Protein AF-A0A957XEQ0-F1 (afdb_monomer)

Sequence (410 aa):
MEVSANTFQHFWEDGIVESGDLATEKSIRRRKILIATSDTLVSNPPATGKKIAESSLIRDVTAPESDLREFASRKVLTYKSQNDSYNFKVRLFHSWLKDRGIHELIATFSDLNTALRTRQQEEAQRVQATEVVDLVERFGTYKGQSITEDKVRAWLHQFGTPKNQRVMFKILQNLRFYSNGVIREKMKEVDNIVRRGMTRHLERGKLKRSDIAVSYLDKPGKSGAHFARLYADEASIYVNNVIEQAKLSEFLTQNPDIQALVFVDDFVGTGNSAVEYLQVIDQEFGSVIKERKTKVVFVAVVSYMNGWKYIQETVKKLGIPVIIHTCEMLDDTYKCFGESSIVFGDPDERDFAREIARTQGKSLEKKWPLGYGDLELAIVFEHGCPNNSLPILWAESTGQKRWRPLFKRL

Radius of gyration: 30.39 Å; Cα contacts (8 Å, |Δi|>4): 607; chains: 1; bounding box: 76×40×88 Å

Solvent-accessible surface area (backbone atoms only — not comparable to full-atom values): 22439 Å² total; per-residue (Å²): 132,90,82,52,70,78,80,53,40,64,75,49,54,60,90,62,84,57,65,70,68,61,30,51,52,50,35,53,53,43,49,36,51,53,50,33,43,52,52,25,49,75,76,51,66,74,24,22,60,69,64,33,58,69,30,75,71,41,66,88,50,80,68,61,63,58,58,54,50,48,34,32,76,71,55,51,26,41,73,41,82,94,69,51,24,52,45,64,56,48,60,68,57,50,52,43,38,75,76,50,38,53,54,62,56,52,73,70,55,90,81,65,53,72,54,50,48,52,48,48,53,40,50,74,31,43,78,51,72,66,60,43,50,63,50,37,73,75,50,61,50,48,74,87,36,75,65,45,57,67,53,53,50,58,40,39,57,73,56,64,51,41,60,50,26,33,51,56,46,43,48,60,74,62,40,47,75,44,38,67,70,59,52,53,54,49,36,52,58,48,43,58,62,68,50,62,92,61,85,84,85,86,56,93,88,61,88,52,41,79,42,47,38,29,27,29,88,52,60,88,87,42,67,19,49,51,52,29,46,52,36,29,59,73,62,37,31,43,72,88,33,57,39,54,66,92,50,41,66,61,49,48,69,78,41,76,72,42,49,31,42,37,34,29,40,64,67,37,56,73,24,59,71,59,45,56,47,54,51,49,44,35,71,77,41,27,66,62,34,59,75,68,61,35,42,34,34,41,37,27,48,31,24,27,51,70,9,48,51,52,36,56,62,49,48,74,70,46,89,42,78,65,48,75,49,63,74,39,78,42,57,64,42,55,13,48,66,33,94,62,7,76,62,29,81,50,66,68,62,22,54,54,42,43,52,55,48,35,59,58,4,41,77,55,32,72,90,34,22,41,6,46,86,77,44,29,23,50,50,33,40,27,86,45,42,56,64,37,15,34,30,69,43,22,41,67,40,89,55,98,75,60,46,66,32,80,44,64,51,132

Foldseek 3Di:
DDDDPVNVLCLQQPPQPDDDPSSVVSSLLLLLLLLLCLVCCVPPPQRAPVSSCVDPSCVVPDPSVVSQVVSCVVQQWPADPVRNGIDGNDVVVSVCCVQPVLLNSLVPDPDDDPSSVVVNVQSVLADHLVNLVVLQVPADAFQNHGQDSVLLVVLLVLLPGSNLSSLVVLLSVLFAEAELVNLLVLLLVVLVVQCVPDDDDDDPPDPADPQEAEEELDDPPDPQLVSSVSSRVSRRHDPVSYDYPVCVLVVCVVCLSRQEYEYEEAEQEQQVSVLVSVQCCLVPCVVVCVVSVRAAEYEYQEYEPNNVVVVVVSCVVGSDRYHYYYNYYDYQCQQQLGCNDPSDVDNVSSVVNCVSQQVVLCQFPVVCSQFPPSSNHNYAYSHADHSNYHSSQAGFDPDPPTRDHSNHGD

pLDDT: mean 90.47, std 8.08, range [42.88, 98.56]

Secondary structure (DSSP, 8-state):
----HHHHTHHHHTT----THHHHHHHHHHHHHHHHHHHHHHHSSSEEHHHHHT-GGGTT-S-HHHHHHHHHHTTSEEEEGGGTEEEES-HHHHHHIIIIIHHHHHTT-SS--HHHHHHHHHHHHSPPHHHHHHHHHT--EETTEE--HHHHHHHHHTT-SHHHHHHHHHHHHT-EEE-HHHHHHHHHHHHHHHHTT------TT--SB-SEEEEESSPTTSHHHHHHHHHHHHTTB-GGGB--GGGHHHHHHH-TT--EEEEEEEEESSSHHHHHHHHHHHHHHHHHHHHHTPEEEEEEEEEEHHHHHHHHHHHTTSSS-EEEEEEEEE-GGGSTTSTT-SS--SHHHHHHHHHHHHHHHHHH-SS-TT-GGG--B-EEETTB--TTB-HHHH----SSS----SS---

Mean predicted aligned error: 8.45 Å

Structure (mmCIF, N/CA/C/O backbone):
data_AF-A0A957XEQ0-F1
#
_entry.id   AF-A0A957XEQ0-F1
#
loop_
_atom_site.group_PDB
_atom_site.id
_atom_site.type_symbol
_atom_site.label_atom_id
_atom_site.label_alt_id
_atom_site.label_comp_id
_atom_site.label_asym_id
_atom_site.label_entity_id
_atom_site.label_seq_id
_atom_site.pdbx_PDB_ins_code
_atom_site.Cartn_x
_atom_site.Cartn_y
_atom_site.Cartn_z
_atom_site.occupancy
_atom_site.B_iso_or_equiv
_atom_site.auth_seq_id
_atom_site.auth_comp_id
_atom_site.auth_asym_id
_atom_site.auth_atom_id
_atom_site.pdbx_PDB_model_num
ATOM 1 N N . MET A 1 1 ? 4.561 -19.659 -27.417 1.00 42.88 1 MET A N 1
ATOM 2 C CA . MET A 1 1 ? 5.721 -20.250 -28.120 1.00 42.88 1 MET A CA 1
ATOM 3 C C . MET A 1 1 ? 6.892 -19.304 -27.911 1.00 42.88 1 MET A C 1
ATOM 5 O O . MET A 1 1 ? 6.856 -18.190 -28.425 1.00 42.88 1 MET A O 1
ATOM 9 N N . GLU A 1 2 ? 7.862 -19.664 -27.075 1.00 52.69 2 GLU A N 1
ATOM 10 C CA . GLU A 1 2 ? 9.014 -18.798 -26.810 1.00 52.69 2 GLU A CA 1
ATOM 11 C C . GLU A 1 2 ? 10.013 -18.862 -27.974 1.00 52.69 2 GLU A C 1
ATOM 13 O O . GLU A 1 2 ? 10.837 -19.757 -28.075 1.00 52.69 2 GLU A O 1
ATOM 18 N N . VAL A 1 3 ? 9.928 -17.888 -28.877 1.00 67.50 3 VAL A N 1
ATOM 19 C CA . VAL A 1 3 ? 10.905 -17.654 -29.955 1.00 67.50 3 VAL A CA 1
ATOM 20 C C . VAL A 1 3 ? 12.249 -17.096 -29.432 1.00 67.50 3 VAL A C 1
ATOM 22 O O . VAL A 1 3 ? 12.336 -15.905 -29.141 1.00 67.50 3 VAL A O 1
ATOM 25 N N . SER A 1 4 ? 13.293 -17.913 -29.305 1.00 72.75 4 SER A N 1
ATOM 26 C CA . SER A 1 4 ? 14.626 -17.468 -28.842 1.00 72.75 4 SER A CA 1
ATOM 27 C C . SER A 1 4 ? 15.436 -16.739 -29.925 1.00 72.75 4 SER A C 1
ATOM 29 O O . SER A 1 4 ? 15.139 -16.886 -31.117 1.00 72.75 4 SER A O 1
ATOM 31 N N . ALA A 1 5 ? 16.499 -16.019 -29.535 1.00 74.50 5 ALA A N 1
ATOM 32 C CA . ALA A 1 5 ? 17.458 -15.378 -30.446 1.00 74.50 5 ALA A CA 1
ATOM 33 C C . ALA A 1 5 ? 17.961 -16.301 -31.565 1.00 74.50 5 ALA A C 1
ATOM 35 O O . ALA A 1 5 ? 18.076 -15.859 -32.709 1.00 74.50 5 ALA A O 1
ATOM 36 N N . ASN A 1 6 ? 18.166 -17.590 -31.275 1.00 79.88 6 ASN A N 1
ATOM 37 C CA . ASN A 1 6 ? 18.600 -18.590 -32.258 1.00 79.88 6 ASN A CA 1
ATOM 38 C C . ASN A 1 6 ? 17.655 -18.672 -33.469 1.00 79.88 6 ASN A C 1
ATOM 40 O O . ASN A 1 6 ? 18.095 -18.924 -34.586 1.00 79.88 6 ASN A O 1
ATOM 44 N N . THR A 1 7 ? 16.361 -18.393 -33.277 1.00 85.38 7 THR A N 1
ATOM 45 C CA . THR A 1 7 ? 15.369 -18.397 -34.365 1.00 85.38 7 THR A CA 1
ATOM 46 C C . THR A 1 7 ? 15.655 -17.313 -35.406 1.00 85.38 7 THR A C 1
ATOM 48 O O . THR A 1 7 ? 15.379 -17.497 -36.589 1.00 85.38 7 THR A O 1
ATOM 51 N N . PHE A 1 8 ? 16.213 -16.180 -34.981 1.00 90.06 8 PHE A N 1
ATOM 52 C CA . PHE A 1 8 ? 16.451 -15.011 -35.829 1.00 90.06 8 PHE A CA 1
ATOM 53 C C . PHE A 1 8 ? 17.922 -14.799 -36.181 1.00 90.06 8 PHE A C 1
ATOM 55 O O . PHE A 1 8 ? 18.228 -13.879 -36.933 1.00 90.06 8 PHE A O 1
ATOM 62 N N . GLN A 1 9 ? 18.816 -15.658 -35.688 1.00 89.12 9 GLN A N 1
ATOM 63 C CA . GLN A 1 9 ? 20.265 -15.510 -35.815 1.00 89.12 9 GLN A CA 1
ATOM 64 C C . GLN A 1 9 ? 20.746 -15.307 -37.255 1.00 89.12 9 GLN A C 1
ATOM 66 O O . GLN A 1 9 ? 21.593 -14.454 -37.523 1.00 89.12 9 GLN A O 1
ATOM 71 N N . HIS A 1 10 ? 20.116 -16.005 -38.196 1.00 89.94 10 HIS A N 1
ATOM 72 C CA . HIS A 1 10 ? 20.364 -15.880 -39.630 1.00 89.94 10 HIS A CA 1
ATOM 73 C C . HIS A 1 10 ? 20.225 -14.436 -40.165 1.00 89.94 10 HIS A C 1
ATOM 75 O O . HIS A 1 10 ? 20.872 -14.064 -41.147 1.00 89.94 10 HIS A O 1
ATOM 81 N N . PHE A 1 11 ? 19.446 -13.562 -39.511 1.00 91.31 11 PHE A N 1
ATOM 82 C CA . PHE A 1 11 ? 19.312 -12.164 -39.931 1.00 91.31 11 PHE A CA 1
ATOM 83 C C . PHE A 1 11 ? 20.588 -11.346 -39.765 1.00 91.31 11 PHE A C 1
ATOM 85 O O . PHE A 1 11 ? 20.809 -10.447 -40.575 1.00 91.31 11 PHE A O 1
ATOM 92 N N . TRP A 1 12 ? 21.440 -11.637 -38.781 1.00 91.12 12 TRP A N 1
ATOM 93 C CA . TRP A 1 12 ? 22.702 -10.912 -38.592 1.00 91.12 12 TRP A CA 1
ATOM 94 C C . TRP A 1 12 ? 23.944 -11.749 -38.914 1.00 91.12 12 TRP A C 1
ATOM 96 O O . TRP A 1 12 ? 24.937 -11.157 -39.339 1.00 91.12 12 TRP A O 1
ATOM 106 N N . GLU A 1 13 ? 23.875 -13.080 -38.822 1.00 90.31 13 GLU A N 1
ATOM 107 C CA . GLU A 1 13 ? 25.016 -13.969 -39.103 1.00 90.31 13 GLU A CA 1
ATOM 108 C C . GLU A 1 13 ? 25.173 -14.345 -40.584 1.00 90.31 13 GLU A C 1
ATOM 110 O O . GLU A 1 13 ? 26.301 -14.421 -41.069 1.00 90.31 13 GLU A O 1
ATOM 115 N N . ASP A 1 14 ? 24.086 -14.536 -41.348 1.00 87.94 14 ASP A N 1
ATOM 116 C CA . ASP A 1 14 ? 24.246 -15.001 -42.735 1.00 87.94 14 ASP A CA 1
ATOM 117 C C . ASP A 1 14 ? 25.007 -13.970 -43.591 1.00 87.94 14 ASP A C 1
ATOM 119 O O . ASP A 1 14 ? 24.901 -12.751 -43.409 1.00 87.94 14 ASP A O 1
ATOM 123 N N . GLY A 1 15 ? 25.785 -14.452 -44.562 1.00 80.19 15 GLY A N 1
ATOM 124 C CA . GLY A 1 15 ? 26.534 -13.596 -45.488 1.00 80.19 15 GLY A CA 1
ATOM 125 C C . GLY A 1 15 ? 27.739 -12.873 -44.871 1.00 80.19 15 GLY A C 1
ATOM 126 O O . GLY A 1 15 ? 28.279 -11.961 -45.497 1.00 80.19 15 GLY A O 1
ATOM 127 N N . ILE A 1 16 ? 28.156 -13.237 -43.655 1.00 87.44 16 ILE A N 1
ATOM 128 C CA . ILE A 1 16 ? 29.496 -12.914 -43.149 1.00 87.44 16 ILE A CA 1
ATOM 129 C C . ILE A 1 16 ? 30.478 -13.865 -43.842 1.00 87.44 16 ILE A C 1
ATOM 131 O O . ILE A 1 16 ? 30.376 -15.079 -43.704 1.00 87.44 16 ILE A O 1
ATOM 135 N N . VAL A 1 17 ? 31.374 -13.303 -44.652 1.00 87.12 17 VAL A N 1
ATOM 136 C CA . VAL A 1 17 ? 32.399 -14.049 -45.411 1.00 87.12 17 VAL A CA 1
ATOM 137 C C . VAL A 1 17 ? 33.749 -14.033 -44.697 1.00 87.12 17 VAL A C 1
ATOM 139 O O . VAL A 1 17 ? 34.633 -14.830 -44.992 1.00 87.12 17 VAL A O 1
ATOM 142 N N . GLU A 1 18 ? 33.904 -13.100 -43.763 1.00 89.12 18 GLU A N 1
ATOM 143 C CA . GLU A 1 18 ? 35.044 -12.951 -42.880 1.00 89.12 18 GLU A CA 1
ATOM 144 C C . GLU A 1 18 ? 35.138 -14.138 -41.904 1.00 89.12 18 GLU A C 1
ATOM 146 O O . GLU A 1 18 ? 34.173 -14.865 -41.680 1.00 89.12 18 GLU A O 1
ATOM 151 N N . SER A 1 19 ? 36.310 -14.352 -41.309 1.00 85.81 19 SER A N 1
ATOM 152 C CA . SER A 1 19 ? 36.555 -15.432 -40.342 1.00 85.81 19 SER A CA 1
ATOM 153 C C . SER A 1 19 ? 37.231 -14.886 -39.083 1.00 85.81 19 SER A C 1
ATOM 155 O O . SER A 1 19 ? 37.872 -13.836 -39.133 1.00 85.81 19 SER A O 1
ATOM 157 N N . GLY A 1 20 ? 37.094 -15.592 -37.956 1.00 87.38 20 GLY A N 1
ATOM 158 C CA . GLY A 1 20 ? 37.707 -15.200 -36.681 1.00 87.38 20 GLY A CA 1
ATOM 159 C C . GLY A 1 20 ? 37.151 -13.885 -36.121 1.00 87.38 20 GLY A C 1
ATOM 160 O O . GLY A 1 20 ? 35.937 -13.666 -36.110 1.00 87.38 20 GLY A O 1
ATOM 161 N N . ASP A 1 21 ? 38.037 -13.000 -35.667 1.00 84.31 21 ASP A N 1
ATOM 162 C CA . ASP A 1 21 ? 37.663 -11.749 -34.991 1.00 84.31 21 ASP A CA 1
ATOM 163 C C . ASP A 1 21 ? 36.866 -10.800 -35.899 1.00 84.31 21 ASP A C 1
ATOM 165 O O . ASP A 1 21 ? 35.862 -10.232 -35.472 1.00 84.31 21 ASP A O 1
ATOM 169 N N . LEU A 1 22 ? 37.212 -10.725 -37.189 1.00 85.12 22 LEU A N 1
ATOM 170 C CA . LEU A 1 22 ? 36.509 -9.886 -38.169 1.00 85.12 22 LEU A CA 1
ATOM 171 C C . LEU A 1 22 ? 35.046 -10.314 -38.377 1.00 85.12 22 LEU A C 1
ATOM 173 O O . LEU A 1 22 ? 34.164 -9.472 -38.564 1.00 85.12 22 LEU A O 1
ATOM 177 N N . ALA A 1 23 ? 34.769 -11.622 -38.322 1.00 86.38 23 ALA A N 1
ATOM 178 C CA . ALA A 1 23 ? 33.402 -12.140 -38.377 1.00 86.38 23 ALA A CA 1
ATOM 179 C C . ALA A 1 23 ? 32.608 -11.723 -37.131 1.00 86.38 23 ALA A C 1
ATOM 181 O O . ALA A 1 23 ? 31.463 -11.270 -37.226 1.00 86.38 23 ALA A O 1
ATOM 182 N N . THR A 1 24 ? 33.252 -11.818 -35.965 1.00 84.56 24 THR A N 1
ATOM 183 C CA . THR A 1 24 ? 32.672 -11.441 -34.673 1.00 84.56 24 THR A CA 1
ATOM 184 C C . THR A 1 24 ? 32.342 -9.948 -34.632 1.00 84.56 24 THR A C 1
ATOM 186 O O . THR A 1 24 ? 31.209 -9.578 -34.316 1.00 84.56 24 THR A O 1
ATOM 189 N N . GLU A 1 25 ? 33.276 -9.084 -35.035 1.00 86.12 25 GLU A N 1
ATOM 190 C CA . GLU A 1 25 ? 33.076 -7.631 -35.114 1.00 86.12 25 GLU A CA 1
ATOM 191 C C . GLU A 1 25 ? 31.913 -7.260 -36.039 1.00 86.12 25 GLU A C 1
ATOM 193 O O . GLU A 1 25 ? 31.047 -6.454 -35.676 1.00 86.12 25 GLU A O 1
ATOM 198 N N . LYS A 1 26 ? 31.838 -7.887 -37.219 1.00 88.50 26 LYS A N 1
ATOM 199 C CA . LYS A 1 26 ? 30.756 -7.653 -38.181 1.00 88.50 26 LYS A CA 1
ATOM 200 C C . LYS A 1 26 ? 29.400 -8.108 -37.644 1.00 88.50 26 LYS A C 1
ATOM 202 O O . LYS A 1 26 ? 28.417 -7.378 -37.792 1.00 88.50 26 LYS A O 1
ATOM 207 N N . SER A 1 27 ? 29.337 -9.258 -36.972 1.00 89.50 27 SER A N 1
ATOM 208 C CA . SER A 1 27 ? 28.120 -9.728 -36.296 1.00 89.50 27 SER A CA 1
ATOM 209 C C . SER A 1 27 ? 27.665 -8.753 -35.200 1.00 89.50 27 SER A C 1
ATOM 211 O O . SER A 1 27 ? 26.478 -8.415 -35.117 1.00 89.50 27 SER A O 1
ATOM 213 N N . ILE A 1 28 ? 28.589 -8.246 -34.375 1.00 87.38 28 ILE A N 1
ATOM 214 C CA . ILE A 1 28 ? 28.287 -7.255 -33.327 1.00 87.38 28 ILE A CA 1
ATOM 215 C C . ILE A 1 28 ? 27.753 -5.963 -33.952 1.00 87.38 28 ILE A C 1
ATOM 217 O O . ILE A 1 28 ? 26.691 -5.475 -33.554 1.00 87.38 28 ILE A O 1
ATOM 221 N N . ARG A 1 29 ? 28.447 -5.433 -34.966 1.00 89.44 29 ARG A N 1
ATOM 222 C CA . ARG A 1 29 ? 28.044 -4.227 -35.704 1.00 89.44 29 ARG A CA 1
ATOM 223 C C . ARG A 1 29 ? 26.625 -4.352 -36.249 1.00 89.44 29 ARG A C 1
ATOM 225 O O . ARG A 1 29 ? 25.791 -3.477 -36.021 1.00 89.44 29 ARG A O 1
ATOM 232 N N . ARG A 1 30 ? 26.324 -5.467 -36.913 1.00 91.81 30 ARG A N 1
ATOM 233 C CA . ARG A 1 30 ? 25.000 -5.763 -37.474 1.00 91.81 30 ARG A CA 1
ATOM 234 C C . ARG A 1 30 ? 23.906 -5.788 -36.412 1.00 91.81 30 ARG A C 1
ATOM 236 O O . ARG A 1 30 ? 22.864 -5.161 -36.600 1.00 91.81 30 ARG A O 1
ATOM 243 N N . ARG A 1 31 ? 24.147 -6.442 -35.273 1.00 91.19 31 ARG A N 1
ATOM 244 C CA . ARG A 1 31 ? 23.205 -6.452 -34.141 1.00 91.19 31 ARG A CA 1
ATOM 245 C C . ARG A 1 31 ? 22.967 -5.045 -33.586 1.00 91.19 31 ARG A C 1
ATOM 247 O O . ARG A 1 31 ? 21.810 -4.671 -33.408 1.00 91.19 31 ARG A O 1
ATOM 254 N N . LYS A 1 32 ? 24.017 -4.234 -33.397 1.00 89.94 32 LYS A N 1
ATOM 255 C CA . LYS A 1 32 ? 23.879 -2.828 -32.966 1.00 89.94 32 LYS A CA 1
ATOM 256 C C . LYS A 1 32 ? 23.008 -2.013 -33.932 1.00 89.94 32 LYS A C 1
ATOM 258 O O . LYS A 1 32 ? 22.141 -1.267 -33.483 1.00 89.94 32 LYS A O 1
ATOM 263 N N . ILE A 1 33 ? 23.189 -2.186 -35.244 1.00 92.94 33 ILE A N 1
ATOM 264 C CA . ILE A 1 33 ? 22.399 -1.487 -36.274 1.00 92.94 33 ILE A CA 1
ATOM 265 C C . ILE A 1 33 ? 20.927 -1.909 -36.237 1.00 92.94 33 ILE A C 1
ATOM 267 O O . ILE A 1 33 ? 20.045 -1.053 -36.332 1.00 92.94 33 ILE A O 1
ATOM 271 N N . LEU A 1 34 ? 20.632 -3.200 -36.056 1.00 93.69 34 LEU A N 1
ATOM 272 C CA . LEU A 1 34 ? 19.253 -3.685 -35.921 1.00 93.69 34 LEU A CA 1
ATOM 273 C C . LEU A 1 34 ? 18.573 -3.097 -34.676 1.00 93.69 34 LEU A C 1
ATOM 275 O O . LEU A 1 34 ? 17.437 -2.628 -34.767 1.00 93.69 34 LEU A O 1
ATOM 279 N N . ILE A 1 35 ? 19.281 -3.040 -33.543 1.00 90.50 35 ILE A N 1
ATOM 280 C CA . ILE A 1 35 ? 18.786 -2.408 -32.309 1.00 90.50 35 ILE A CA 1
ATOM 281 C C . ILE A 1 35 ? 18.534 -0.910 -32.538 1.00 90.50 35 ILE A C 1
ATOM 283 O O . ILE A 1 35 ? 17.426 -0.438 -32.291 1.00 90.50 35 ILE A O 1
ATOM 287 N N . ALA A 1 36 ? 19.505 -0.178 -33.096 1.00 91.56 36 ALA A N 1
ATOM 288 C CA . ALA A 1 36 ? 19.366 1.250 -33.391 1.00 91.56 36 ALA A CA 1
ATOM 289 C C . ALA A 1 36 ? 18.199 1.543 -34.354 1.00 91.56 36 ALA A C 1
ATOM 291 O O . ALA A 1 36 ? 17.463 2.518 -34.180 1.00 91.56 36 ALA A O 1
ATOM 292 N N . THR A 1 37 ? 17.985 0.672 -35.343 1.00 93.38 37 THR A N 1
ATOM 293 C CA . THR A 1 37 ? 16.853 0.766 -36.278 1.00 93.38 37 THR A CA 1
ATOM 294 C C . THR A 1 37 ? 15.520 0.592 -35.550 1.00 93.38 37 THR A C 1
ATOM 296 O O . THR A 1 37 ? 14.599 1.384 -35.755 1.00 93.38 37 THR A O 1
ATOM 299 N N . SER A 1 38 ? 15.420 -0.406 -34.666 1.00 91.75 38 SER A N 1
ATOM 300 C CA . SER A 1 38 ? 14.239 -0.643 -33.826 1.00 91.75 38 SER A CA 1
ATOM 301 C C . SER A 1 38 ? 13.942 0.542 -32.908 1.00 91.75 38 SER A C 1
ATOM 303 O O . SER A 1 38 ? 12.816 1.040 -32.894 1.00 91.75 38 SER A O 1
ATOM 305 N N . ASP A 1 39 ? 14.950 1.058 -32.204 1.00 88.62 39 ASP A N 1
ATOM 306 C CA . ASP A 1 39 ? 14.795 2.217 -31.320 1.00 88.62 39 ASP A CA 1
ATOM 307 C C . ASP A 1 39 ? 14.318 3.457 -32.090 1.00 88.62 39 ASP A C 1
ATOM 309 O O . ASP A 1 39 ? 13.419 4.171 -31.635 1.00 88.62 39 ASP A O 1
ATOM 313 N N . THR A 1 40 ? 14.857 3.690 -33.291 1.00 91.25 40 THR A N 1
ATOM 314 C CA . THR A 1 40 ? 14.451 4.817 -34.146 1.00 91.25 40 THR A CA 1
ATOM 315 C C . THR A 1 40 ? 13.001 4.672 -34.614 1.00 91.25 40 THR A C 1
ATOM 317 O O . THR A 1 40 ? 12.259 5.653 -34.629 1.00 91.25 40 THR A O 1
ATOM 320 N N . LEU A 1 41 ? 12.557 3.458 -34.958 1.00 90.81 41 LEU A N 1
ATOM 321 C CA . LEU A 1 41 ? 11.163 3.200 -35.337 1.00 90.81 41 LEU A CA 1
ATOM 322 C C . LEU A 1 41 ? 10.185 3.428 -34.180 1.00 90.81 41 LEU A C 1
ATOM 324 O O . LEU A 1 41 ? 9.061 3.866 -34.422 1.00 90.81 41 LEU A O 1
ATOM 328 N N . VAL A 1 42 ? 10.597 3.128 -32.946 1.00 84.81 42 VAL A N 1
ATOM 329 C CA . VAL A 1 42 ? 9.764 3.302 -31.747 1.00 84.81 42 VAL A CA 1
ATOM 330 C C . VAL A 1 42 ? 9.701 4.765 -31.311 1.00 84.81 42 VAL A C 1
ATOM 332 O O . VAL A 1 42 ? 8.628 5.252 -30.967 1.00 84.81 42 VAL A O 1
ATOM 335 N N . SER A 1 43 ? 10.837 5.463 -31.315 1.00 84.19 43 SER A N 1
ATOM 336 C CA . SER A 1 43 ? 10.963 6.802 -30.724 1.00 84.19 43 SER A CA 1
ATOM 337 C C . SER A 1 43 ? 10.799 7.953 -31.720 1.00 84.19 43 SER A C 1
ATOM 339 O O . SER A 1 43 ? 10.306 9.012 -31.340 1.00 84.19 43 SER A O 1
ATOM 341 N N . ASN A 1 44 ? 11.203 7.776 -32.984 1.00 85.94 44 ASN A N 1
ATOM 342 C CA . ASN A 1 44 ? 11.243 8.849 -33.982 1.00 85.94 44 ASN A CA 1
ATOM 343 C C . ASN A 1 44 ? 10.982 8.346 -35.423 1.00 85.94 44 ASN A C 1
ATOM 345 O O . ASN A 1 44 ? 11.834 8.511 -36.310 1.00 85.94 44 ASN A O 1
ATOM 349 N N . PRO A 1 45 ? 9.811 7.741 -35.702 1.00 86.38 45 PRO A N 1
ATOM 350 C CA . PRO A 1 45 ? 9.473 7.296 -37.049 1.00 86.38 45 PRO A CA 1
ATOM 351 C C . PRO A 1 45 ? 9.354 8.487 -38.027 1.00 86.38 45 PRO A C 1
ATOM 353 O O . PRO A 1 45 ? 8.929 9.574 -37.635 1.00 86.38 45 PRO A O 1
ATOM 356 N N . PRO A 1 46 ? 9.696 8.320 -39.319 1.00 90.06 46 PRO A N 1
ATOM 357 C CA . PRO A 1 46 ? 10.276 7.124 -39.933 1.00 90.06 46 PRO A CA 1
ATOM 358 C C . PRO A 1 46 ? 11.767 6.958 -39.588 1.00 90.06 46 PRO A C 1
ATOM 360 O O . PRO A 1 46 ? 12.468 7.952 -39.385 1.00 90.06 46 PRO A O 1
ATOM 363 N N . ALA A 1 47 ? 12.255 5.711 -39.570 1.00 93.06 47 ALA A N 1
ATOM 364 C CA . ALA A 1 47 ? 13.659 5.395 -39.306 1.00 93.06 47 ALA A CA 1
ATOM 365 C C . ALA A 1 47 ? 14.524 5.598 -40.555 1.00 93.06 47 ALA A C 1
ATOM 367 O O . ALA A 1 47 ? 14.725 4.688 -41.356 1.00 93.06 47 ALA A O 1
ATOM 368 N N . THR A 1 48 ? 14.982 6.833 -40.742 1.00 93.62 48 THR A N 1
ATOM 369 C CA . THR A 1 48 ? 15.872 7.212 -41.847 1.00 93.62 48 THR A CA 1
ATOM 370 C C . THR A 1 48 ? 17.321 6.834 -41.562 1.00 93.62 48 THR A C 1
ATOM 372 O O . THR A 1 48 ? 17.697 6.855 -40.389 1.00 93.62 48 THR A O 1
ATOM 375 N N . GLY A 1 49 ? 18.153 6.619 -42.588 1.00 90.12 49 GLY A N 1
ATOM 376 C CA . GLY A 1 49 ? 19.580 6.302 -42.404 1.00 90.12 49 GLY A CA 1
ATOM 377 C C . GLY A 1 49 ? 20.295 7.289 -41.471 1.00 90.12 49 GLY A C 1
ATOM 378 O O . GLY A 1 49 ? 20.922 6.877 -40.498 1.00 90.12 49 GLY A O 1
ATOM 379 N N . LYS A 1 50 ? 20.062 8.593 -41.675 1.00 89.81 50 LYS A N 1
ATOM 380 C CA . LYS A 1 50 ? 20.601 9.667 -40.822 1.00 89.81 50 LYS A CA 1
ATOM 381 C C . LYS A 1 50 ? 20.208 9.522 -39.343 1.00 89.81 50 LYS A C 1
ATOM 383 O O . LYS A 1 50 ? 21.074 9.504 -38.480 1.00 89.81 50 LYS A O 1
ATOM 388 N N . LYS A 1 51 ? 18.909 9.387 -39.050 1.00 90.81 51 LYS A N 1
ATOM 389 C CA . LYS A 1 51 ? 18.405 9.212 -37.672 1.00 90.81 51 LYS A CA 1
ATOM 390 C C . LYS A 1 51 ? 18.953 7.950 -36.998 1.00 90.81 51 LYS A C 1
ATOM 392 O O . LYS A 1 51 ? 19.222 7.972 -35.804 1.00 90.81 51 LYS A O 1
ATOM 397 N N . ILE A 1 52 ? 19.115 6.860 -37.751 1.00 92.12 52 ILE A N 1
ATOM 398 C CA . ILE A 1 52 ? 19.683 5.614 -37.221 1.00 92.12 52 ILE A CA 1
ATOM 399 C C . ILE A 1 52 ? 21.153 5.842 -36.836 1.00 92.12 52 ILE A C 1
ATOM 401 O O . ILE A 1 52 ? 21.548 5.475 -35.731 1.00 92.12 52 ILE A O 1
ATOM 405 N N . ALA A 1 53 ? 21.932 6.505 -37.701 1.00 89.94 53 ALA A N 1
ATOM 406 C CA . ALA A 1 53 ? 23.345 6.830 -37.474 1.00 89.94 53 ALA A CA 1
ATOM 407 C C . ALA A 1 53 ? 23.591 7.753 -36.261 1.00 89.94 53 ALA A C 1
ATOM 409 O O . ALA A 1 53 ? 24.673 7.734 -35.680 1.00 89.94 53 ALA A O 1
ATOM 410 N N . GLU A 1 54 ? 22.592 8.530 -35.832 1.00 88.81 54 GLU A N 1
ATOM 411 C CA . GLU A 1 54 ? 22.674 9.387 -34.638 1.00 88.81 54 GLU A CA 1
ATOM 412 C C . GLU A 1 54 ? 22.623 8.593 -33.311 1.00 88.81 54 GLU A C 1
ATOM 414 O O . GLU A 1 54 ? 22.969 9.134 -32.250 1.00 88.81 54 GLU A O 1
ATOM 419 N N . SER A 1 55 ? 22.231 7.311 -33.350 1.00 87.31 55 SER A N 1
ATOM 420 C CA . SER A 1 55 ? 22.145 6.443 -32.171 1.00 87.31 55 SER A CA 1
ATOM 421 C C . SER A 1 55 ? 23.498 6.279 -31.476 1.00 87.31 55 SER A C 1
ATOM 423 O O . SER A 1 55 ? 24.510 5.947 -32.094 1.00 87.31 55 SER A O 1
ATOM 425 N N . SER A 1 56 ? 23.507 6.439 -30.150 1.00 86.06 56 SER A N 1
ATOM 426 C CA . SER A 1 56 ? 24.704 6.256 -29.318 1.00 86.06 56 SER A CA 1
ATOM 427 C C . SER A 1 56 ? 25.307 4.851 -29.421 1.00 86.06 56 SER A C 1
ATOM 429 O O . SER A 1 56 ? 26.506 4.702 -29.199 1.00 86.06 56 SER A O 1
ATOM 431 N N . LEU A 1 57 ? 24.506 3.843 -29.787 1.00 83.12 57 LEU A N 1
ATOM 432 C CA . LEU A 1 57 ? 24.928 2.444 -29.902 1.00 83.12 57 LEU A CA 1
ATOM 433 C C . LEU A 1 57 ? 25.823 2.161 -31.112 1.00 83.12 57 LEU A C 1
ATOM 435 O O . LEU A 1 57 ? 26.523 1.150 -31.101 1.00 83.12 57 LEU A O 1
ATOM 439 N N . ILE A 1 58 ? 25.777 3.013 -32.143 1.00 87.12 58 ILE A N 1
ATOM 440 C CA . ILE A 1 58 ? 26.523 2.821 -33.395 1.00 87.12 58 ILE A CA 1
ATOM 441 C C . ILE A 1 58 ? 27.407 4.015 -33.768 1.00 87.12 58 ILE A C 1
ATOM 443 O O . ILE A 1 58 ? 27.868 4.097 -34.900 1.00 87.12 58 ILE A O 1
ATOM 447 N N . ARG A 1 59 ? 27.696 4.932 -32.837 1.00 82.12 59 ARG A N 1
ATOM 448 C CA . ARG A 1 59 ? 28.628 6.051 -33.097 1.00 82.12 59 ARG A CA 1
ATOM 449 C C . ARG A 1 59 ? 30.045 5.591 -33.436 1.00 82.12 59 ARG A C 1
ATOM 451 O O . ARG A 1 59 ? 30.773 6.308 -34.108 1.00 82.12 59 ARG A O 1
ATOM 458 N N . ASP A 1 60 ? 30.428 4.420 -32.941 1.00 80.94 60 ASP A N 1
ATOM 459 C CA . ASP A 1 60 ? 31.699 3.754 -33.224 1.00 80.94 60 ASP A CA 1
ATOM 460 C C . ASP A 1 60 ? 31.677 2.954 -34.537 1.00 80.94 60 ASP A C 1
ATOM 462 O O . ASP A 1 60 ? 32.708 2.452 -34.980 1.00 80.94 60 ASP A O 1
ATOM 466 N N . VAL A 1 61 ? 30.517 2.840 -35.187 1.00 84.75 61 VAL A N 1
ATOM 467 C CA . VAL A 1 61 ? 30.369 2.123 -36.450 1.00 84.75 61 VAL A CA 1
ATOM 468 C C . VAL A 1 61 ? 30.676 3.053 -37.617 1.00 84.75 61 VAL A C 1
ATOM 470 O O . VAL A 1 61 ? 29.991 4.045 -37.847 1.00 84.75 61 VAL A O 1
ATOM 473 N N . THR A 1 62 ? 31.688 2.696 -38.406 1.00 82.06 62 THR A N 1
ATOM 474 C CA . THR A 1 62 ? 32.020 3.423 -39.638 1.00 82.06 62 THR A CA 1
ATOM 475 C C . THR A 1 62 ? 31.065 3.024 -40.766 1.00 82.06 62 THR A C 1
ATOM 477 O O . THR A 1 62 ? 30.896 1.836 -41.031 1.00 82.06 62 THR A O 1
ATOM 480 N N . ALA A 1 63 ? 30.478 4.013 -41.450 1.00 84.12 63 ALA A N 1
ATOM 481 C CA . ALA A 1 63 ? 29.593 3.839 -42.612 1.00 84.12 63 ALA A CA 1
ATOM 482 C C . ALA A 1 63 ? 28.415 2.850 -42.399 1.00 84.12 63 ALA A C 1
ATOM 484 O O . ALA A 1 63 ? 28.255 1.904 -43.185 1.00 84.12 63 ALA A O 1
ATOM 485 N N . PRO A 1 64 ? 27.563 3.054 -41.370 1.00 88.06 64 PRO A N 1
ATOM 486 C CA . PRO A 1 64 ? 26.430 2.169 -41.065 1.00 88.06 64 PRO A CA 1
ATOM 487 C C . PRO A 1 64 ? 25.419 2.033 -42.220 1.00 88.06 64 PRO A C 1
ATOM 489 O O . PRO A 1 64 ? 24.660 1.064 -42.279 1.00 88.06 64 PRO A O 1
ATOM 492 N N . GLU A 1 65 ? 25.415 2.966 -43.175 1.00 89.12 65 GLU A N 1
ATOM 493 C CA . GLU A 1 65 ? 24.583 2.930 -44.380 1.00 89.12 65 GLU A CA 1
ATOM 494 C C . GLU A 1 65 ? 24.880 1.715 -45.267 1.00 89.12 65 GLU A C 1
ATOM 496 O O . GLU A 1 65 ? 23.982 1.231 -45.960 1.00 89.12 65 GLU A O 1
ATOM 501 N N . SER A 1 66 ? 26.119 1.209 -45.251 1.00 90.38 66 SER A N 1
ATOM 502 C CA . SER A 1 66 ? 26.506 0.020 -46.016 1.00 90.38 66 SER A CA 1
ATOM 503 C C . SER A 1 66 ? 25.775 -1.223 -45.504 1.00 90.38 66 SER A C 1
ATOM 505 O O . SER A 1 66 ? 25.094 -1.904 -46.274 1.00 90.38 66 SER A O 1
ATOM 507 N N . ASP A 1 67 ? 25.816 -1.466 -44.190 1.00 92.31 67 ASP A N 1
ATOM 508 C CA . ASP A 1 67 ? 25.107 -2.586 -43.567 1.00 92.31 67 ASP A CA 1
ATOM 509 C C . ASP A 1 67 ? 23.581 -2.423 -43.674 1.00 92.31 67 ASP A C 1
ATOM 511 O O . ASP A 1 67 ? 22.875 -3.401 -43.907 1.00 92.31 67 ASP A O 1
ATOM 515 N N . LEU A 1 68 ? 23.046 -1.198 -43.568 1.00 93.75 68 LEU A N 1
ATOM 516 C CA . LEU A 1 68 ? 21.612 -0.935 -43.767 1.00 93.75 68 LEU A CA 1
ATOM 517 C C . LEU A 1 68 ? 21.141 -1.324 -45.179 1.00 93.75 68 LEU A C 1
ATOM 519 O O . LEU A 1 68 ? 20.096 -1.965 -45.335 1.00 93.75 68 LEU A O 1
ATOM 523 N N . ARG A 1 69 ? 21.921 -0.983 -46.212 1.00 92.62 69 ARG A N 1
ATOM 524 C CA . ARG A 1 69 ? 21.654 -1.409 -47.597 1.00 92.62 69 ARG A CA 1
ATOM 525 C C . ARG A 1 69 ? 21.794 -2.917 -47.761 1.00 92.62 69 ARG A C 1
ATOM 527 O O . ARG A 1 69 ? 21.002 -3.517 -48.486 1.00 92.62 69 ARG A O 1
ATOM 534 N N . GLU A 1 70 ? 22.750 -3.533 -47.075 1.00 92.56 70 GLU A N 1
ATOM 535 C CA . GLU A 1 70 ? 22.920 -4.986 -47.077 1.00 92.56 70 GLU A CA 1
ATOM 536 C C . GLU A 1 70 ? 21.722 -5.704 -46.435 1.00 92.56 70 GLU A C 1
ATOM 538 O O . GLU A 1 70 ? 21.180 -6.656 -46.995 1.00 92.56 70 GLU A O 1
ATOM 543 N N . PHE A 1 71 ? 21.217 -5.211 -45.303 1.00 95.25 71 PHE A N 1
ATOM 544 C CA . PHE A 1 71 ? 19.992 -5.735 -44.702 1.00 95.25 71 PHE A CA 1
ATOM 545 C C . PHE A 1 71 ? 18.780 -5.576 -45.623 1.00 95.25 71 PHE A C 1
ATOM 547 O O . PHE A 1 71 ? 17.904 -6.447 -45.642 1.00 95.25 71 PHE A O 1
ATOM 554 N N . ALA A 1 72 ? 18.716 -4.485 -46.391 1.00 93.62 72 ALA A N 1
ATOM 555 C CA . ALA A 1 72 ? 17.667 -4.281 -47.382 1.00 93.62 72 ALA A CA 1
ATOM 556 C C . ALA A 1 72 ? 17.782 -5.267 -48.559 1.00 93.62 72 ALA A C 1
ATOM 558 O O . ALA A 1 72 ? 16.779 -5.870 -48.951 1.00 93.62 72 ALA A O 1
ATOM 559 N N . SER A 1 73 ? 18.991 -5.493 -49.088 1.00 92.88 73 SER A N 1
ATOM 560 C CA . SER A 1 73 ? 19.224 -6.445 -50.187 1.00 92.88 73 SER A CA 1
ATOM 561 C C . SER A 1 73 ? 18.918 -7.885 -49.764 1.00 92.88 73 SER A C 1
ATOM 563 O O . SER A 1 73 ? 18.258 -8.626 -50.496 1.00 92.88 73 SER A O 1
ATOM 565 N N . ARG A 1 74 ? 19.277 -8.244 -48.526 1.00 92.44 74 ARG A N 1
ATOM 566 C CA . ARG A 1 74 ? 18.973 -9.534 -47.889 1.00 92.44 74 ARG A CA 1
ATOM 567 C C . ARG A 1 74 ? 17.534 -9.660 -47.400 1.00 92.44 74 ARG A C 1
ATOM 569 O O . ARG A 1 74 ? 17.167 -10.690 -46.841 1.00 92.44 74 ARG A O 1
ATOM 576 N N . LYS A 1 75 ? 16.691 -8.646 -47.630 1.00 92.81 75 LYS A N 1
ATOM 577 C CA . LYS A 1 75 ? 15.269 -8.641 -47.260 1.00 92.81 75 LYS A CA 1
ATOM 578 C C . LYS A 1 75 ? 15.029 -8.811 -45.748 1.00 92.81 75 LYS A C 1
ATOM 580 O O . LYS A 1 75 ? 13.943 -9.233 -45.359 1.00 92.81 75 LYS A O 1
ATOM 585 N N . VAL A 1 76 ? 15.993 -8.450 -44.902 1.00 93.94 76 VAL A N 1
ATOM 586 C CA . VAL A 1 76 ? 15.803 -8.322 -43.445 1.00 93.94 76 VAL A CA 1
ATOM 587 C C . VAL A 1 76 ? 15.048 -7.023 -43.151 1.00 93.94 76 VAL A C 1
ATOM 589 O O . VAL A 1 76 ? 14.051 -7.008 -42.421 1.00 93.94 76 VAL A O 1
ATOM 592 N N . LEU A 1 77 ? 15.469 -5.943 -43.814 1.00 96.06 77 LEU A N 1
ATOM 593 C CA . LEU A 1 77 ? 14.799 -4.647 -43.818 1.00 96.06 77 LEU A CA 1
ATOM 594 C C . LEU A 1 77 ? 14.134 -4.385 -45.181 1.00 96.06 77 LEU A C 1
ATOM 596 O O . LEU A 1 77 ? 14.513 -4.940 -46.209 1.00 96.06 77 LEU A O 1
ATOM 600 N N . THR A 1 78 ? 13.123 -3.526 -45.198 1.00 95.69 78 THR A N 1
ATOM 601 C CA . THR A 1 78 ? 12.566 -2.905 -46.402 1.00 95.69 78 THR A CA 1
ATOM 602 C C . THR A 1 78 ? 13.059 -1.470 -46.483 1.00 95.69 78 THR A C 1
ATOM 604 O O . THR A 1 78 ? 12.923 -0.743 -45.499 1.00 95.69 78 THR A O 1
ATOM 607 N N . TYR A 1 79 ? 13.561 -1.058 -47.645 1.00 95.94 79 TYR A N 1
ATOM 608 C CA . TYR A 1 79 ? 13.993 0.313 -47.909 1.00 95.94 79 TYR A CA 1
ATOM 609 C C . TYR A 1 79 ? 12.971 1.055 -48.776 1.00 95.94 79 TYR A C 1
ATOM 611 O O . TYR A 1 79 ? 12.495 0.514 -49.776 1.00 95.94 79 TYR A O 1
ATOM 619 N N . LYS A 1 80 ? 12.639 2.294 -48.403 1.00 93.50 80 LYS A N 1
ATOM 620 C CA . LYS A 1 80 ? 11.797 3.202 -49.192 1.00 93.50 80 LYS A CA 1
ATOM 621 C C . LYS A 1 80 ? 12.614 4.416 -49.621 1.00 93.50 80 LYS A C 1
ATOM 623 O O . LYS A 1 80 ? 12.961 5.257 -48.796 1.00 93.50 80 LYS A O 1
ATOM 628 N N . SER A 1 81 ? 12.861 4.530 -50.924 1.00 87.81 81 SER A N 1
ATOM 629 C CA . SER A 1 81 ? 13.673 5.608 -51.502 1.00 87.81 81 SER A CA 1
ATOM 630 C C . SER A 1 81 ? 13.044 6.995 -51.366 1.00 87.81 81 SER A C 1
ATOM 632 O O . SER A 1 81 ? 13.773 7.974 -51.265 1.00 87.81 81 SER A O 1
ATOM 634 N N . GLN A 1 82 ? 11.709 7.101 -51.318 1.00 87.88 82 GLN A N 1
ATOM 635 C CA . GLN A 1 82 ? 11.020 8.400 -51.264 1.00 87.88 82 GLN A CA 1
ATOM 636 C C . GLN A 1 82 ? 11.346 9.213 -50.004 1.00 87.88 82 GLN A C 1
ATOM 638 O O . GLN A 1 82 ? 11.237 10.434 -50.017 1.00 87.88 82 GLN A O 1
ATOM 643 N N . ASN A 1 83 ? 11.704 8.545 -48.909 1.00 88.12 83 ASN A N 1
ATOM 644 C CA . ASN A 1 83 ? 11.946 9.174 -47.613 1.00 88.12 83 ASN A CA 1
ATOM 645 C C . ASN A 1 83 ? 13.172 8.599 -46.887 1.00 88.12 83 ASN A C 1
ATOM 647 O O . ASN A 1 83 ? 13.268 8.743 -45.671 1.00 88.12 83 ASN A O 1
ATOM 651 N N . ASP A 1 84 ? 14.058 7.918 -47.620 1.00 91.00 84 ASP A N 1
ATOM 652 C CA . ASP A 1 84 ? 15.257 7.248 -47.101 1.00 91.00 84 ASP A CA 1
ATOM 653 C C . ASP A 1 84 ? 14.995 6.386 -45.852 1.00 91.00 84 ASP A C 1
ATOM 655 O O . ASP A 1 84 ? 15.785 6.376 -44.912 1.00 91.00 84 ASP A O 1
ATOM 659 N N . SER A 1 85 ? 13.852 5.691 -45.792 1.00 93.56 85 SER A N 1
ATOM 660 C CA . SER A 1 85 ? 13.436 4.991 -44.571 1.00 93.56 85 SER A CA 1
ATOM 661 C C . SER A 1 85 ? 13.599 3.481 -44.642 1.00 93.56 85 SER A C 1
ATOM 663 O O . SER A 1 85 ? 13.339 2.845 -45.667 1.00 93.56 85 SER A O 1
ATOM 665 N N . TYR A 1 86 ? 13.978 2.915 -43.500 1.00 95.88 86 TYR A N 1
ATOM 666 C CA . TYR A 1 86 ? 14.097 1.486 -43.267 1.00 95.88 86 TYR A CA 1
ATOM 667 C C . TYR A 1 86 ? 12.962 1.008 -42.358 1.00 95.88 86 TYR A C 1
ATOM 669 O O . TYR A 1 86 ? 12.515 1.715 -41.454 1.00 95.88 86 TYR A O 1
ATOM 677 N N . ASN A 1 87 ? 12.476 -0.206 -42.597 1.00 95.31 87 ASN A N 1
ATOM 678 C CA . ASN A 1 87 ? 11.527 -0.888 -41.717 1.00 95.31 87 ASN A CA 1
ATOM 679 C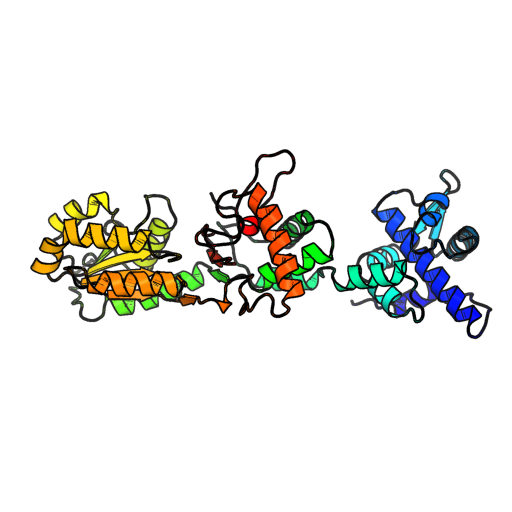 C . ASN A 1 87 ? 11.832 -2.386 -41.692 1.00 95.31 87 ASN A C 1
ATOM 681 O O . ASN A 1 87 ? 12.416 -2.907 -42.635 1.00 95.31 87 ASN A O 1
ATOM 685 N N . PHE A 1 88 ? 11.434 -3.096 -40.645 1.00 95.69 88 PHE A N 1
ATOM 686 C CA . PHE A 1 88 ? 11.605 -4.543 -40.583 1.00 95.69 88 PHE A CA 1
ATOM 687 C C . PHE A 1 88 ? 10.640 -5.240 -41.533 1.00 95.69 88 PHE A C 1
ATOM 689 O O . PHE A 1 88 ? 9.424 -5.040 -41.465 1.00 95.69 88 PHE A O 1
ATOM 696 N N . LYS A 1 89 ? 11.174 -6.108 -42.397 1.00 94.56 89 LYS A N 1
ATOM 697 C CA . LYS A 1 89 ? 10.337 -6.898 -43.303 1.00 94.56 89 LYS A CA 1
ATOM 698 C C . LYS A 1 89 ? 9.510 -7.927 -42.533 1.00 94.56 89 LYS A C 1
ATOM 700 O O . LYS A 1 89 ? 8.326 -8.111 -42.810 1.00 94.56 89 LYS A O 1
ATOM 705 N N . VAL A 1 90 ? 10.132 -8.592 -41.560 1.00 92.31 90 VAL A N 1
ATOM 706 C CA . VAL A 1 90 ? 9.489 -9.609 -40.724 1.00 92.31 90 VAL A CA 1
ATOM 707 C C . VAL A 1 90 ? 8.956 -8.947 -39.456 1.00 92.31 90 VAL A C 1
ATOM 709 O O . VAL A 1 90 ? 9.708 -8.626 -38.540 1.00 92.31 90 VAL A O 1
ATOM 712 N N . ARG A 1 91 ? 7.634 -8.748 -39.384 1.00 89.19 91 ARG A N 1
ATOM 713 C CA . ARG A 1 91 ? 6.989 -8.086 -38.232 1.00 89.19 91 ARG A CA 1
ATOM 714 C C . ARG A 1 91 ? 7.205 -8.830 -36.915 1.00 89.19 91 ARG A C 1
ATOM 716 O O . ARG A 1 91 ? 7.399 -8.185 -35.892 1.00 89.19 91 ARG A O 1
ATOM 723 N N . LEU A 1 92 ? 7.209 -10.165 -36.952 1.00 89.12 92 LEU A N 1
ATOM 724 C CA . LEU A 1 92 ? 7.460 -10.991 -35.769 1.00 89.12 92 LEU A CA 1
ATOM 725 C C . LEU A 1 92 ? 8.856 -10.734 -35.187 1.00 89.12 92 LEU A C 1
ATOM 727 O O . LEU A 1 92 ? 9.001 -10.639 -33.976 1.00 89.12 92 LEU A O 1
ATOM 731 N N . PHE A 1 93 ? 9.858 -10.556 -36.050 1.00 91.00 93 PHE A N 1
ATOM 732 C CA . PHE A 1 93 ? 11.218 -10.232 -35.632 1.00 91.00 93 PHE A CA 1
ATOM 733 C C . PHE A 1 93 ? 11.296 -8.854 -34.976 1.00 91.00 93 PHE A C 1
ATOM 735 O O . PHE A 1 93 ? 11.897 -8.717 -33.919 1.00 91.00 93 PHE A O 1
ATOM 742 N N . HIS A 1 94 ? 10.628 -7.849 -35.549 1.00 91.62 94 HIS A N 1
ATOM 743 C CA . HIS A 1 94 ? 10.560 -6.522 -34.936 1.00 91.62 94 HIS A CA 1
ATOM 744 C C . HIS A 1 94 ? 9.862 -6.547 -33.571 1.00 91.62 94 HIS A C 1
ATOM 746 O O . HIS A 1 94 ? 10.360 -5.937 -32.631 1.00 91.62 94 HIS A O 1
ATOM 752 N N . SER A 1 95 ? 8.741 -7.269 -33.442 1.00 85.19 95 SER A N 1
ATOM 753 C CA . SER A 1 95 ? 8.062 -7.430 -32.148 1.00 85.19 95 SER A CA 1
ATOM 754 C C . SER A 1 95 ? 8.979 -8.107 -31.136 1.00 85.19 95 SER A C 1
ATOM 756 O O . SER A 1 95 ? 9.208 -7.567 -30.063 1.00 85.19 95 SER A O 1
ATOM 758 N N . TRP A 1 96 ? 9.593 -9.231 -31.516 1.00 88.75 96 TRP A N 1
ATOM 759 C CA . TRP A 1 96 ? 10.546 -9.937 -30.665 1.00 88.75 96 TRP A CA 1
ATOM 760 C C . TRP A 1 96 ? 11.693 -9.031 -30.207 1.00 88.75 96 TRP A C 1
ATOM 762 O O . TRP A 1 96 ? 12.015 -9.015 -29.020 1.00 88.75 96 TRP A O 1
ATOM 772 N N . LEU A 1 97 ? 12.276 -8.253 -31.125 1.00 87.19 97 LEU A N 1
ATOM 773 C CA . LEU A 1 97 ? 13.386 -7.351 -30.835 1.00 87.19 97 LEU A CA 1
ATOM 774 C C . LEU A 1 97 ? 12.980 -6.284 -29.812 1.00 87.19 97 LEU A C 1
ATOM 776 O O . LEU A 1 97 ? 13.720 -6.054 -28.860 1.00 87.19 97 LEU A O 1
ATOM 780 N N . LYS A 1 98 ? 11.786 -5.699 -29.963 1.00 82.56 98 LYS A N 1
ATOM 781 C CA . LYS A 1 98 ? 11.232 -4.718 -29.020 1.00 82.56 98 LYS A CA 1
ATOM 782 C C . LYS A 1 98 ? 10.976 -5.290 -27.629 1.00 82.56 98 LYS A C 1
ATOM 784 O O . LYS A 1 98 ? 11.197 -4.586 -26.648 1.00 82.56 98 LYS A O 1
ATOM 789 N N . ASP A 1 99 ? 10.483 -6.522 -27.561 1.00 74.44 99 ASP A N 1
ATOM 790 C CA . ASP A 1 99 ? 9.966 -7.080 -26.313 1.00 74.44 99 ASP A CA 1
ATOM 791 C C . ASP A 1 99 ? 11.080 -7.705 -25.461 1.00 74.44 99 ASP A C 1
ATOM 793 O O . ASP A 1 99 ? 11.130 -7.483 -24.255 1.00 74.44 99 ASP A O 1
ATOM 797 N N . ARG A 1 100 ? 11.999 -8.458 -26.083 1.00 75.56 100 ARG A N 1
ATOM 798 C CA . ARG A 1 100 ? 13.082 -9.171 -25.370 1.00 75.56 100 ARG A CA 1
ATOM 799 C C . ARG A 1 100 ? 14.391 -9.319 -26.136 1.00 75.56 100 ARG A C 1
ATOM 801 O O . ARG A 1 100 ? 15.441 -9.515 -25.528 1.00 75.56 100 ARG A O 1
ATOM 808 N N . GLY A 1 101 ? 14.352 -9.219 -27.464 1.00 79.56 101 GLY A N 1
ATOM 809 C CA . GLY A 1 101 ? 15.508 -9.503 -28.304 1.00 79.56 101 GLY A CA 1
ATOM 810 C C . GLY A 1 101 ? 16.674 -8.558 -28.047 1.00 79.56 101 GLY A C 1
ATOM 811 O O . GLY A 1 101 ? 17.814 -8.989 -28.106 1.00 79.56 101 GLY A O 1
ATOM 812 N N . ILE A 1 102 ? 16.424 -7.298 -27.675 1.00 81.50 102 ILE A N 1
ATOM 813 C CA . ILE A 1 102 ? 17.499 -6.368 -27.293 1.00 81.50 102 ILE A CA 1
ATOM 814 C C . ILE A 1 102 ? 18.292 -6.898 -26.087 1.00 81.50 102 ILE A C 1
ATOM 816 O O . ILE A 1 102 ? 19.520 -6.886 -26.129 1.00 81.50 102 ILE A O 1
ATOM 820 N N . HIS A 1 103 ? 17.619 -7.401 -25.048 1.00 76.94 103 HIS A N 1
ATOM 821 C CA . HIS A 1 103 ? 18.285 -7.982 -23.880 1.00 76.94 103 HIS A CA 1
ATOM 822 C C . HIS A 1 103 ? 19.107 -9.222 -24.265 1.00 76.94 103 HIS A C 1
ATOM 824 O O . HIS A 1 103 ? 20.287 -9.307 -23.922 1.00 76.94 103 HIS A O 1
ATOM 830 N N . GLU A 1 104 ? 18.515 -10.145 -25.034 1.00 80.50 104 GLU A N 1
ATOM 831 C CA . GLU A 1 104 ? 19.202 -11.357 -25.510 1.00 80.50 104 GLU A CA 1
ATOM 832 C C . GLU A 1 104 ? 20.424 -11.024 -26.383 1.00 80.50 104 GLU A C 1
ATOM 834 O O . GLU A 1 104 ? 21.490 -11.609 -26.207 1.00 80.50 104 GLU A O 1
ATOM 839 N N . LEU A 1 105 ? 20.310 -10.050 -27.291 1.00 83.81 105 LEU A N 1
ATOM 840 C CA . LEU A 1 105 ? 21.409 -9.653 -28.172 1.00 83.81 105 LEU A CA 1
ATOM 841 C C . LEU A 1 105 ? 22.534 -8.953 -27.406 1.00 83.81 105 LEU A C 1
ATOM 843 O O . LEU A 1 105 ? 23.699 -9.271 -27.631 1.00 83.81 105 LEU A O 1
ATOM 847 N N . ILE A 1 106 ? 22.216 -8.033 -26.492 1.00 78.94 106 ILE A N 1
ATOM 848 C CA . ILE A 1 106 ? 23.242 -7.291 -25.745 1.00 78.94 106 ILE A CA 1
ATOM 849 C C . ILE A 1 106 ? 24.006 -8.203 -24.779 1.00 78.94 106 ILE A C 1
ATOM 851 O O . ILE A 1 106 ? 25.215 -8.041 -24.627 1.00 78.94 106 ILE A O 1
ATOM 855 N N . ALA A 1 107 ? 23.345 -9.202 -24.186 1.00 75.12 107 ALA A N 1
ATOM 856 C CA . ALA A 1 107 ? 23.984 -10.174 -23.296 1.00 75.12 107 ALA A CA 1
ATOM 857 C C . ALA A 1 107 ? 25.093 -11.009 -23.969 1.00 75.12 107 ALA A C 1
ATOM 859 O O . ALA A 1 107 ? 25.917 -11.597 -23.277 1.00 75.12 107 ALA A O 1
ATOM 860 N N . THR A 1 108 ? 25.134 -11.050 -25.304 1.00 75.62 108 THR A N 1
ATOM 861 C CA . THR A 1 108 ? 26.113 -11.835 -26.078 1.00 75.62 108 THR A CA 1
ATOM 862 C C . THR A 1 108 ? 27.329 -11.033 -26.556 1.00 75.62 108 THR A C 1
ATOM 864 O O . THR A 1 108 ? 28.165 -11.570 -27.282 1.00 75.62 108 THR A O 1
ATOM 867 N N . PHE A 1 109 ? 27.446 -9.751 -26.200 1.00 75.44 109 PHE A N 1
ATOM 868 C CA . PHE A 1 109 ? 28.603 -8.931 -26.566 1.00 75.44 109 PHE A CA 1
ATOM 869 C C . PHE A 1 109 ? 29.737 -9.086 -25.541 1.00 75.44 109 PHE A C 1
ATOM 871 O O . PHE A 1 109 ? 29.535 -8.853 -24.352 1.00 75.44 109 PHE A O 1
ATOM 878 N N . SER A 1 110 ? 30.932 -9.460 -26.009 1.00 66.88 110 SER A N 1
ATOM 879 C CA . SER A 1 110 ? 32.134 -9.639 -25.179 1.00 66.88 110 SER A CA 1
ATOM 880 C C . SER A 1 110 ? 32.843 -8.321 -24.847 1.00 66.88 110 SER A C 1
ATOM 882 O O . SER A 1 110 ? 33.338 -8.166 -23.733 1.00 66.88 110 SER A O 1
ATOM 884 N N . ASP A 1 111 ? 32.852 -7.360 -25.777 1.00 66.38 111 ASP A N 1
ATOM 885 C CA . ASP A 1 111 ? 33.424 -6.024 -25.581 1.00 66.38 111 ASP A CA 1
ATOM 886 C C . ASP A 1 111 ? 32.331 -4.947 -25.645 1.00 66.38 111 ASP A C 1
ATOM 888 O O . ASP A 1 111 ? 31.851 -4.534 -26.707 1.00 66.38 111 ASP A O 1
ATOM 892 N N . LEU A 1 112 ? 31.867 -4.537 -24.465 1.00 64.62 112 LEU A N 1
ATOM 893 C CA . LEU A 1 112 ? 30.823 -3.532 -24.319 1.00 64.62 112 LEU A CA 1
ATOM 894 C C . LEU A 1 112 ? 31.466 -2.149 -24.183 1.00 64.62 112 LEU A C 1
ATOM 896 O O . LEU A 1 112 ? 32.022 -1.818 -23.129 1.00 64.62 112 LEU A O 1
ATOM 900 N N . ASN A 1 113 ? 31.296 -1.308 -25.204 1.00 74.62 113 ASN A N 1
ATOM 901 C CA . ASN A 1 113 ? 31.511 0.133 -25.074 1.00 74.62 113 ASN A CA 1
ATOM 902 C C . ASN A 1 113 ? 30.532 0.738 -24.038 1.00 74.62 113 ASN A C 1
ATOM 904 O O . ASN A 1 113 ? 29.535 0.115 -23.659 1.00 74.62 113 ASN A O 1
ATOM 908 N N . THR A 1 114 ? 30.792 1.963 -23.566 1.00 73.00 114 THR A N 1
ATOM 909 C CA . THR A 1 114 ? 29.980 2.603 -22.510 1.00 73.00 114 THR A CA 1
ATOM 910 C C . THR A 1 114 ? 28.484 2.623 -22.840 1.00 73.00 114 THR A C 1
ATOM 912 O O . THR A 1 114 ? 27.669 2.318 -21.974 1.00 73.00 114 THR A O 1
ATOM 915 N N . ALA A 1 115 ? 28.115 2.911 -24.093 1.00 73.56 115 ALA A N 1
ATOM 916 C CA . ALA A 1 115 ? 26.716 2.970 -24.520 1.00 73.56 115 ALA A CA 1
ATOM 917 C C . ALA A 1 115 ? 26.010 1.607 -24.411 1.00 73.56 115 ALA A C 1
ATOM 919 O O . ALA A 1 115 ? 24.879 1.531 -23.930 1.00 73.56 115 ALA A O 1
ATOM 920 N N . LEU A 1 116 ? 26.688 0.525 -24.802 1.00 75.25 116 LEU A N 1
ATOM 921 C CA . LEU A 1 116 ? 26.165 -0.831 -24.671 1.00 75.25 116 LEU A CA 1
ATOM 922 C C . LEU A 1 116 ? 26.072 -1.285 -23.213 1.00 75.25 116 LEU A C 1
ATOM 924 O O . LEU A 1 116 ? 25.072 -1.902 -22.854 1.00 75.25 116 LEU A O 1
ATOM 928 N N . ARG A 1 117 ? 27.051 -0.941 -22.360 1.00 75.06 117 ARG A N 1
ATOM 929 C CA . ARG A 1 117 ? 26.976 -1.230 -20.912 1.00 75.06 117 ARG A CA 1
ATOM 930 C C . ARG A 1 117 ? 25.773 -0.544 -20.275 1.00 75.06 117 ARG A C 1
ATOM 932 O O . ARG A 1 117 ? 25.012 -1.191 -19.561 1.00 75.06 117 ARG A O 1
ATOM 939 N N . THR A 1 118 ? 25.567 0.741 -20.566 1.00 75.88 118 THR A N 1
ATOM 940 C CA . THR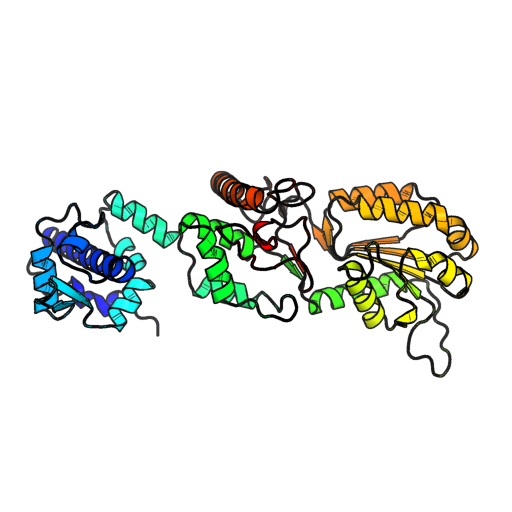 A 1 118 ? 24.401 1.488 -20.074 1.00 75.88 118 THR A CA 1
ATOM 941 C C . THR A 1 118 ? 23.101 0.839 -20.539 1.00 75.88 118 THR A C 1
ATOM 943 O O . THR A 1 118 ? 22.213 0.605 -19.724 1.00 75.88 118 THR A O 1
ATOM 946 N N . ARG A 1 119 ? 22.999 0.469 -21.821 1.00 78.56 119 ARG A N 1
ATOM 947 C CA . ARG A 1 119 ? 21.790 -0.175 -22.345 1.00 78.56 119 ARG A CA 1
ATOM 948 C C . ARG A 1 119 ? 21.543 -1.554 -21.732 1.00 78.56 119 ARG A C 1
ATOM 950 O O . ARG A 1 119 ? 20.403 -1.870 -21.409 1.00 78.56 119 ARG A O 1
ATOM 957 N N . GLN A 1 120 ? 22.588 -2.357 -21.534 1.00 79.06 120 GLN A N 1
ATOM 958 C CA . GLN A 1 120 ? 22.477 -3.652 -20.859 1.00 79.06 120 GLN A CA 1
ATOM 959 C C . GLN A 1 120 ? 21.905 -3.491 -19.448 1.00 79.06 120 GLN A C 1
ATOM 961 O O . GLN A 1 120 ? 20.993 -4.218 -19.063 1.00 79.06 120 GLN A O 1
ATOM 966 N N . GLN A 1 121 ? 22.410 -2.507 -18.698 1.00 79.00 121 GLN A N 1
ATOM 967 C CA . GLN A 1 121 ? 21.919 -2.198 -17.358 1.00 79.00 121 GLN A CA 1
ATOM 968 C C . GLN A 1 121 ? 20.456 -1.735 -17.383 1.00 79.00 121 GLN A C 1
ATOM 970 O O . GLN A 1 121 ? 19.673 -2.174 -16.548 1.00 79.00 121 GLN A O 1
ATOM 975 N N . GLU A 1 122 ? 20.054 -0.892 -18.337 1.00 82.31 122 GLU A N 1
ATOM 976 C CA . GLU A 1 122 ? 18.655 -0.461 -18.475 1.00 82.31 122 GLU A CA 1
ATOM 977 C C . GLU A 1 122 ? 17.699 -1.626 -18.756 1.00 82.31 122 GLU A C 1
ATOM 979 O O . GLU A 1 122 ? 16.634 -1.706 -18.143 1.00 82.31 122 GLU A O 1
ATOM 984 N N . GLU A 1 123 ? 18.074 -2.527 -19.665 1.00 81.94 123 GLU A N 1
ATOM 985 C CA . GLU A 1 123 ? 17.262 -3.695 -20.022 1.00 81.94 123 GLU A CA 1
ATOM 986 C C . GLU A 1 123 ? 17.176 -4.700 -18.871 1.00 81.94 123 GLU A C 1
ATOM 988 O O . GLU A 1 123 ? 16.087 -5.188 -18.578 1.00 81.94 123 GLU A O 1
ATOM 993 N N . ALA A 1 124 ? 18.278 -4.937 -18.150 1.00 81.62 124 ALA A N 1
ATOM 994 C CA . ALA A 1 124 ? 18.280 -5.777 -16.950 1.00 81.62 124 ALA A CA 1
ATOM 995 C C . ALA A 1 124 ? 17.354 -5.227 -15.848 1.00 81.62 124 ALA A C 1
ATOM 997 O O . ALA A 1 124 ? 16.799 -5.981 -15.052 1.00 81.62 124 ALA A O 1
ATOM 998 N N . GLN A 1 125 ? 17.163 -3.906 -15.804 1.00 87.94 125 GLN A N 1
ATOM 999 C CA . GLN A 1 125 ? 16.265 -3.252 -14.854 1.00 87.94 125 GLN A CA 1
ATOM 1000 C C . GLN A 1 125 ? 14.816 -3.189 -15.359 1.00 87.94 125 GLN A C 1
ATOM 1002 O O . GLN A 1 125 ? 13.911 -2.974 -14.556 1.00 87.94 125 GLN A O 1
ATOM 1007 N N . ARG A 1 126 ? 14.536 -3.391 -16.652 1.00 90.25 126 ARG A N 1
ATOM 1008 C CA . ARG A 1 126 ? 13.174 -3.264 -17.195 1.00 90.25 126 ARG A CA 1
ATOM 1009 C C . ARG A 1 126 ? 12.228 -4.269 -16.536 1.00 90.25 126 ARG A C 1
ATOM 1011 O O . ARG A 1 126 ? 12.530 -5.457 -16.479 1.00 90.25 126 ARG A O 1
ATOM 1018 N N . VAL A 1 127 ? 11.083 -3.777 -16.057 1.00 92.12 127 VAL A N 1
ATOM 1019 C CA . VAL A 1 127 ? 9.991 -4.601 -15.512 1.00 92.12 127 VAL A CA 1
ATOM 1020 C C . VAL A 1 127 ? 9.376 -5.424 -16.639 1.00 92.12 127 VAL A C 1
ATOM 1022 O O . VAL A 1 127 ? 8.863 -4.863 -17.611 1.00 92.12 127 VAL A O 1
ATOM 1025 N N . GLN A 1 128 ? 9.450 -6.747 -16.520 1.00 89.62 128 GLN A N 1
ATOM 1026 C CA . GLN A 1 128 ? 8.994 -7.674 -17.549 1.00 89.62 128 GLN A CA 1
ATOM 1027 C C . GLN A 1 128 ? 7.474 -7.810 -17.537 1.00 89.62 128 GLN A C 1
ATOM 1029 O O . GLN A 1 128 ? 6.803 -7.548 -16.538 1.00 89.62 128 GLN A O 1
ATOM 1034 N N . ALA A 1 129 ? 6.904 -8.222 -18.670 1.00 88.69 129 ALA A N 1
ATOM 1035 C CA . ALA A 1 129 ? 5.460 -8.363 -18.772 1.00 88.69 129 ALA A CA 1
ATOM 1036 C C . ALA A 1 129 ? 4.904 -9.445 -17.839 1.00 88.69 129 ALA A C 1
ATOM 1038 O O . ALA A 1 129 ? 3.902 -9.192 -17.177 1.00 88.69 129 ALA A O 1
ATOM 1039 N N . THR A 1 130 ? 5.597 -10.580 -17.745 1.00 90.25 130 THR A N 1
ATOM 1040 C CA . THR A 1 130 ? 5.260 -11.705 -16.864 1.00 90.25 130 THR A CA 1
ATOM 1041 C C . THR A 1 130 ? 5.248 -11.300 -15.395 1.00 90.25 130 THR A C 1
ATOM 1043 O O . THR A 1 130 ? 4.292 -11.596 -14.696 1.00 90.25 130 THR A O 1
ATOM 1046 N N . GLU A 1 131 ? 6.226 -10.508 -14.949 1.00 94.94 131 GLU A N 1
ATOM 1047 C CA . GLU A 1 131 ? 6.263 -10.022 -13.566 1.00 94.94 131 GLU A CA 1
ATOM 1048 C C . GLU A 1 131 ? 5.023 -9.187 -13.211 1.00 94.94 131 GLU A C 1
ATOM 1050 O O . GLU A 1 131 ? 4.523 -9.251 -12.088 1.00 94.94 131 GLU A O 1
ATOM 1055 N N . VAL A 1 132 ? 4.516 -8.390 -14.160 1.00 96.12 132 VAL A N 1
ATOM 1056 C CA . VAL A 1 132 ? 3.297 -7.593 -13.954 1.00 96.12 132 VAL A CA 1
ATOM 1057 C C . VAL A 1 132 ? 2.059 -8.488 -13.883 1.00 96.12 132 VAL A C 1
ATOM 1059 O O . VAL A 1 132 ? 1.182 -8.205 -13.069 1.00 96.12 132 VAL A O 1
ATOM 1062 N N . VAL A 1 133 ? 1.993 -9.554 -14.689 1.00 94.06 133 VAL A N 1
ATOM 1063 C CA . VAL A 1 133 ? 0.917 -10.560 -14.621 1.00 94.06 133 VAL A CA 1
ATOM 1064 C C . VAL A 1 133 ? 0.909 -11.214 -13.241 1.00 94.06 133 VAL A C 1
ATOM 1066 O O . VAL A 1 133 ? -0.088 -11.102 -12.529 1.00 94.06 133 VAL A O 1
ATOM 1069 N N . ASP A 1 134 ? 2.048 -11.768 -12.817 1.00 95.38 134 ASP A N 1
ATOM 1070 C CA . ASP A 1 134 ? 2.203 -12.443 -11.522 1.00 95.38 134 ASP A CA 1
ATOM 1071 C C . ASP A 1 134 ? 1.844 -11.512 -10.347 1.00 95.38 134 ASP A C 1
ATOM 1073 O O . ASP A 1 134 ? 1.244 -11.922 -9.350 1.00 95.38 134 ASP A O 1
ATOM 1077 N N . LEU A 1 135 ? 2.196 -10.224 -10.454 1.00 95.94 135 LEU A N 1
ATOM 1078 C CA . LEU A 1 135 ? 1.832 -9.220 -9.458 1.00 95.94 135 LEU A CA 1
ATOM 1079 C C . LEU A 1 135 ? 0.315 -9.003 -9.398 1.00 95.94 135 LEU A C 1
ATOM 1081 O O . LEU A 1 135 ? -0.251 -8.936 -8.306 1.00 95.94 135 LEU A O 1
ATOM 1085 N N . VAL A 1 136 ? -0.333 -8.831 -10.550 1.00 95.00 136 VAL A N 1
ATOM 1086 C CA . VAL A 1 136 ? -1.763 -8.514 -10.630 1.00 95.00 136 VAL A CA 1
ATOM 1087 C C . VAL A 1 136 ? -2.621 -9.681 -10.146 1.00 95.00 136 VAL A C 1
ATOM 1089 O O . VAL A 1 136 ? -3.624 -9.431 -9.485 1.00 95.00 136 VAL A O 1
ATOM 1092 N N . GLU A 1 137 ? -2.209 -10.929 -10.375 1.00 93.06 137 GLU A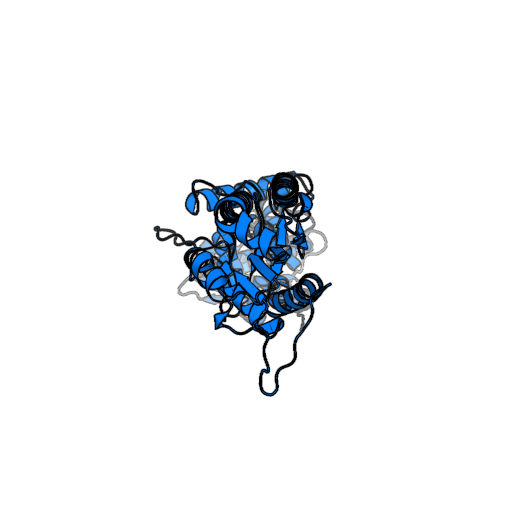 N 1
ATOM 1093 C CA . GLU A 1 137 ? -2.912 -12.123 -9.874 1.00 93.06 137 GLU A CA 1
ATOM 1094 C C . GLU A 1 137 ? -3.005 -12.176 -8.342 1.00 93.06 137 GLU A C 1
ATOM 1096 O O . GLU A 1 137 ? -3.951 -12.734 -7.785 1.00 93.06 137 GLU A O 1
ATOM 1101 N N . ARG A 1 138 ? -2.055 -11.550 -7.638 1.00 91.38 138 ARG A N 1
ATOM 1102 C CA . ARG A 1 138 ? -2.083 -11.426 -6.173 1.00 91.38 138 ARG A CA 1
ATOM 1103 C C . ARG A 1 138 ? -3.036 -10.340 -5.677 1.00 91.38 138 ARG A C 1
ATOM 1105 O O . ARG A 1 138 ? -3.334 -10.292 -4.482 1.00 91.38 138 ARG A O 1
ATOM 1112 N N . PHE A 1 139 ? -3.448 -9.421 -6.545 1.00 90.19 139 PHE A N 1
ATOM 1113 C CA . PHE A 1 139 ? -4.346 -8.333 -6.187 1.00 90.19 139 PHE A CA 1
ATOM 1114 C C . PHE A 1 139 ? -5.792 -8.707 -6.497 1.00 90.19 139 PHE A C 1
ATOM 1116 O O . PHE A 1 139 ? -6.119 -9.249 -7.547 1.00 90.19 139 PHE A O 1
ATOM 1123 N N . GLY A 1 140 ? -6.683 -8.387 -5.561 1.00 86.31 140 GLY A N 1
ATOM 1124 C CA . GLY A 1 140 ? -8.118 -8.514 -5.775 1.00 86.31 140 GLY A CA 1
ATOM 1125 C C . GLY A 1 140 ? -8.704 -7.295 -6.485 1.00 86.31 140 GLY A C 1
ATOM 1126 O O . GLY A 1 140 ? -8.033 -6.519 -7.172 1.00 86.31 140 GLY A O 1
ATOM 1127 N N . THR A 1 141 ? -9.991 -7.080 -6.257 1.00 92.94 141 THR A N 1
ATOM 1128 C CA . THR A 1 141 ? -10.653 -5.826 -6.601 1.00 92.94 141 THR A CA 1
ATOM 1129 C C . THR A 1 141 ? -10.260 -4.729 -5.621 1.00 92.94 141 THR A C 1
ATOM 1131 O O . THR A 1 141 ? -10.183 -4.956 -4.421 1.00 92.94 141 THR A O 1
ATOM 1134 N N . TYR A 1 142 ? -10.056 -3.512 -6.119 1.00 94.62 142 TYR A N 1
ATOM 1135 C CA . TYR A 1 142 ? -9.955 -2.302 -5.310 1.00 94.62 142 TYR A CA 1
ATOM 1136 C C . TYR A 1 142 ? -11.162 -1.418 -5.613 1.00 94.62 142 TYR A C 1
ATOM 1138 O O . TYR A 1 142 ? -11.365 -0.998 -6.755 1.00 94.62 142 TYR A O 1
ATOM 1146 N N . LYS A 1 143 ? -11.998 -1.163 -4.602 1.00 91.81 143 LYS A N 1
ATOM 1147 C CA . LYS A 1 143 ? -13.270 -0.429 -4.726 1.00 91.81 143 LYS A CA 1
ATOM 1148 C C . LYS A 1 143 ? -14.154 -0.962 -5.863 1.00 91.81 143 LYS A C 1
ATOM 1150 O O . LYS A 1 143 ? -14.710 -0.196 -6.647 1.00 91.81 143 LYS A O 1
ATOM 1155 N N . GLY A 1 144 ? -14.242 -2.289 -5.969 1.00 91.62 144 GLY A N 1
ATOM 1156 C CA . GLY A 1 144 ? -15.035 -2.980 -6.990 1.00 91.62 144 GLY A CA 1
ATOM 1157 C C . GLY A 1 144 ? -14.439 -2.963 -8.402 1.00 91.62 144 GLY A C 1
ATOM 1158 O O . GLY A 1 144 ? -15.080 -3.445 -9.329 1.00 91.62 144 GLY A O 1
ATOM 1159 N N . GLN A 1 145 ? -13.228 -2.430 -8.593 1.00 92.94 145 GLN A N 1
ATOM 1160 C CA . GLN A 1 145 ? -12.532 -2.455 -9.878 1.00 92.94 145 GLN A CA 1
ATOM 1161 C C . GLN A 1 145 ? -11.302 -3.350 -9.816 1.00 92.94 145 GLN A C 1
ATOM 1163 O O . GLN A 1 145 ? -10.501 -3.243 -8.888 1.00 92.94 145 GLN A O 1
ATOM 1168 N N . SER A 1 146 ? -11.089 -4.163 -10.847 1.00 93.38 146 SER A N 1
ATOM 1169 C CA . SER A 1 146 ? -9.847 -4.922 -10.973 1.00 93.38 146 SER A CA 1
ATOM 1170 C C . SER A 1 146 ? -8.650 -3.985 -11.150 1.00 93.38 146 SER A C 1
ATOM 1172 O O . SER A 1 146 ? -8.714 -2.965 -11.861 1.00 93.38 146 SER A O 1
ATOM 1174 N N . ILE A 1 147 ? -7.546 -4.340 -10.498 1.00 94.94 147 ILE A N 1
ATOM 1175 C CA . ILE A 1 147 ? -6.225 -3.824 -10.840 1.00 94.94 147 ILE A CA 1
ATOM 1176 C C . ILE A 1 147 ? -5.767 -4.600 -12.075 1.00 94.94 147 ILE A C 1
ATOM 1178 O O . ILE A 1 147 ? -5.806 -5.820 -12.070 1.00 94.94 147 ILE A O 1
ATOM 1182 N N . THR A 1 148 ? -5.423 -3.908 -13.158 1.00 95.62 148 THR A N 1
ATOM 1183 C CA . THR A 1 148 ? -5.031 -4.538 -14.428 1.00 95.62 148 THR A CA 1
ATOM 1184 C C . THR A 1 148 ? -3.563 -4.270 -14.719 1.00 95.62 148 THR A C 1
ATOM 1186 O O . THR A 1 148 ? -2.993 -3.304 -14.202 1.00 95.62 148 THR A O 1
ATOM 1189 N N . GLU A 1 149 ? -2.961 -5.073 -15.598 1.00 95.50 149 GLU A N 1
ATOM 1190 C CA . GLU A 1 149 ? -1.591 -4.841 -16.064 1.00 95.50 149 GLU A CA 1
ATOM 1191 C C . GLU A 1 149 ? -1.405 -3.420 -16.601 1.00 95.50 149 GLU A C 1
ATOM 1193 O O . GLU A 1 149 ? -0.447 -2.743 -16.238 1.00 95.50 149 GLU A O 1
ATOM 1198 N N . ASP A 1 150 ? -2.358 -2.930 -17.399 1.00 94.69 150 ASP A N 1
ATOM 1199 C CA . ASP A 1 150 ? -2.315 -1.578 -17.957 1.00 94.69 150 ASP A CA 1
ATOM 1200 C C . ASP A 1 150 ? -2.300 -0.501 -16.871 1.00 94.69 150 ASP A C 1
ATOM 1202 O O . ASP A 1 150 ? -1.575 0.486 -16.994 1.00 94.69 150 ASP A O 1
ATOM 1206 N N . LYS A 1 151 ? -3.058 -0.686 -15.780 1.00 95.94 151 LYS A N 1
ATOM 1207 C CA . LYS A 1 151 ? -3.035 0.243 -14.640 1.00 95.94 151 LYS A CA 1
ATOM 1208 C C . LYS A 1 151 ? -1.672 0.231 -13.949 1.00 95.94 151 LYS A C 1
ATOM 1210 O O . LYS A 1 151 ? -1.161 1.301 -13.621 1.00 95.94 151 LYS A O 1
ATOM 1215 N N . VAL A 1 152 ? -1.069 -0.945 -13.763 1.00 97.62 152 VAL A N 1
ATOM 1216 C CA . VAL A 1 152 ? 0.270 -1.077 -13.163 1.00 97.62 152 VAL A CA 1
ATOM 1217 C C . VAL A 1 152 ? 1.335 -0.456 -14.067 1.00 97.62 152 VAL A C 1
ATOM 1219 O O . VAL A 1 152 ? 2.120 0.367 -13.599 1.00 97.62 152 VAL A O 1
ATOM 1222 N N . ARG A 1 153 ? 1.338 -0.767 -15.369 1.00 96.25 153 ARG A N 1
ATOM 1223 C CA . ARG A 1 153 ? 2.274 -0.183 -16.344 1.00 96.25 153 ARG A CA 1
ATOM 1224 C C . ARG A 1 153 ? 2.120 1.330 -16.417 1.00 96.25 153 ARG A C 1
ATOM 1226 O O . ARG A 1 153 ? 3.114 2.044 -16.335 1.00 96.25 153 ARG A O 1
ATOM 1233 N N . ALA A 1 154 ? 0.888 1.832 -16.503 1.00 95.56 154 ALA A N 1
ATOM 1234 C CA . ALA A 1 154 ? 0.620 3.267 -16.496 1.00 95.56 154 ALA A CA 1
ATOM 1235 C C . ALA A 1 154 ? 1.127 3.933 -15.211 1.00 95.56 154 ALA A C 1
ATOM 1237 O O . ALA A 1 154 ? 1.687 5.024 -15.286 1.00 95.56 154 ALA A O 1
ATOM 1238 N N . TRP A 1 155 ? 0.977 3.279 -14.054 1.00 97.25 155 TRP A N 1
ATOM 1239 C CA . TRP A 1 155 ? 1.519 3.778 -12.794 1.00 97.25 155 TRP A CA 1
ATOM 1240 C C . TRP A 1 155 ? 3.052 3.837 -12.818 1.00 97.25 155 TRP A C 1
ATOM 1242 O O . TRP A 1 155 ? 3.615 4.892 -12.523 1.00 97.25 155 TRP A O 1
ATOM 1252 N N . LEU A 1 156 ? 3.714 2.758 -13.254 1.00 97.62 156 LEU A N 1
ATOM 1253 C CA . LEU A 1 156 ? 5.174 2.672 -13.374 1.00 97.62 156 LEU A CA 1
ATOM 1254 C C . LEU A 1 156 ? 5.737 3.722 -14.340 1.00 97.62 156 LEU A C 1
ATOM 1256 O O . LEU A 1 156 ? 6.697 4.415 -14.009 1.00 97.62 156 LEU A O 1
ATOM 1260 N N . HIS A 1 157 ? 5.116 3.914 -15.505 1.00 95.56 157 HIS A N 1
ATOM 1261 C CA . HIS A 1 157 ? 5.584 4.867 -16.517 1.00 95.56 157 HIS A CA 1
ATOM 1262 C C . HIS A 1 157 ? 5.722 6.306 -15.998 1.00 95.56 157 HIS A C 1
ATOM 1264 O O . HIS A 1 157 ? 6.540 7.065 -16.517 1.00 95.56 157 HIS A O 1
ATOM 1270 N N . GLN A 1 158 ? 4.989 6.680 -14.945 1.00 95.12 158 GLN A N 1
ATOM 1271 C CA . GLN A 1 158 ? 5.089 8.008 -14.334 1.00 95.12 158 GLN A CA 1
ATOM 1272 C C . GLN A 1 158 ? 6.442 8.267 -13.645 1.00 95.12 158 GLN A C 1
ATOM 1274 O O . GLN A 1 158 ? 6.786 9.426 -13.425 1.00 95.12 158 GLN A O 1
ATOM 1279 N N . PHE A 1 159 ? 7.228 7.227 -13.343 1.00 95.31 159 PHE A N 1
ATOM 1280 C CA . PHE A 1 159 ? 8.547 7.344 -12.703 1.00 95.31 159 PHE A CA 1
ATOM 1281 C C . PHE A 1 159 ? 9.717 7.506 -13.689 1.00 95.31 159 PHE A C 1
ATOM 1283 O O . PHE A 1 159 ? 10.861 7.701 -13.267 1.00 95.31 159 PHE A O 1
ATOM 1290 N N . GLY A 1 160 ? 9.457 7.463 -15.000 1.00 92.62 160 GLY A N 1
ATOM 1291 C CA . GLY A 1 160 ? 10.466 7.716 -16.026 1.00 92.62 160 GLY A CA 1
ATOM 1292 C C . GLY A 1 160 ? 11.339 6.499 -16.328 1.00 92.62 160 GLY A C 1
ATOM 1293 O O . GLY A 1 160 ? 10.892 5.586 -17.016 1.00 92.62 160 GLY A O 1
ATOM 1294 N N . THR A 1 161 ? 12.597 6.505 -15.889 1.00 90.88 161 THR A N 1
ATOM 1295 C CA . THR A 1 161 ? 13.618 5.533 -16.329 1.00 90.88 161 THR A CA 1
ATOM 1296 C C . THR A 1 161 ? 13.297 4.089 -15.904 1.00 90.88 161 THR A C 1
ATOM 1298 O O . THR A 1 161 ? 12.652 3.891 -14.871 1.00 90.88 161 THR A O 1
ATOM 1301 N N . PRO A 1 162 ? 13.784 3.057 -16.629 1.00 90.88 162 PRO A N 1
ATOM 1302 C CA . PRO A 1 162 ? 13.604 1.654 -16.235 1.00 90.88 162 PRO A CA 1
ATOM 1303 C C . PRO A 1 162 ? 14.090 1.355 -14.813 1.00 90.88 162 PRO A C 1
ATOM 1305 O O . PRO A 1 162 ? 13.410 0.659 -14.066 1.00 90.88 162 PRO A O 1
ATOM 1308 N N . LYS A 1 163 ? 15.216 1.956 -14.403 1.00 92.88 163 LYS A N 1
ATOM 1309 C CA . LYS A 1 163 ? 15.752 1.829 -13.041 1.00 92.88 163 LYS A CA 1
ATOM 1310 C C . LYS A 1 163 ? 14.775 2.359 -11.985 1.00 92.88 163 LYS A C 1
ATOM 1312 O O . LYS A 1 163 ? 14.533 1.683 -10.991 1.00 92.88 163 LYS A O 1
ATOM 1317 N N . ASN A 1 164 ? 14.174 3.532 -12.209 1.00 96.81 164 ASN A N 1
ATOM 1318 C CA . ASN A 1 164 ? 13.177 4.086 -11.288 1.00 96.81 164 ASN A CA 1
ATOM 1319 C C . ASN A 1 164 ? 11.927 3.200 -11.228 1.00 96.81 164 ASN A C 1
ATOM 1321 O O . ASN A 1 164 ? 11.405 2.927 -10.150 1.00 96.81 164 ASN A O 1
ATOM 1325 N N . GLN A 1 165 ? 11.458 2.728 -12.385 1.00 97.75 165 GLN A N 1
ATOM 1326 C CA . GLN A 1 165 ? 10.313 1.821 -12.466 1.00 97.75 165 GLN A CA 1
ATOM 1327 C C . GLN A 1 165 ? 10.569 0.525 -11.694 1.00 97.75 165 GLN A C 1
ATOM 1329 O O . GLN A 1 165 ? 9.698 0.092 -10.949 1.00 97.75 165 GLN A O 1
ATOM 1334 N N . ARG A 1 166 ? 11.766 -0.062 -11.813 1.00 97.25 166 ARG A N 1
ATOM 1335 C CA . ARG A 1 166 ? 12.148 -1.302 -11.127 1.00 97.25 166 ARG A CA 1
ATOM 1336 C C . ARG A 1 166 ? 12.039 -1.194 -9.614 1.00 97.25 166 ARG A C 1
ATOM 1338 O O . ARG A 1 166 ? 11.382 -2.026 -8.991 1.00 97.25 166 ARG A O 1
ATOM 1345 N N . VAL A 1 167 ? 12.629 -0.155 -9.025 1.00 98.00 167 VAL A N 1
ATOM 1346 C CA . VAL A 1 167 ? 12.581 0.025 -7.567 1.00 98.00 167 VAL A CA 1
ATOM 1347 C C . VAL A 1 167 ? 11.162 0.324 -7.080 1.00 98.00 167 VAL A C 1
ATOM 1349 O O . VAL A 1 167 ? 10.748 -0.181 -6.042 1.00 98.00 167 VAL A O 1
ATOM 1352 N N . MET A 1 168 ? 10.359 1.062 -7.852 1.00 98.50 168 MET A N 1
ATOM 1353 C CA . MET A 1 168 ? 8.952 1.310 -7.506 1.00 98.50 168 MET A CA 1
ATOM 1354 C C . MET A 1 168 ? 8.079 0.061 -7.678 1.00 98.50 168 MET A C 1
ATOM 1356 O O . MET A 1 168 ? 7.145 -0.158 -6.908 1.00 98.50 168 MET A O 1
ATOM 1360 N N . PHE A 1 169 ? 8.399 -0.799 -8.642 1.00 98.44 169 PHE A N 1
ATOM 1361 C CA . PHE A 1 169 ? 7.754 -2.095 -8.812 1.00 98.44 169 PHE A CA 1
ATOM 1362 C C . PHE A 1 169 ? 8.044 -3.033 -7.634 1.00 98.44 169 PHE A C 1
ATOM 1364 O O . PHE A 1 169 ? 7.132 -3.714 -7.171 1.00 98.44 169 PHE A O 1
ATOM 1371 N N . LYS A 1 170 ? 9.257 -2.995 -7.069 1.00 98.19 170 LYS A N 1
ATOM 1372 C CA . LYS A 1 170 ? 9.623 -3.763 -5.865 1.00 98.19 170 LYS A CA 1
ATOM 1373 C C . LYS A 1 170 ? 8.744 -3.428 -4.654 1.00 98.19 170 LYS A C 1
ATOM 1375 O O . LYS A 1 170 ? 8.392 -4.320 -3.881 1.00 98.19 170 LYS A O 1
ATOM 1380 N N . ILE A 1 171 ? 8.323 -2.165 -4.525 1.00 98.44 171 ILE A N 1
ATOM 1381 C CA . ILE A 1 171 ? 7.335 -1.740 -3.518 1.00 98.44 171 ILE A CA 1
ATOM 1382 C C . ILE A 1 171 ? 5.998 -2.444 -3.762 1.00 98.44 171 ILE A C 1
ATOM 1384 O O . ILE A 1 171 ? 5.424 -2.984 -2.822 1.00 98.44 171 ILE A O 1
ATOM 1388 N N . LEU A 1 172 ? 5.512 -2.496 -5.009 1.00 98.06 172 LEU A N 1
ATOM 1389 C CA . LEU A 1 172 ? 4.276 -3.220 -5.336 1.00 98.06 172 LEU A CA 1
ATOM 1390 C C . LEU A 1 172 ? 4.405 -4.727 -5.076 1.00 98.06 172 LEU A C 1
ATOM 1392 O O . LEU A 1 172 ? 3.484 -5.330 -4.532 1.00 98.06 172 LEU A O 1
ATOM 1396 N N . GLN A 1 173 ? 5.553 -5.331 -5.393 1.00 97.50 173 GLN A N 1
ATOM 1397 C CA . GLN A 1 173 ? 5.820 -6.747 -5.112 1.00 97.50 173 GLN A CA 1
ATOM 1398 C C . GLN A 1 173 ? 5.774 -7.074 -3.614 1.00 97.50 173 GLN A C 1
ATOM 1400 O O . GLN A 1 173 ? 5.426 -8.199 -3.256 1.00 97.50 173 GLN A O 1
ATOM 1405 N N . ASN A 1 174 ? 6.051 -6.107 -2.740 1.00 97.25 174 ASN A N 1
ATOM 1406 C CA . ASN A 1 174 ? 5.991 -6.267 -1.284 1.00 97.25 174 ASN A CA 1
ATOM 1407 C C . ASN A 1 174 ? 4.765 -5.594 -0.643 1.00 97.25 174 ASN A C 1
ATOM 1409 O O . ASN A 1 174 ? 4.637 -5.566 0.580 1.00 97.25 174 ASN A O 1
ATOM 1413 N N . LEU A 1 175 ? 3.843 -5.074 -1.457 1.00 97.50 175 LEU A N 1
ATOM 1414 C CA . LEU A 1 175 ? 2.629 -4.423 -0.985 1.00 97.50 175 LEU A CA 1
ATOM 1415 C C . LEU A 1 175 ? 1.692 -5.443 -0.331 1.00 97.50 175 LEU A C 1
ATOM 1417 O O . LEU A 1 175 ? 1.378 -6.488 -0.909 1.00 97.50 175 LEU A O 1
ATOM 1421 N N . ARG A 1 176 ? 1.199 -5.107 0.864 1.00 96.19 176 ARG A N 1
ATOM 1422 C CA . ARG A 1 176 ? 0.196 -5.893 1.590 1.00 96.19 176 ARG A CA 1
ATOM 1423 C C . ARG A 1 176 ? -1.198 -5.443 1.182 1.00 96.19 176 ARG A C 1
ATOM 1425 O O . ARG A 1 176 ? -1.634 -4.345 1.531 1.00 96.19 176 ARG A O 1
ATOM 1432 N N . PHE A 1 177 ? -1.876 -6.300 0.426 1.00 95.94 177 PHE A N 1
ATOM 1433 C CA . PHE A 1 177 ? -3.236 -6.068 -0.038 1.00 95.94 177 PHE A CA 1
ATOM 1434 C C . PHE A 1 177 ? -4.234 -6.873 0.801 1.00 95.94 177 PHE A C 1
ATOM 1436 O O . PHE A 1 177 ? -4.217 -8.102 0.785 1.00 95.94 177 PHE A O 1
ATOM 1443 N N . TYR A 1 178 ? -5.120 -6.182 1.512 1.00 95.19 178 TYR A N 1
ATOM 1444 C CA . TYR A 1 178 ? -6.152 -6.779 2.354 1.00 95.19 178 TYR A CA 1
ATOM 1445 C C . TYR A 1 178 ? -7.491 -6.778 1.614 1.00 95.19 178 TYR A C 1
ATOM 1447 O O . TYR A 1 178 ? -8.174 -5.751 1.535 1.00 95.19 178 TYR A O 1
ATOM 1455 N N . SER A 1 179 ? -7.854 -7.934 1.058 1.00 93.31 179 SER A N 1
ATOM 1456 C CA . SER A 1 179 ? -9.150 -8.141 0.409 1.00 93.31 179 SER A CA 1
ATOM 1457 C C . SER A 1 179 ? -10.268 -8.338 1.430 1.00 93.31 179 SER A C 1
ATOM 1459 O O . SER A 1 179 ? -10.034 -8.721 2.578 1.00 93.31 179 SER A O 1
ATOM 1461 N N . ASN A 1 180 ? -11.511 -8.165 0.993 1.00 91.50 180 ASN A N 1
ATOM 1462 C CA . ASN A 1 180 ? -12.685 -8.436 1.816 1.00 91.50 180 ASN A CA 1
ATOM 1463 C C . ASN A 1 180 ? -12.748 -9.855 2.367 1.00 91.50 180 ASN A C 1
ATOM 1465 O O . ASN A 1 180 ? -13.224 -10.044 3.484 1.00 91.50 180 ASN A O 1
ATOM 1469 N N . GLY A 1 181 ? -12.274 -10.843 1.605 1.00 92.62 181 GLY A N 1
ATOM 1470 C CA . GLY A 1 181 ? -12.201 -12.226 2.075 1.00 92.62 181 GLY A CA 1
ATOM 1471 C C . GLY A 1 181 ? -11.330 -12.336 3.326 1.00 92.62 181 GLY A C 1
ATOM 1472 O O . GLY A 1 181 ? -11.799 -12.810 4.358 1.00 92.62 181 GLY A O 1
ATOM 1473 N N . VAL A 1 182 ? -10.116 -11.780 3.262 1.00 93.25 182 VAL A N 1
ATOM 1474 C CA . VAL A 1 182 ? -9.173 -11.752 4.392 1.00 93.25 182 VAL A CA 1
ATOM 1475 C C . VAL A 1 182 ? -9.766 -10.994 5.580 1.00 93.25 182 VAL A C 1
ATOM 1477 O O . VAL A 1 182 ? -9.715 -11.473 6.711 1.00 93.25 182 VAL A O 1
ATOM 1480 N N . ILE A 1 183 ? -10.386 -9.832 5.343 1.00 94.00 183 ILE A N 1
ATOM 1481 C CA . ILE A 1 183 ? -11.012 -9.049 6.418 1.00 94.00 183 ILE A CA 1
ATOM 1482 C C . ILE A 1 183 ? -12.137 -9.830 7.103 1.00 94.00 183 ILE A C 1
ATOM 1484 O O . ILE A 1 183 ? -12.201 -9.841 8.331 1.00 94.00 183 ILE A O 1
ATOM 1488 N N . ARG A 1 184 ? -13.003 -10.520 6.351 1.00 94.69 184 ARG A N 1
ATOM 1489 C CA . ARG A 1 184 ? -14.089 -11.336 6.924 1.00 94.69 184 ARG A CA 1
ATOM 1490 C C . ARG A 1 184 ? -13.556 -12.479 7.786 1.00 94.69 184 ARG A C 1
ATOM 1492 O O . ARG A 1 184 ? -14.114 -12.743 8.847 1.00 94.69 184 ARG A O 1
ATOM 1499 N N . GLU A 1 185 ? -12.460 -13.119 7.385 1.00 94.94 185 GLU A N 1
ATOM 1500 C CA . GLU A 1 185 ? -11.790 -14.130 8.215 1.00 94.94 185 GLU A CA 1
ATOM 1501 C C . GLU A 1 185 ? -11.290 -13.540 9.538 1.00 94.94 185 GLU A C 1
ATOM 1503 O O . GLU A 1 185 ? -11.541 -14.117 10.599 1.00 94.94 185 GLU A O 1
ATOM 1508 N N . LYS A 1 186 ? -10.682 -12.346 9.505 1.00 95.06 186 LYS A N 1
ATOM 1509 C CA . LYS A 1 186 ? -10.288 -11.628 10.726 1.00 95.06 186 LYS A CA 1
ATOM 1510 C C . LYS A 1 186 ? -11.492 -11.254 11.597 1.00 95.06 186 LYS A C 1
ATOM 1512 O O . LYS A 1 186 ? -11.429 -11.396 12.812 1.00 95.06 186 LYS A O 1
ATOM 1517 N N . MET A 1 187 ? -12.628 -10.864 11.015 1.00 95.31 187 MET A N 1
ATOM 1518 C CA . MET A 1 187 ? -13.839 -10.565 11.799 1.00 95.31 187 MET A CA 1
ATOM 1519 C C . MET A 1 187 ? -14.397 -11.790 12.536 1.00 95.31 187 MET A C 1
ATOM 1521 O O . MET A 1 187 ? -14.895 -11.651 13.653 1.00 95.31 187 MET A O 1
ATOM 1525 N N . LYS A 1 188 ? -14.264 -12.996 11.971 1.00 94.38 188 LYS A N 1
ATOM 1526 C CA . LYS A 1 188 ? -14.623 -14.247 12.667 1.00 94.38 188 LYS A CA 1
ATOM 1527 C C . LYS A 1 188 ? -13.702 -14.526 13.856 1.00 94.38 188 LYS A C 1
ATOM 1529 O O . LYS A 1 188 ? -14.168 -14.950 14.912 1.00 94.38 188 LYS A O 1
ATOM 1534 N N . GLU A 1 189 ? -12.402 -14.272 13.705 1.00 93.75 189 GLU A N 1
ATOM 1535 C CA . GLU A 1 189 ? -11.430 -14.353 14.805 1.00 93.75 189 GLU A CA 1
ATOM 1536 C C . GLU A 1 189 ? -11.818 -13.406 15.953 1.00 93.75 189 GLU A C 1
ATOM 1538 O O . GLU A 1 189 ? -11.861 -13.810 17.117 1.00 93.75 189 GLU A O 1
ATOM 1543 N N . VAL A 1 190 ? -12.183 -12.171 15.610 1.00 94.25 190 VAL A N 1
ATOM 1544 C CA . VAL A 1 190 ? -12.617 -11.138 16.557 1.00 94.25 190 VAL A CA 1
ATOM 1545 C C . VAL A 1 190 ? -13.892 -11.542 17.295 1.00 94.25 190 VAL A C 1
ATOM 1547 O O . VAL A 1 190 ? -13.956 -11.431 18.522 1.00 94.25 190 VAL A O 1
ATOM 1550 N N . ASP A 1 191 ? -14.894 -12.056 16.581 1.00 95.06 191 ASP A N 1
ATOM 1551 C CA . ASP A 1 191 ? -16.169 -12.483 17.169 1.00 95.06 191 ASP A CA 1
ATOM 1552 C C . ASP A 1 191 ? -15.962 -13.570 18.241 1.00 95.06 191 ASP A C 1
ATOM 1554 O O . ASP A 1 191 ? -16.580 -13.524 19.310 1.00 95.06 191 ASP A O 1
ATOM 1558 N N . ASN A 1 192 ? -15.004 -14.485 18.039 1.00 92.88 192 ASN A N 1
ATOM 1559 C CA . ASN A 1 192 ? -14.637 -15.477 19.053 1.00 92.88 192 ASN A CA 1
ATOM 1560 C C . ASN A 1 192 ? -14.124 -14.831 20.349 1.00 92.88 192 ASN A C 1
ATOM 1562 O O . ASN A 1 192 ? -14.423 -15.320 21.438 1.00 92.88 192 ASN A O 1
ATOM 1566 N N . ILE A 1 193 ? -13.361 -13.739 20.268 1.00 92.88 193 ILE A N 1
ATOM 1567 C CA . ILE A 1 193 ? -12.843 -13.014 21.441 1.00 92.88 193 ILE A CA 1
ATOM 1568 C C . ILE A 1 193 ? -13.974 -12.264 22.146 1.00 92.88 193 ILE A C 1
ATOM 1570 O O . ILE A 1 193 ? -14.089 -12.311 23.379 1.00 92.88 193 ILE A O 1
ATOM 1574 N N . VAL A 1 194 ? -14.839 -11.607 21.372 1.00 94.69 194 VAL A N 1
ATOM 1575 C CA . VAL A 1 194 ? -15.982 -10.852 21.894 1.00 94.69 194 VAL A CA 1
ATOM 1576 C C . VAL A 1 194 ? -16.942 -11.782 22.634 1.00 94.69 194 VAL A C 1
ATOM 1578 O O . VAL A 1 194 ? -17.320 -11.475 23.763 1.00 94.69 194 VAL A O 1
ATOM 1581 N N . ARG A 1 195 ? -17.243 -12.966 22.093 1.00 92.75 195 ARG A N 1
ATOM 1582 C CA . ARG A 1 195 ? -18.209 -13.905 22.693 1.00 92.75 195 ARG A CA 1
ATOM 1583 C C . ARG A 1 195 ? -17.735 -14.628 23.943 1.00 92.75 195 ARG A C 1
ATOM 1585 O O . ARG A 1 195 ? -18.575 -15.124 24.692 1.00 92.75 195 ARG A O 1
ATOM 1592 N N . ARG A 1 196 ? -16.427 -14.710 24.197 1.00 91.81 196 ARG A N 1
ATOM 1593 C CA . ARG A 1 196 ? -15.904 -15.378 25.403 1.00 91.81 196 ARG A CA 1
ATOM 1594 C C . ARG A 1 196 ? -16.516 -14.765 26.663 1.00 91.81 196 ARG A C 1
ATOM 1596 O O . ARG A 1 196 ? -16.349 -13.569 26.906 1.00 91.81 196 ARG A O 1
ATOM 1603 N N . GLY A 1 197 ? -17.191 -15.600 27.451 1.00 85.88 197 GLY A N 1
ATOM 1604 C CA . GLY A 1 197 ? -17.832 -15.208 28.708 1.00 85.88 197 GLY A CA 1
ATOM 1605 C C . 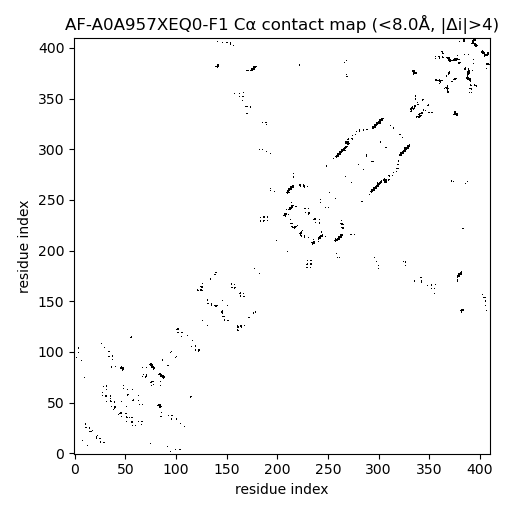GLY A 1 197 ? -19.179 -14.490 28.566 1.00 85.88 197 GLY A C 1
ATOM 1606 O O . GLY A 1 197 ? -19.710 -14.044 29.576 1.00 85.88 197 GLY A O 1
ATOM 1607 N N . MET A 1 198 ? -19.739 -14.370 27.356 1.00 90.19 198 MET A N 1
ATOM 1608 C CA . MET A 1 198 ? -21.084 -13.816 27.149 1.00 90.19 198 MET A CA 1
ATOM 1609 C C . MET A 1 198 ? -22.163 -14.897 27.245 1.00 90.19 198 MET A C 1
ATOM 1611 O O . MET A 1 198 ? -21.953 -16.032 26.811 1.00 90.19 198 MET A O 1
ATOM 1615 N N . THR A 1 199 ? -23.355 -14.520 27.710 1.00 85.19 199 THR A N 1
ATOM 1616 C CA . THR A 1 199 ? -24.527 -15.409 27.735 1.00 85.19 199 THR A CA 1
ATOM 1617 C C . THR A 1 199 ? -25.473 -15.036 26.604 1.00 85.19 199 THR A C 1
ATOM 1619 O O . THR A 1 199 ? -25.921 -13.898 26.512 1.00 85.19 199 THR A O 1
ATOM 1622 N N . ARG A 1 200 ? -25.801 -15.983 25.719 1.00 83.19 200 ARG A N 1
ATOM 1623 C CA . ARG A 1 200 ? -26.763 -15.728 24.638 1.00 83.19 200 ARG A CA 1
ATOM 1624 C C . ARG A 1 200 ? -28.158 -16.176 25.062 1.00 83.19 200 ARG A C 1
ATOM 1626 O O . ARG A 1 200 ? -28.414 -17.373 25.156 1.00 83.19 200 ARG A O 1
ATOM 1633 N N . HIS A 1 201 ? -29.070 -15.223 25.227 1.00 77.75 201 HIS A N 1
ATOM 1634 C CA . HIS A 1 201 ? -30.494 -15.518 25.354 1.00 77.75 201 HIS A CA 1
ATOM 1635 C C . HIS A 1 201 ? -31.095 -15.741 23.961 1.00 77.75 201 HIS A C 1
ATOM 1637 O O . HIS A 1 201 ? -31.009 -14.880 23.085 1.00 77.75 201 HIS A O 1
ATOM 1643 N N . LEU A 1 202 ? -31.644 -16.935 23.728 1.00 76.75 202 LEU A N 1
ATOM 1644 C CA . LEU A 1 202 ? -32.288 -17.299 22.467 1.00 76.75 202 LEU A CA 1
ATOM 1645 C C . LEU A 1 202 ? -33.793 -17.065 22.588 1.00 76.75 202 LEU A C 1
ATOM 1647 O O . LEU A 1 202 ? -34.499 -17.844 23.222 1.00 76.75 202 LEU A O 1
ATOM 1651 N N . GLU A 1 203 ? -34.285 -16.001 21.962 1.00 76.56 203 GLU A N 1
ATOM 1652 C CA . GLU A 1 203 ? -35.721 -15.762 21.827 1.00 76.56 203 GLU A CA 1
ATOM 1653 C C . GLU A 1 203 ? -36.250 -16.327 20.507 1.00 76.56 203 GLU A C 1
ATOM 1655 O O . GLU A 1 203 ? -35.616 -16.221 19.451 1.00 76.56 203 GLU A O 1
ATOM 1660 N N . ARG A 1 204 ? -37.453 -16.906 20.553 1.00 77.81 204 ARG A N 1
ATOM 1661 C CA . ARG A 1 204 ? -38.115 -17.480 19.379 1.00 77.81 204 ARG A CA 1
ATOM 1662 C C . ARG A 1 204 ? -38.341 -16.392 18.320 1.00 77.81 204 ARG A C 1
ATOM 1664 O O . ARG A 1 204 ? -39.054 -15.428 18.564 1.00 77.81 204 ARG A O 1
ATOM 1671 N N . GLY A 1 205 ? -37.745 -16.568 17.139 1.00 76.81 205 GLY A N 1
ATOM 1672 C CA . GLY A 1 205 ? -37.863 -15.640 16.005 1.00 76.81 205 GLY A CA 1
ATOM 1673 C C . GLY A 1 205 ? -36.724 -14.618 15.870 1.00 76.81 205 GLY A C 1
ATOM 1674 O O . GLY A 1 205 ? -36.586 -14.024 14.801 1.00 76.81 205 GLY A O 1
ATOM 1675 N N . LYS A 1 206 ? -35.854 -14.450 16.879 1.00 79.12 206 LYS A N 1
ATOM 1676 C CA . LYS A 1 206 ? -34.647 -13.615 16.753 1.00 79.12 206 LYS A CA 1
ATOM 1677 C C . LYS A 1 206 ? -33.514 -14.409 16.098 1.00 79.12 206 LYS A C 1
ATOM 1679 O O . LYS A 1 206 ? -32.904 -15.281 16.711 1.00 79.12 206 LYS A O 1
ATOM 1684 N N . LEU A 1 207 ? -33.222 -14.090 14.836 1.00 84.12 207 LEU A N 1
ATOM 1685 C CA . LEU A 1 207 ? -32.143 -14.726 14.066 1.00 84.12 207 LEU A CA 1
ATOM 1686 C C . LEU A 1 207 ? -30.766 -14.097 14.339 1.00 84.12 207 LEU A C 1
ATOM 1688 O O . LEU A 1 207 ? -29.748 -14.785 14.259 1.00 84.12 207 LEU A O 1
ATOM 1692 N N . LYS A 1 208 ? -30.735 -12.805 14.685 1.00 91.69 208 LYS A N 1
ATOM 1693 C CA . LYS A 1 208 ? -29.514 -12.019 14.917 1.00 91.69 208 LYS A CA 1
ATOM 1694 C C . LYS A 1 208 ? -29.360 -11.621 16.389 1.00 91.69 208 LYS A C 1
ATOM 1696 O O . LYS A 1 208 ? -30.297 -11.730 17.178 1.00 91.69 208 LYS A O 1
ATOM 1701 N N . ARG A 1 209 ? -28.155 -11.195 16.769 1.00 91.50 209 ARG A N 1
ATOM 1702 C CA . ARG A 1 209 ? -27.802 -10.721 18.112 1.00 91.50 209 ARG A CA 1
ATOM 1703 C C . ARG A 1 209 ? -28.153 -9.250 18.288 1.00 91.50 209 ARG A C 1
ATOM 1705 O O . ARG A 1 209 ? -27.794 -8.425 17.450 1.00 91.50 209 ARG A O 1
ATOM 1712 N N . SER A 1 210 ? -28.821 -8.945 19.395 1.00 92.81 210 SER A N 1
ATOM 1713 C CA . SER A 1 210 ? -29.140 -7.585 19.844 1.00 92.81 210 SER A CA 1
ATOM 1714 C C . SER A 1 210 ? -28.380 -7.186 21.113 1.00 92.81 210 SER A C 1
ATOM 1716 O O . SER A 1 210 ? -28.491 -6.048 21.543 1.00 92.81 210 SER A O 1
ATOM 1718 N N . ASP A 1 211 ? -27.616 -8.105 21.705 1.00 94.19 211 ASP A N 1
ATOM 1719 C CA . ASP A 1 211 ? -26.891 -7.954 22.974 1.00 94.19 211 ASP A CA 1
ATOM 1720 C C . ASP A 1 211 ? -25.450 -7.433 22.806 1.00 94.19 211 ASP A C 1
ATOM 1722 O O . ASP A 1 211 ? -24.703 -7.319 23.778 1.00 94.19 211 ASP A O 1
ATOM 1726 N N . ILE A 1 212 ? -25.052 -7.119 21.569 1.00 96.38 212 ILE A N 1
ATOM 1727 C CA . ILE A 1 212 ? -23.751 -6.540 21.219 1.00 96.38 212 ILE A CA 1
ATOM 1728 C C . ILE A 1 212 ? -23.995 -5.228 20.480 1.00 96.38 212 ILE A C 1
ATOM 1730 O O . ILE A 1 212 ? -24.731 -5.212 19.493 1.00 96.38 212 ILE A O 1
ATOM 1734 N N . ALA A 1 213 ? -23.361 -4.153 20.939 1.00 96.50 213 ALA A N 1
ATOM 1735 C CA . ALA A 1 213 ? -23.258 -2.887 20.226 1.00 96.50 213 ALA A CA 1
ATOM 1736 C C . ALA A 1 213 ? -21.903 -2.812 19.514 1.00 96.50 213 ALA A C 1
ATOM 1738 O O . ALA A 1 213 ? -20.876 -3.185 20.083 1.00 96.50 213 ALA A O 1
ATOM 1739 N N . VAL A 1 214 ? -21.892 -2.318 18.279 1.00 96.44 214 VAL A N 1
ATOM 1740 C CA . VAL A 1 214 ? -20.679 -2.113 17.485 1.00 96.44 214 VAL A CA 1
ATOM 1741 C C . VAL A 1 214 ? -20.556 -0.631 17.170 1.00 96.44 214 VAL A C 1
ATOM 1743 O O . VAL A 1 214 ? -21.501 -0.024 16.686 1.00 96.44 214 VAL A O 1
ATOM 1746 N N . SER A 1 215 ? -19.396 -0.048 17.421 1.00 93.69 215 SER A N 1
ATOM 1747 C CA . SER A 1 215 ? -19.084 1.344 17.110 1.00 93.69 215 SER A CA 1
ATOM 1748 C C . SER A 1 215 ? -17.723 1.426 16.414 1.00 93.69 215 SER A C 1
ATOM 1750 O O . SER A 1 215 ? -17.008 0.433 16.263 1.00 93.69 215 SER A O 1
ATOM 1752 N N . TYR A 1 216 ? -17.379 2.609 15.929 1.00 89.88 216 TYR A N 1
ATOM 1753 C CA . TYR A 1 216 ? -16.159 2.882 15.180 1.00 89.88 216 TYR A CA 1
ATOM 1754 C C . TYR A 1 216 ? -15.616 4.267 15.541 1.00 89.88 216 TYR A C 1
ATOM 1756 O O . TYR A 1 216 ? -16.353 5.139 16.007 1.00 89.88 216 TYR A O 1
ATOM 1764 N N . LEU A 1 217 ? -14.310 4.447 15.345 1.00 79.25 217 LEU A N 1
ATOM 1765 C CA . LEU A 1 217 ? -13.583 5.655 15.755 1.00 79.25 217 LEU A CA 1
ATOM 1766 C C . LEU A 1 217 ? -13.813 6.832 14.802 1.00 79.25 217 LEU A C 1
ATOM 1768 O O . LEU A 1 217 ? -13.673 7.996 15.166 1.00 79.25 217 LEU A O 1
ATOM 1772 N N . ASP A 1 218 ? -14.137 6.515 13.556 1.00 69.75 218 ASP A N 1
ATOM 1773 C CA . ASP A 1 218 ? -14.157 7.470 12.465 1.00 69.75 218 ASP A CA 1
ATOM 1774 C C . ASP A 1 218 ? -15.534 8.127 12.263 1.00 69.75 218 ASP A C 1
ATOM 1776 O O . ASP A 1 218 ? -16.561 7.681 12.771 1.00 69.75 218 ASP A O 1
ATOM 1780 N N . LYS A 1 219 ? -15.592 9.199 11.467 1.00 61.88 219 LYS A N 1
ATOM 1781 C CA . LYS A 1 219 ? -16.882 9.806 11.095 1.00 61.88 219 LYS A CA 1
ATOM 1782 C C . LYS A 1 219 ? -17.719 8.855 10.219 1.00 61.88 219 LYS A C 1
ATOM 1784 O O . LYS A 1 219 ? -17.148 8.067 9.455 1.00 61.88 219 LYS A O 1
ATOM 1789 N N . PRO A 1 220 ? -19.061 8.967 10.248 1.00 57.59 220 PRO A N 1
ATOM 1790 C CA . PRO A 1 220 ? -19.931 8.227 9.337 1.00 57.59 220 PRO A CA 1
ATOM 1791 C C . PRO A 1 220 ? -19.493 8.425 7.880 1.00 57.59 220 PRO A C 1
ATOM 1793 O O . PRO A 1 220 ? -19.228 9.547 7.454 1.00 57.59 220 PRO A O 1
ATOM 1796 N N . GLY A 1 221 ? -19.385 7.329 7.125 1.00 56.47 221 GLY A N 1
ATOM 1797 C CA . GLY A 1 221 ? -18.970 7.356 5.714 1.00 56.47 221 GLY A CA 1
ATOM 1798 C C . GLY A 1 221 ? -17.468 7.178 5.453 1.00 56.47 221 GLY A C 1
ATOM 1799 O O . GLY A 1 221 ? -17.075 7.097 4.292 1.00 56.47 221 GLY A O 1
ATOM 1800 N N . LYS A 1 222 ? -16.634 7.062 6.493 1.00 74.38 222 LYS A N 1
ATOM 1801 C CA . LYS A 1 222 ? -15.229 6.636 6.366 1.00 74.38 222 LYS A CA 1
ATOM 1802 C C . LYS A 1 222 ? -15.062 5.112 6.490 1.00 74.38 222 LYS A C 1
ATOM 1804 O O . LYS A 1 222 ? -16.052 4.387 6.623 1.00 74.38 222 LYS A O 1
ATOM 1809 N N . SER A 1 223 ? -13.819 4.621 6.431 1.00 78.44 223 SER A N 1
ATOM 1810 C CA . SER A 1 223 ? -13.510 3.186 6.467 1.00 78.44 223 SER A CA 1
ATOM 1811 C C . SER A 1 223 ? -13.992 2.518 7.756 1.00 78.44 223 SER A C 1
ATOM 1813 O O . SER A 1 223 ? -14.656 1.492 7.653 1.00 78.44 223 SER A O 1
ATOM 1815 N N . GLY A 1 224 ? -13.821 3.122 8.938 1.00 81.56 224 GLY A N 1
ATOM 1816 C CA . GLY A 1 224 ? -14.265 2.518 10.208 1.00 81.56 224 GLY A CA 1
ATOM 1817 C C . GLY A 1 224 ? -15.731 2.044 10.215 1.00 81.56 224 GLY A C 1
ATOM 1818 O O . GLY A 1 224 ? -16.029 0.919 10.612 1.00 81.56 224 GLY A O 1
ATOM 1819 N N . ALA A 1 225 ? -16.655 2.835 9.654 1.00 86.75 225 ALA A N 1
ATOM 1820 C CA . ALA A 1 225 ? -18.073 2.466 9.554 1.00 86.75 225 ALA A CA 1
ATOM 1821 C C . ALA A 1 225 ? -18.328 1.253 8.640 1.00 86.75 225 ALA A C 1
ATOM 1823 O O . ALA A 1 225 ? -19.323 0.539 8.783 1.00 86.75 225 ALA A O 1
ATOM 1824 N N . HIS A 1 226 ? -17.477 1.047 7.636 1.00 89.50 226 HIS A N 1
ATOM 1825 C CA . HIS A 1 226 ? -17.539 -0.125 6.773 1.00 89.50 226 HIS A CA 1
ATOM 1826 C C . HIS A 1 226 ? -17.078 -1.383 7.524 1.00 89.50 226 HIS A C 1
ATOM 1828 O O . HIS A 1 226 ? -17.789 -2.385 7.505 1.00 89.50 226 HIS A O 1
ATOM 1834 N N . PHE A 1 227 ? -15.963 -1.312 8.256 1.00 91.25 227 PHE A N 1
ATOM 1835 C CA . PHE A 1 227 ? -15.446 -2.446 9.033 1.00 91.25 227 PHE A CA 1
ATOM 1836 C C . PHE A 1 227 ? -16.364 -2.826 10.201 1.00 91.25 227 PHE A C 1
ATOM 1838 O O . PHE A 1 227 ? -16.594 -4.012 10.428 1.00 91.25 227 PHE A O 1
ATOM 1845 N N . ALA A 1 228 ? -16.980 -1.851 10.875 1.00 93.06 228 ALA A N 1
ATOM 1846 C CA . ALA A 1 228 ? -18.003 -2.111 11.889 1.00 93.06 228 ALA A CA 1
ATOM 1847 C C . ALA A 1 228 ? -19.217 -2.867 11.319 1.00 93.06 228 ALA A C 1
ATOM 1849 O O . ALA A 1 228 ? -19.727 -3.793 11.950 1.00 93.06 228 ALA A O 1
ATOM 1850 N N . ARG A 1 229 ? -19.657 -2.518 10.101 1.00 92.94 229 ARG A N 1
ATOM 1851 C CA . ARG A 1 229 ? -20.735 -3.237 9.401 1.00 92.94 229 ARG A CA 1
ATOM 1852 C C . ARG A 1 229 ? -20.320 -4.642 8.983 1.00 92.94 229 ARG A C 1
ATOM 1854 O O . ARG A 1 229 ? -21.084 -5.570 9.215 1.00 92.94 229 ARG A O 1
ATOM 1861 N N . LEU A 1 230 ? -19.113 -4.807 8.439 1.00 93.88 230 LEU A N 1
ATOM 1862 C CA . LEU A 1 230 ? -18.576 -6.132 8.119 1.00 93.88 230 LEU A CA 1
ATOM 1863 C C . LEU A 1 230 ? -18.530 -7.030 9.357 1.00 93.88 230 LEU A C 1
ATOM 1865 O O . LEU A 1 230 ? -18.977 -8.172 9.294 1.00 93.88 230 LEU A O 1
ATOM 1869 N N . TYR A 1 231 ? -18.039 -6.509 10.483 1.00 95.88 231 TYR A N 1
ATOM 1870 C CA . TYR A 1 231 ? -18.039 -7.241 11.743 1.00 95.88 231 TYR A CA 1
ATOM 1871 C C . TYR A 1 231 ? -19.459 -7.615 12.180 1.00 95.88 231 TYR A C 1
ATOM 1873 O O . TYR A 1 231 ? -19.711 -8.775 12.496 1.00 95.88 231 TYR A O 1
ATOM 1881 N N . ALA A 1 232 ? -20.398 -6.664 12.163 1.00 96.38 232 ALA A N 1
ATOM 1882 C CA . ALA A 1 232 ? -21.783 -6.927 12.541 1.00 96.38 232 ALA A CA 1
ATOM 1883 C C . ALA A 1 232 ? -22.432 -8.008 11.663 1.00 96.38 232 ALA A C 1
ATOM 1885 O O . ALA A 1 232 ? -23.138 -8.870 12.183 1.00 96.38 232 ALA A O 1
ATOM 1886 N N . ASP A 1 233 ? -22.162 -8.011 10.359 1.00 95.06 233 ASP A N 1
ATOM 1887 C CA . ASP A 1 233 ? -22.659 -9.040 9.447 1.00 95.06 233 ASP A CA 1
ATOM 1888 C C . ASP A 1 233 ? -22.067 -10.421 9.764 1.00 95.06 233 ASP A C 1
ATOM 1890 O O . ASP A 1 233 ? -22.826 -11.377 9.943 1.00 95.06 233 ASP A O 1
ATOM 1894 N N . GLU A 1 234 ? -20.740 -10.528 9.906 1.00 95.38 234 GLU A N 1
ATOM 1895 C CA . GLU A 1 234 ? -20.059 -11.794 10.230 1.00 95.38 234 GLU A CA 1
ATOM 1896 C C . GLU A 1 234 ? -20.475 -12.339 11.606 1.00 95.38 234 GLU A C 1
ATOM 1898 O O . GLU A 1 234 ? -20.730 -13.533 11.764 1.00 95.38 234 GLU A O 1
ATOM 1903 N N . ALA A 1 235 ? -20.642 -11.459 12.594 1.00 94.94 235 ALA A N 1
ATOM 1904 C CA . ALA A 1 235 ? -21.104 -11.809 13.934 1.00 94.94 235 ALA A CA 1
ATOM 1905 C C . ALA A 1 235 ? -22.634 -12.009 14.018 1.00 94.94 235 ALA A C 1
ATOM 1907 O O . ALA A 1 235 ? -23.167 -12.319 15.091 1.00 94.94 235 ALA A O 1
ATOM 1908 N N . SER A 1 236 ? -23.372 -11.862 12.911 1.00 94.69 236 SER A N 1
ATOM 1909 C CA . SER A 1 236 ? -24.840 -11.933 12.886 1.00 94.69 236 SER A CA 1
ATOM 1910 C C . SER A 1 236 ? -25.500 -10.994 13.908 1.00 94.69 236 SER A C 1
ATOM 1912 O O . SER A 1 236 ? -26.435 -11.383 14.606 1.00 94.69 236 SER A O 1
ATOM 1914 N N . ILE A 1 237 ? -25.006 -9.765 14.018 1.00 95.81 237 ILE A N 1
ATOM 1915 C CA . ILE A 1 237 ? -25.534 -8.676 14.848 1.00 95.81 237 ILE A CA 1
ATOM 1916 C C . ILE A 1 237 ? -26.528 -7.854 14.012 1.00 95.81 237 ILE A C 1
ATOM 1918 O O . ILE A 1 237 ? -26.415 -7.753 12.786 1.00 95.81 237 ILE A O 1
ATOM 1922 N N . TYR A 1 238 ? -27.557 -7.294 14.649 1.00 94.94 238 TYR A N 1
ATOM 1923 C CA . TYR A 1 238 ? -28.475 -6.385 13.960 1.00 94.94 238 TYR A CA 1
ATOM 1924 C C . TYR A 1 238 ? -27.748 -5.123 13.479 1.00 94.94 238 TYR A C 1
ATOM 1926 O O . TYR A 1 238 ? -26.987 -4.516 14.220 1.00 94.94 238 TYR A O 1
ATOM 1934 N N . VAL A 1 239 ? -28.032 -4.677 12.252 1.00 92.62 239 VAL A N 1
ATOM 1935 C CA . VAL A 1 239 ? -27.423 -3.455 11.687 1.00 92.62 239 VAL A CA 1
ATOM 1936 C C . VAL A 1 239 ? -27.761 -2.220 12.529 1.00 92.62 239 VAL A C 1
ATOM 1938 O O . VAL A 1 239 ? -26.930 -1.331 12.665 1.00 92.62 239 VAL A O 1
ATOM 1941 N N . ASN A 1 240 ? -28.936 -2.203 13.166 1.00 93.94 240 ASN A N 1
ATOM 1942 C CA . ASN A 1 240 ? -29.344 -1.143 14.093 1.00 93.94 240 ASN A CA 1
ATOM 1943 C C . ASN A 1 240 ? -28.476 -1.068 15.357 1.00 93.94 240 ASN A C 1
ATOM 1945 O O . ASN A 1 240 ? -28.570 -0.082 16.071 1.00 93.94 240 ASN A O 1
ATOM 1949 N N . ASN A 1 241 ? -27.643 -2.077 15.625 1.00 96.00 241 ASN A N 1
ATOM 1950 C CA . ASN A 1 241 ? -26.662 -2.068 16.706 1.00 96.00 241 ASN A CA 1
ATOM 1951 C C . ASN A 1 241 ? -25.277 -1.591 16.235 1.00 96.00 241 ASN A C 1
ATOM 1953 O O . ASN A 1 241 ? -24.329 -1.636 17.018 1.00 96.00 241 ASN A O 1
ATOM 1957 N N . VAL A 1 242 ? -25.136 -1.149 14.981 1.00 95.56 242 VAL A N 1
ATOM 1958 C CA . VAL A 1 242 ? -23.954 -0.418 14.511 1.00 95.56 242 VAL A CA 1
ATOM 1959 C C . VAL A 1 242 ? -24.198 1.070 14.745 1.00 95.56 242 VAL A C 1
ATOM 1961 O O . VAL A 1 242 ? -24.977 1.703 14.034 1.00 95.56 242 VAL A O 1
ATOM 1964 N N . ILE A 1 243 ? -23.552 1.612 15.772 1.00 93.75 243 ILE A N 1
ATOM 1965 C CA . ILE A 1 243 ? -23.851 2.917 16.352 1.00 93.75 243 ILE A CA 1
ATOM 1966 C C . ILE A 1 243 ? -22.671 3.863 16.162 1.00 93.75 243 ILE A C 1
ATOM 1968 O O . ILE A 1 243 ? -21.514 3.512 16.363 1.00 93.75 243 ILE A O 1
ATOM 1972 N N . GLU A 1 244 ? -22.981 5.096 15.785 1.00 91.19 244 GLU A N 1
ATOM 1973 C CA . GLU A 1 244 ? -22.019 6.194 15.755 1.00 91.19 244 GLU A CA 1
ATOM 1974 C C . GLU A 1 244 ? -21.662 6.622 17.179 1.00 91.19 244 GLU A C 1
ATOM 1976 O O . GLU A 1 244 ? -22.550 6.712 18.024 1.00 91.19 244 GLU A O 1
ATOM 1981 N N . GLN A 1 245 ? -20.402 6.995 17.428 1.00 86.62 245 GLN A N 1
ATOM 1982 C CA . GLN A 1 245 ? -19.940 7.447 18.750 1.00 86.62 245 GLN A CA 1
ATOM 1983 C C . GLN A 1 245 ? -20.894 8.462 19.406 1.00 86.62 245 GLN A C 1
ATOM 1985 O O . GLN A 1 245 ? -21.266 8.299 20.563 1.00 86.62 245 GLN A O 1
ATOM 1990 N N . ALA A 1 246 ? -21.354 9.464 18.650 1.00 87.19 246 ALA A N 1
ATOM 1991 C CA . ALA A 1 246 ? -22.229 10.523 19.158 1.00 87.19 246 ALA A CA 1
ATOM 1992 C C . ALA A 1 246 ? -23.602 10.028 19.658 1.00 87.19 246 ALA A C 1
ATOM 1994 O O . ALA A 1 246 ? -24.230 10.691 20.476 1.00 87.19 246 ALA A O 1
ATOM 1995 N N . LYS A 1 247 ? -24.080 8.873 19.175 1.00 90.81 247 LYS A N 1
ATOM 1996 C CA . LYS A 1 247 ? -25.371 8.272 19.561 1.00 90.81 247 LYS A CA 1
ATOM 1997 C C . LYS A 1 247 ? -25.219 7.165 20.600 1.00 90.81 247 LYS A C 1
ATOM 1999 O O . LYS A 1 247 ? -26.212 6.592 21.044 1.00 90.81 247 LYS A O 1
ATOM 2004 N N . LEU A 1 248 ? -23.984 6.847 20.985 1.00 89.19 248 LEU A N 1
ATOM 2005 C CA . LEU A 1 248 ? -23.693 5.702 21.833 1.00 89.19 248 LEU A CA 1
ATOM 2006 C C . LEU A 1 248 ? -24.285 5.862 23.237 1.00 89.19 248 LEU A C 1
ATOM 2008 O O . LEU A 1 248 ? -24.830 4.903 23.773 1.00 89.19 248 LEU A O 1
ATOM 2012 N N . SER A 1 249 ? -24.260 7.083 23.783 1.00 85.88 249 SER A N 1
ATOM 2013 C CA . SER A 1 249 ? -24.866 7.418 25.080 1.00 85.88 249 SER A CA 1
ATOM 2014 C C . SER A 1 249 ? -26.355 7.077 25.137 1.00 85.88 249 SER A C 1
ATOM 2016 O O . SER A 1 249 ? -26.822 6.328 26.001 1.00 85.88 249 SER A O 1
ATOM 2018 N N . GLU A 1 250 ? -27.103 7.609 24.168 1.00 90.38 250 GLU A N 1
ATOM 2019 C CA . GLU A 1 250 ? -28.545 7.417 24.057 1.00 90.38 250 GLU A CA 1
ATOM 2020 C C . GLU A 1 250 ? -28.866 5.939 23.828 1.00 90.38 250 GLU A C 1
ATOM 2022 O O . GLU A 1 250 ? -29.708 5.370 24.525 1.00 90.38 250 GLU A O 1
ATOM 2027 N N . PHE A 1 251 ? -28.133 5.293 22.916 1.00 92.94 251 PHE A N 1
ATOM 2028 C CA . PHE A 1 251 ? -28.327 3.886 22.598 1.00 92.94 251 PHE A CA 1
ATOM 2029 C C . PHE A 1 251 ? -28.103 2.985 23.813 1.00 92.94 251 PHE A C 1
ATOM 2031 O O . PHE A 1 251 ? -28.948 2.141 24.107 1.00 92.94 251 PHE A O 1
ATOM 2038 N N . LEU A 1 252 ? -26.997 3.162 24.542 1.00 91.06 252 LEU A N 1
ATOM 2039 C CA . LEU A 1 252 ? -26.729 2.379 25.747 1.00 91.06 252 LEU A CA 1
ATOM 2040 C C . LEU A 1 252 ? -27.812 2.638 26.796 1.00 91.06 252 LEU A C 1
ATOM 2042 O O . LEU A 1 252 ? -28.308 1.692 27.399 1.00 91.06 252 LEU A O 1
ATOM 2046 N N . THR A 1 253 ? -28.254 3.881 26.978 1.00 88.56 253 THR A N 1
ATOM 2047 C CA . THR A 1 253 ? -29.334 4.203 27.925 1.00 88.56 253 THR A CA 1
ATOM 2048 C C . THR A 1 253 ? -30.631 3.458 27.589 1.00 88.56 253 THR A C 1
ATOM 2050 O O . THR A 1 253 ? -31.227 2.859 28.482 1.00 88.56 253 THR A O 1
ATOM 2053 N N . GLN A 1 254 ? -31.023 3.430 26.312 1.00 92.38 254 GLN A N 1
ATOM 2054 C CA . GLN A 1 254 ? -32.242 2.769 25.827 1.00 92.38 254 GLN A CA 1
ATOM 2055 C C . GLN A 1 254 ? -32.146 1.235 25.787 1.00 92.38 254 GLN A C 1
ATOM 2057 O O . GLN A 1 254 ? -33.174 0.563 25.802 1.00 92.38 254 GLN A O 1
ATOM 2062 N N . ASN A 1 255 ? -30.933 0.675 25.745 1.00 93.00 255 ASN A N 1
ATOM 2063 C CA . ASN A 1 255 ? -30.696 -0.761 25.592 1.00 93.00 255 ASN A CA 1
ATOM 2064 C C . ASN A 1 255 ? -29.883 -1.306 26.785 1.00 93.00 255 ASN A C 1
ATOM 2066 O O . ASN A 1 255 ? -28.672 -1.515 26.669 1.00 93.00 255 ASN A O 1
ATOM 2070 N N . PRO A 1 256 ? -30.519 -1.538 27.951 1.00 90.31 256 PRO A N 1
ATOM 2071 C CA . PRO A 1 256 ? -29.833 -2.022 29.152 1.00 90.31 256 PRO A CA 1
ATOM 2072 C C . PRO A 1 256 ? -29.260 -3.440 29.015 1.00 90.31 256 PRO A C 1
ATOM 2074 O O . PRO A 1 256 ? -28.294 -3.761 29.701 1.00 90.31 256 PRO A O 1
ATOM 2077 N N . ASP A 1 257 ? -29.788 -4.250 28.094 1.00 91.00 257 ASP A N 1
ATOM 2078 C CA . ASP A 1 257 ? -29.380 -5.647 27.881 1.00 91.00 257 ASP A CA 1
ATOM 2079 C C . ASP A 1 257 ? -28.071 -5.809 27.080 1.00 91.00 257 ASP A C 1
ATOM 2081 O O . ASP A 1 257 ? -27.653 -6.931 26.773 1.00 91.00 257 ASP A O 1
ATOM 2085 N N . ILE A 1 258 ? -27.411 -4.705 26.706 1.00 94.69 258 ILE A N 1
ATOM 2086 C CA . ILE A 1 258 ? -26.133 -4.743 25.989 1.00 94.69 258 ILE A CA 1
ATOM 2087 C C . ILE A 1 258 ? -25.035 -5.306 26.898 1.00 94.69 258 ILE A C 1
ATOM 2089 O O . ILE A 1 258 ? -24.592 -4.676 27.861 1.00 94.69 258 ILE A O 1
ATOM 2093 N N . GLN A 1 259 ? -24.545 -6.489 26.533 1.00 95.44 259 GLN A N 1
ATOM 2094 C CA . GLN A 1 259 ? -23.480 -7.195 27.242 1.00 95.44 259 GLN A CA 1
ATOM 2095 C C . GLN A 1 259 ? -22.087 -6.793 26.758 1.00 95.44 259 GLN A C 1
ATOM 2097 O O . GLN A 1 259 ? -21.136 -6.844 27.538 1.00 95.44 259 GLN A O 1
ATOM 2102 N N . ALA A 1 260 ? -21.946 -6.411 25.484 1.00 96.31 260 ALA A N 1
ATOM 2103 C CA . ALA A 1 260 ? -20.660 -6.028 24.916 1.00 96.31 260 ALA A CA 1
ATOM 2104 C C . ALA A 1 260 ? -20.747 -4.803 24.002 1.00 96.31 260 ALA A C 1
ATOM 2106 O O . ALA A 1 260 ? -21.672 -4.668 23.201 1.00 96.31 260 ALA A O 1
ATOM 2107 N N . LEU A 1 261 ? -19.727 -3.957 24.098 1.00 95.81 261 LEU A N 1
ATOM 2108 C CA . LEU A 1 261 ? -19.473 -2.814 23.237 1.00 95.81 261 LEU A CA 1
ATOM 2109 C C . LEU A 1 261 ? -18.158 -3.047 22.492 1.00 95.81 261 LEU A C 1
ATOM 2111 O O . LEU A 1 261 ? -17.095 -3.144 23.109 1.00 95.81 261 LEU A O 1
ATOM 2115 N N . VAL A 1 262 ? -18.242 -3.170 21.170 1.00 96.62 262 VAL A N 1
ATOM 2116 C CA . VAL A 1 262 ? -17.109 -3.485 20.296 1.00 96.62 262 VAL A CA 1
ATOM 2117 C C . VAL A 1 262 ? -16.771 -2.278 19.439 1.00 96.62 262 VAL A C 1
ATOM 2119 O O . VAL A 1 262 ? -17.624 -1.771 18.718 1.00 96.62 262 VAL A O 1
ATOM 2122 N N . PHE A 1 263 ? -15.519 -1.850 19.477 1.00 94.75 263 PHE A N 1
ATOM 2123 C CA . PHE A 1 263 ? -14.972 -0.824 18.605 1.00 94.75 263 PHE A CA 1
ATOM 2124 C C . PHE A 1 263 ? -14.080 -1.478 17.560 1.00 94.75 263 PHE A C 1
ATOM 2126 O O . PHE A 1 263 ? -13.178 -2.232 17.921 1.00 94.75 263 PHE A O 1
ATOM 2133 N N . VAL A 1 264 ? -14.335 -1.196 16.284 1.00 92.12 264 VAL A N 1
ATOM 2134 C CA . VAL A 1 264 ? -13.572 -1.770 15.168 1.00 92.12 264 VAL A CA 1
ATOM 2135 C C . VAL A 1 264 ? -12.911 -0.657 14.368 1.00 92.12 264 VAL A C 1
ATOM 2137 O O . VAL A 1 264 ? -13.569 0.319 13.998 1.00 92.12 264 VAL A O 1
ATOM 2140 N N . ASP A 1 265 ? -11.626 -0.837 14.079 1.00 90.94 265 ASP A N 1
ATOM 2141 C CA . ASP A 1 265 ? -10.839 0.028 13.205 1.00 90.94 265 ASP A CA 1
ATOM 2142 C C . ASP A 1 265 ? -10.070 -0.788 12.153 1.00 90.94 265 ASP A C 1
ATOM 2144 O O . ASP A 1 265 ? -9.728 -1.957 12.372 1.00 90.94 265 ASP A O 1
ATOM 2148 N N . ASP A 1 266 ? -9.817 -0.188 10.992 1.00 90.44 266 ASP A N 1
ATOM 2149 C CA . ASP A 1 266 ? -9.114 -0.852 9.890 1.00 90.44 266 ASP A CA 1
ATOM 2150 C C . ASP A 1 266 ? -7.603 -0.888 10.125 1.00 90.44 266 ASP A C 1
ATOM 2152 O O . ASP A 1 266 ? -6.970 -1.940 9.988 1.00 90.44 266 ASP A O 1
ATOM 2156 N N . PHE A 1 267 ? -7.026 0.242 10.528 1.00 92.81 267 PHE A N 1
ATOM 2157 C CA . PHE A 1 267 ? -5.593 0.380 10.711 1.00 92.81 267 PHE A CA 1
ATOM 2158 C C . PHE A 1 267 ? -5.220 1.308 11.868 1.00 92.81 267 PHE A C 1
ATOM 2160 O O . PHE A 1 267 ? -5.527 2.499 11.870 1.00 92.81 267 PHE A O 1
ATOM 2167 N N . VAL A 1 268 ? -4.413 0.793 12.794 1.00 95.12 268 VAL A N 1
ATOM 2168 C CA . VAL A 1 268 ? -3.761 1.594 13.833 1.00 95.12 268 VAL A CA 1
ATOM 2169 C C . VAL A 1 268 ? -2.328 1.914 13.415 1.00 95.12 268 VAL A C 1
ATOM 2171 O O . VAL A 1 268 ? -1.446 1.061 13.461 1.00 95.12 268 VAL A O 1
ATOM 2174 N N . GLY A 1 269 ? -2.081 3.176 13.055 1.00 94.25 269 GLY A N 1
ATOM 2175 C CA . GLY A 1 269 ? -0.738 3.698 12.783 1.00 94.25 269 GLY A CA 1
ATOM 2176 C C . GLY A 1 269 ? -0.019 4.161 14.050 1.00 94.25 269 GLY A C 1
ATOM 2177 O O . GLY A 1 269 ? 0.625 3.382 14.741 1.00 94.25 269 GLY A O 1
ATOM 2178 N N . THR A 1 270 ? -0.128 5.454 14.368 1.00 94.12 270 THR A N 1
ATOM 2179 C CA . THR A 1 270 ? 0.506 6.052 15.560 1.00 94.12 270 THR A CA 1
ATOM 2180 C C . THR A 1 270 ? -0.258 5.785 16.860 1.00 94.12 270 THR A C 1
ATOM 2182 O O . THR A 1 270 ? 0.289 5.987 17.936 1.00 94.12 270 THR A O 1
ATOM 2185 N N . GLY A 1 271 ? -1.521 5.355 16.779 1.00 93.81 271 GLY A N 1
ATOM 2186 C CA . GLY A 1 271 ? -2.380 5.085 17.939 1.00 93.81 271 GLY A CA 1
ATOM 2187 C C . GLY A 1 271 ? -3.110 6.301 18.521 1.00 93.81 271 GLY A C 1
ATOM 2188 O O . GLY A 1 271 ? -4.046 6.107 19.289 1.00 93.81 271 GLY A O 1
ATOM 2189 N N . ASN A 1 272 ? -2.764 7.533 18.124 1.00 92.56 272 ASN A N 1
ATOM 2190 C CA . ASN A 1 272 ? -3.331 8.762 18.707 1.00 92.56 272 ASN A CA 1
ATOM 2191 C C . ASN A 1 272 ? -4.864 8.799 18.673 1.00 92.56 272 ASN A C 1
ATOM 2193 O O . ASN A 1 272 ? -5.491 8.989 19.707 1.00 92.56 272 ASN A O 1
ATOM 2197 N N . SER A 1 273 ? -5.470 8.553 17.508 1.00 90.44 273 SER A N 1
ATOM 2198 C CA . SER A 1 273 ? -6.930 8.606 17.362 1.00 90.44 273 SER A CA 1
ATOM 2199 C C . SER A 1 273 ? -7.645 7.562 18.219 1.00 90.44 273 SER A C 1
ATOM 2201 O O . SER A 1 273 ? -8.696 7.850 18.782 1.00 90.44 273 SER A O 1
ATOM 2203 N N . ALA A 1 274 ? -7.063 6.370 18.372 1.00 93.00 274 ALA A N 1
ATOM 2204 C CA . ALA A 1 274 ? -7.620 5.338 19.239 1.00 93.00 274 ALA A CA 1
ATOM 2205 C C . ALA A 1 274 ? -7.488 5.692 20.720 1.00 93.00 274 ALA A C 1
ATOM 2207 O O . ALA A 1 274 ? -8.425 5.480 21.484 1.00 93.00 274 ALA A O 1
ATOM 2208 N N . VAL A 1 275 ? -6.356 6.270 21.123 1.00 94.81 275 VAL A N 1
ATOM 2209 C CA . VAL A 1 275 ? -6.143 6.746 22.494 1.00 94.81 275 VAL A CA 1
ATOM 2210 C C . VAL A 1 275 ? -7.124 7.858 22.856 1.00 94.81 275 VAL A C 1
ATOM 2212 O O . VAL A 1 275 ? -7.813 7.732 23.866 1.00 94.81 275 VAL A O 1
ATOM 2215 N N . GLU A 1 276 ? -7.234 8.894 22.022 1.00 92.81 276 GLU A N 1
ATOM 2216 C CA . GLU A 1 276 ? -8.187 9.995 22.215 1.00 92.81 276 GLU A CA 1
ATOM 2217 C C . GLU A 1 276 ? -9.615 9.457 22.345 1.00 92.81 276 GLU A C 1
ATOM 2219 O O . GLU A 1 276 ? -10.338 9.798 23.279 1.00 92.81 276 GLU A O 1
ATOM 2224 N N . TYR A 1 277 ? -10.000 8.547 21.450 1.00 90.25 277 TYR A N 1
ATOM 2225 C CA . TYR A 1 277 ? -11.325 7.948 21.463 1.00 90.25 277 TYR A CA 1
ATOM 2226 C C . TYR A 1 277 ? -11.594 7.147 22.741 1.00 90.25 277 TYR A C 1
ATOM 2228 O O . TYR A 1 277 ? -12.609 7.360 23.398 1.00 90.25 277 TYR A O 1
ATOM 2236 N N . LEU A 1 278 ? -10.690 6.245 23.132 1.00 93.31 278 LEU A N 1
ATOM 2237 C CA . LEU A 1 278 ? -10.862 5.420 24.330 1.00 93.31 278 LEU A CA 1
ATOM 2238 C C . LEU A 1 278 ? -10.915 6.260 25.613 1.00 93.31 278 LEU A C 1
ATOM 2240 O O . LEU A 1 278 ? -11.656 5.914 26.531 1.00 93.31 278 LEU A O 1
ATOM 2244 N N . GLN A 1 279 ? -10.179 7.373 25.667 1.00 94.12 279 GLN A N 1
ATOM 2245 C CA . GLN A 1 279 ? -10.259 8.330 26.771 1.00 94.12 279 GLN A CA 1
ATOM 2246 C C . GLN A 1 279 ? -11.624 9.023 26.828 1.00 94.12 279 GLN A C 1
ATOM 2248 O O . GLN A 1 279 ? -12.193 9.129 27.912 1.00 94.12 279 GLN A O 1
ATOM 2253 N N . VAL A 1 280 ? -12.179 9.437 25.683 1.00 90.88 280 VAL A N 1
ATOM 2254 C CA . VAL A 1 280 ? -13.543 9.991 25.616 1.00 90.88 280 VAL A CA 1
ATOM 2255 C C . VAL A 1 280 ? -14.568 8.959 26.086 1.00 90.88 280 VAL A C 1
ATOM 2257 O O . VAL A 1 280 ? -15.433 9.286 26.892 1.00 90.88 280 VAL A O 1
ATOM 2260 N N . ILE A 1 281 ? -14.445 7.696 25.661 1.00 89.75 281 ILE A N 1
ATOM 2261 C CA . ILE A 1 281 ? -15.346 6.622 26.109 1.00 89.75 281 ILE A CA 1
ATOM 2262 C C . ILE A 1 281 ? -15.271 6.412 27.627 1.00 89.75 281 ILE A C 1
ATOM 2264 O O . ILE A 1 281 ? -16.307 6.270 28.275 1.00 89.75 281 ILE A O 1
ATOM 2268 N N . ASP A 1 282 ? -14.069 6.392 28.206 1.00 93.31 282 ASP A N 1
ATOM 2269 C CA . ASP A 1 282 ? -13.886 6.243 29.655 1.00 93.31 282 ASP A CA 1
ATOM 2270 C C . ASP A 1 282 ? -14.486 7.424 30.435 1.00 93.31 282 ASP A C 1
ATOM 2272 O O . ASP A 1 282 ? -15.137 7.221 31.460 1.00 93.31 282 ASP A O 1
ATOM 2276 N N . GLN A 1 283 ? -14.335 8.648 29.921 1.00 92.44 283 GLN A N 1
ATOM 2277 C CA . GLN A 1 283 ? -14.871 9.862 30.542 1.00 92.44 283 GLN A CA 1
ATOM 2278 C C . GLN A 1 283 ? -16.399 9.961 30.441 1.00 92.44 283 GLN A C 1
ATOM 2280 O O . GLN A 1 283 ? -17.055 10.265 31.436 1.00 92.44 283 GLN A O 1
ATOM 2285 N N . GLU A 1 284 ? -16.973 9.707 29.264 1.00 89.25 284 GLU A N 1
ATOM 2286 C CA . GLU A 1 284 ? -18.408 9.895 29.012 1.00 89.25 284 GLU A CA 1
ATOM 2287 C C . GLU A 1 284 ? -19.254 8.693 29.453 1.00 89.25 284 GLU A C 1
ATOM 2289 O O . GLU A 1 284 ? -20.364 8.868 29.957 1.00 89.25 284 GLU A O 1
ATOM 2294 N N . PHE A 1 285 ? -18.744 7.468 29.284 1.00 85.69 285 PHE A N 1
ATOM 2295 C CA . PHE A 1 285 ? -19.519 6.230 29.462 1.00 85.69 285 PHE A CA 1
ATOM 2296 C C . PHE A 1 285 ? -18.979 5.321 30.563 1.00 85.69 285 PHE A C 1
ATOM 2298 O O . PHE A 1 285 ? -19.577 4.278 30.846 1.00 85.69 285 PHE A O 1
ATOM 2305 N N . GLY A 1 286 ? -17.869 5.689 31.208 1.00 89.62 286 GLY A N 1
ATOM 2306 C CA . GLY A 1 286 ? -17.175 4.807 32.138 1.00 89.62 286 GLY A CA 1
ATOM 2307 C C . GLY A 1 286 ? -18.017 4.363 33.334 1.00 89.62 286 GLY A C 1
ATOM 2308 O O . GLY A 1 286 ? -17.916 3.212 33.762 1.00 89.62 286 GLY A O 1
ATOM 2309 N N . SER A 1 287 ? -18.888 5.234 33.851 1.00 90.06 287 SER A N 1
ATOM 2310 C CA . SER A 1 287 ? -19.820 4.908 34.940 1.00 90.06 287 SER A CA 1
ATOM 2311 C C . SER A 1 287 ? -20.845 3.851 34.519 1.00 90.06 287 SER A C 1
ATOM 2313 O O . SER A 1 287 ? -20.948 2.813 35.171 1.00 90.06 287 SER A O 1
ATOM 2315 N N . VAL A 1 288 ? -21.529 4.070 33.390 1.00 90.19 288 VAL A N 1
ATOM 2316 C CA . VAL A 1 288 ? -22.547 3.161 32.834 1.00 90.19 288 VAL A CA 1
ATOM 2317 C C . VAL A 1 288 ? -21.943 1.796 32.503 1.00 90.19 288 VAL A C 1
ATOM 2319 O O . VAL A 1 288 ? -22.515 0.761 32.846 1.00 90.19 288 VAL A O 1
ATOM 2322 N N . ILE A 1 289 ? -20.758 1.782 31.884 1.00 92.00 289 ILE A N 1
ATOM 2323 C CA . ILE A 1 289 ? -20.030 0.554 31.536 1.00 92.00 289 ILE A CA 1
ATOM 2324 C C . ILE A 1 289 ? -19.698 -0.258 32.795 1.00 92.00 289 ILE A C 1
ATOM 2326 O O . ILE A 1 289 ? -19.889 -1.476 32.809 1.00 92.00 289 ILE A O 1
ATOM 2330 N N . LYS A 1 290 ? -19.231 0.398 33.867 1.00 92.69 290 LYS A N 1
ATOM 2331 C CA . LYS A 1 290 ? -18.891 -0.261 35.139 1.00 92.69 290 LYS A CA 1
ATOM 2332 C C . LYS A 1 290 ? -20.112 -0.803 35.862 1.00 92.69 290 LYS A C 1
ATOM 2334 O O . LYS A 1 290 ? -20.092 -1.958 36.282 1.00 92.69 290 LYS A O 1
ATOM 2339 N N . GLU A 1 291 ? -21.151 0.016 36.002 1.00 91.25 291 GLU A N 1
ATOM 2340 C CA . GLU A 1 291 ? -22.389 -0.351 36.695 1.00 91.25 291 GLU A CA 1
ATOM 2341 C C . GLU A 1 291 ? -23.015 -1.599 36.067 1.00 91.25 291 GLU A C 1
ATOM 2343 O O . GLU A 1 291 ? -23.356 -2.557 36.7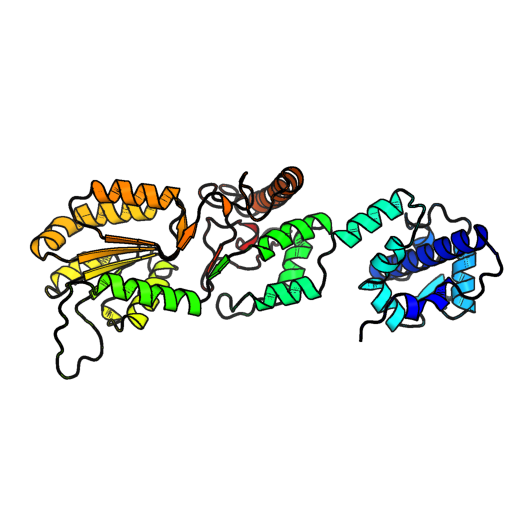61 1.00 91.25 291 GLU A O 1
ATOM 2348 N N . ARG A 1 292 ? -23.074 -1.626 34.734 1.00 90.06 292 ARG A N 1
ATOM 2349 C CA . ARG A 1 292 ? -23.670 -2.724 33.964 1.00 90.06 292 ARG A CA 1
ATOM 2350 C C . ARG A 1 292 ? -22.719 -3.884 33.702 1.00 90.06 292 ARG A C 1
ATOM 2352 O O . ARG A 1 292 ? -23.140 -4.904 33.165 1.00 90.06 292 ARG A O 1
ATOM 2359 N N . LYS A 1 293 ? -21.440 -3.738 34.062 1.00 92.00 293 LYS A N 1
ATOM 2360 C CA . LYS A 1 293 ? -20.367 -4.688 33.730 1.00 92.00 293 LYS A CA 1
ATOM 2361 C C . LYS A 1 293 ? -20.316 -4.994 32.226 1.00 92.00 293 LYS A C 1
ATOM 2363 O O . LYS A 1 293 ? -20.039 -6.126 31.829 1.00 92.00 293 LYS A O 1
ATOM 2368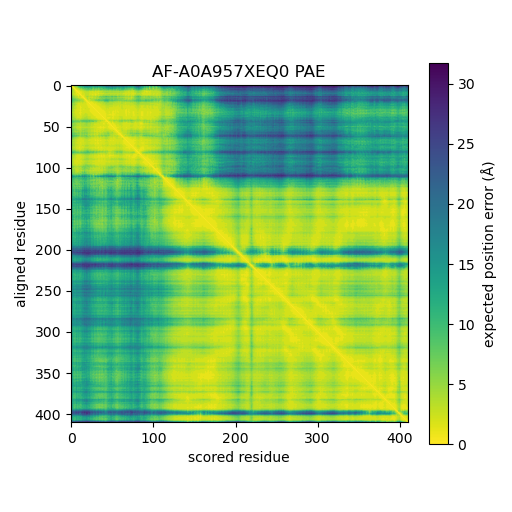 N N . THR A 1 294 ? -20.590 -3.990 31.391 1.00 93.62 294 THR A N 1
ATOM 2369 C CA . THR A 1 294 ? -20.554 -4.128 29.932 1.00 93.62 294 THR A CA 1
ATOM 2370 C C . THR A 1 294 ? -19.119 -4.401 29.491 1.00 93.62 294 THR A C 1
ATOM 2372 O O . THR A 1 294 ? -18.192 -3.662 29.823 1.00 93.62 294 THR A O 1
ATOM 2375 N N . LYS A 1 295 ? -18.920 -5.472 28.723 1.00 95.75 295 LYS A N 1
ATOM 2376 C CA . LYS A 1 295 ? -17.612 -5.849 28.189 1.00 95.75 295 LYS A CA 1
ATOM 2377 C C . LYS A 1 295 ? -17.211 -4.885 27.076 1.00 95.75 295 LYS A C 1
ATOM 2379 O O . LYS A 1 295 ? -17.895 -4.814 26.060 1.00 95.75 295 LYS A O 1
ATOM 2384 N N . VAL A 1 296 ? -16.086 -4.193 27.226 1.00 95.94 296 VAL A N 1
ATOM 2385 C CA . VAL A 1 296 ? -15.564 -3.296 26.185 1.00 95.94 296 VAL A CA 1
ATOM 2386 C C . VAL A 1 296 ? -14.431 -3.977 25.432 1.00 95.94 296 VAL A C 1
ATOM 2388 O O . VAL A 1 296 ? -13.489 -4.484 26.046 1.00 95.94 296 VAL A O 1
ATOM 2391 N N . VAL A 1 297 ? -14.520 -3.994 24.104 1.00 96.94 297 VAL A N 1
ATOM 2392 C CA . VAL A 1 297 ? -13.503 -4.583 23.229 1.00 96.94 297 VAL A CA 1
ATOM 2393 C C . VAL A 1 297 ? -13.115 -3.576 22.153 1.00 96.94 297 VAL A C 1
ATOM 2395 O O . VAL A 1 297 ? -13.978 -3.110 21.421 1.00 96.94 297 VAL A O 1
ATOM 2398 N N . PHE A 1 298 ? -11.832 -3.251 22.036 1.00 96.50 298 PHE A N 1
ATOM 2399 C CA . PHE A 1 298 ? -11.287 -2.470 20.930 1.00 96.50 298 PHE A CA 1
ATOM 2400 C C . PHE A 1 298 ? -10.447 -3.365 20.023 1.00 96.50 298 PHE A C 1
ATOM 2402 O O . PHE A 1 298 ? -9.604 -4.138 20.480 1.00 96.50 298 PHE A O 1
ATOM 2409 N N . VAL A 1 299 ? -10.703 -3.272 18.726 1.00 95.44 299 VAL A N 1
ATOM 2410 C CA . VAL A 1 299 ? -10.158 -4.170 17.722 1.00 95.44 299 VAL A CA 1
ATOM 2411 C C . VAL A 1 299 ? -9.610 -3.358 16.569 1.00 95.44 299 VAL A C 1
ATOM 2413 O O . VAL A 1 299 ? -10.317 -2.534 15.993 1.00 95.44 299 VAL A O 1
ATOM 2416 N N . ALA A 1 300 ? -8.379 -3.665 16.186 1.00 94.25 300 ALA A N 1
ATOM 2417 C CA . ALA A 1 300 ? -7.799 -3.224 14.932 1.00 94.25 300 ALA A CA 1
ATOM 2418 C C . ALA A 1 300 ? -7.568 -4.437 14.028 1.00 94.25 300 ALA A C 1
ATOM 2420 O O . ALA A 1 300 ? -7.111 -5.491 14.487 1.00 94.25 300 ALA A O 1
ATOM 2421 N N . VAL A 1 301 ? -7.862 -4.316 12.734 1.00 93.38 301 VAL A N 1
ATOM 2422 C CA . VAL A 1 301 ? -7.477 -5.379 11.794 1.00 93.38 301 VAL A CA 1
ATOM 2423 C C . VAL A 1 301 ? -5.955 -5.442 11.706 1.00 93.38 301 VAL A C 1
ATOM 2425 O O . VAL A 1 301 ? -5.371 -6.509 11.880 1.00 93.38 301 VAL A O 1
ATOM 2428 N N . VAL A 1 302 ? -5.311 -4.300 11.484 1.00 95.88 302 VAL A N 1
ATOM 2429 C CA . VAL A 1 302 ? -3.857 -4.206 11.351 1.00 95.88 302 VAL A CA 1
ATOM 2430 C C . VAL A 1 302 ? -3.350 -3.091 12.256 1.00 95.88 302 VAL A C 1
ATOM 2432 O O . VAL A 1 302 ? -3.913 -1.999 12.265 1.00 95.88 302 VAL A O 1
ATOM 2435 N N . SER A 1 303 ? -2.268 -3.334 12.992 1.00 97.06 303 SER A N 1
ATOM 2436 C CA . SER A 1 303 ? -1.648 -2.311 13.842 1.00 97.06 303 SER A CA 1
ATOM 2437 C C . SER A 1 303 ? -0.147 -2.232 13.638 1.00 97.06 303 SER A C 1
ATOM 2439 O O . SER A 1 303 ? 0.519 -3.253 13.492 1.00 97.06 303 SER A O 1
ATOM 2441 N N . TYR A 1 304 ? 0.405 -1.025 13.708 1.00 97.88 304 TYR A N 1
ATOM 2442 C CA . TYR A 1 304 ? 1.840 -0.815 13.827 1.00 97.88 304 TYR A CA 1
ATOM 2443 C C . TYR A 1 304 ? 2.281 -0.935 15.289 1.00 97.88 304 TYR A C 1
ATOM 2445 O O . TYR A 1 304 ? 1.635 -0.380 16.183 1.00 97.88 304 TYR A O 1
ATOM 2453 N N . MET A 1 305 ? 3.393 -1.627 15.540 1.00 97.44 305 MET A N 1
ATOM 2454 C CA . MET A 1 305 ? 3.814 -2.049 16.881 1.00 97.44 305 MET A CA 1
ATOM 2455 C C . MET A 1 305 ? 3.899 -0.893 17.890 1.00 97.44 305 MET A C 1
ATOM 2457 O O . MET A 1 305 ? 3.434 -1.023 19.022 1.00 97.44 305 MET A O 1
ATOM 2461 N N . ASN A 1 306 ? 4.430 0.262 17.475 1.00 96.06 306 ASN A N 1
ATOM 2462 C CA . ASN A 1 306 ? 4.609 1.413 18.362 1.00 96.06 306 ASN A CA 1
ATOM 2463 C C . ASN A 1 306 ? 3.266 2.061 18.722 1.00 96.06 306 ASN A C 1
ATOM 2465 O O . ASN A 1 306 ? 3.033 2.382 19.887 1.00 96.06 306 ASN A O 1
ATOM 2469 N N . GLY A 1 307 ? 2.359 2.197 17.749 1.00 96.25 307 GLY A N 1
ATOM 2470 C CA . GLY A 1 307 ? 1.009 2.696 18.008 1.00 96.25 307 GLY A CA 1
ATOM 2471 C C . GLY A 1 307 ? 0.195 1.731 18.864 1.00 96.25 307 GLY A C 1
ATOM 2472 O O . GLY A 1 307 ? -0.500 2.156 19.783 1.00 96.25 307 GLY A O 1
ATOM 2473 N N . TRP A 1 308 ? 0.339 0.424 18.633 1.00 97.81 308 TRP A N 1
ATOM 2474 C CA . TRP A 1 308 ? -0.308 -0.597 19.453 1.00 97.81 308 TRP A CA 1
ATOM 2475 C C . TRP A 1 308 ? 0.180 -0.571 20.904 1.00 97.81 308 TRP A C 1
ATOM 2477 O O . TRP A 1 308 ? -0.630 -0.573 21.832 1.00 97.81 308 TRP A O 1
ATOM 2487 N N . LYS A 1 309 ? 1.498 -0.468 21.115 1.00 98.06 309 LYS A N 1
ATOM 2488 C CA . LYS A 1 309 ? 2.093 -0.325 22.449 1.00 98.06 309 LYS A CA 1
ATOM 2489 C C . LYS A 1 309 ? 1.566 0.918 23.170 1.00 98.06 309 LYS A C 1
ATOM 2491 O O . LYS A 1 309 ? 1.230 0.845 24.351 1.00 98.06 309 LYS A O 1
ATOM 2496 N N . TYR A 1 310 ? 1.425 2.036 22.460 1.00 97.69 310 TYR A N 1
ATOM 2497 C CA . TYR A 1 310 ? 0.859 3.257 23.029 1.00 97.69 310 TYR A CA 1
ATOM 2498 C C . TYR A 1 310 ? -0.600 3.075 23.491 1.00 97.69 310 TYR A C 1
ATOM 2500 O O . TYR A 1 310 ? -0.968 3.505 24.590 1.00 97.69 310 TYR A O 1
ATOM 2508 N N . ILE A 1 311 ? -1.418 2.354 22.716 1.00 97.62 311 ILE A N 1
ATOM 2509 C CA . ILE A 1 311 ? -2.782 1.981 23.123 1.00 97.62 311 ILE A CA 1
ATOM 2510 C C . ILE A 1 311 ? -2.749 1.070 24.356 1.00 97.62 311 ILE A C 1
ATOM 2512 O O . ILE A 1 311 ? -3.475 1.325 25.316 1.00 97.62 311 ILE A O 1
ATOM 2516 N N . GLN A 1 312 ? -1.882 0.050 24.382 1.00 97.94 312 GLN A N 1
ATOM 2517 C CA . GLN A 1 312 ? -1.735 -0.862 25.526 1.00 97.94 312 GLN A CA 1
ATOM 2518 C C . GLN A 1 312 ? -1.413 -0.116 26.827 1.00 97.94 312 GLN A C 1
ATOM 2520 O O . GLN A 1 312 ? -1.983 -0.410 27.879 1.00 97.94 312 GLN A O 1
ATOM 2525 N N . GLU A 1 313 ? -0.495 0.847 26.775 1.00 97.88 313 GLU A N 1
ATOM 2526 C CA . GLU A 1 313 ? -0.117 1.667 27.930 1.00 97.88 313 GLU A CA 1
ATOM 2527 C C . GLU A 1 313 ? -1.232 2.623 28.361 1.00 97.88 313 GLU A C 1
ATOM 2529 O O . GLU A 1 313 ? -1.392 2.878 29.556 1.00 97.88 313 GLU A O 1
ATOM 2534 N N . THR A 1 314 ? -2.015 3.128 27.409 1.00 96.69 314 THR A N 1
ATOM 2535 C CA . THR A 1 314 ? -3.170 3.992 27.678 1.00 96.69 314 THR A CA 1
ATOM 2536 C C . THR A 1 314 ? -4.295 3.217 28.348 1.00 96.69 314 THR A C 1
ATOM 2538 O O . THR A 1 314 ? -4.805 3.660 29.372 1.00 96.69 314 THR A O 1
ATOM 2541 N N . VAL A 1 315 ? -4.644 2.037 27.830 1.00 96.69 315 VAL A N 1
ATOM 2542 C CA . VAL A 1 315 ? -5.730 1.198 28.361 1.00 96.69 315 VAL A CA 1
ATOM 2543 C C . VAL A 1 315 ? -5.510 0.838 29.830 1.00 96.69 315 VAL A C 1
ATOM 2545 O O . VAL A 1 315 ? -6.460 0.839 30.603 1.00 96.69 315 VAL A O 1
ATOM 2548 N N . LYS A 1 316 ? -4.259 0.619 30.254 1.00 96.75 316 LYS A N 1
ATOM 2549 C CA . LYS A 1 316 ? -3.913 0.370 31.669 1.00 96.75 316 LYS A CA 1
ATOM 2550 C C . LYS A 1 316 ? -4.251 1.535 32.607 1.00 96.75 316 LYS A C 1
ATOM 2552 O O . LYS A 1 316 ? -4.315 1.325 33.814 1.00 96.75 316 LYS A O 1
ATOM 2557 N N . LYS A 1 317 ? -4.393 2.750 32.074 1.00 96.69 317 LYS A N 1
ATOM 2558 C CA . LYS A 1 317 ? -4.667 3.979 32.831 1.00 96.69 317 LYS A CA 1
ATOM 2559 C C . LYS A 1 317 ? -6.148 4.364 32.818 1.00 96.69 317 LYS A C 1
ATOM 2561 O O . LYS A 1 317 ? -6.518 5.277 33.549 1.00 96.69 317 LYS A O 1
ATOM 2566 N N . LEU A 1 318 ? -6.968 3.716 31.987 1.00 95.88 318 LEU A N 1
ATOM 2567 C CA . LEU A 1 318 ? -8.400 3.996 31.909 1.00 95.88 318 LEU A CA 1
ATOM 2568 C C . LEU A 1 318 ? -9.118 3.472 33.152 1.00 95.88 318 LEU A C 1
ATOM 2570 O O . LEU A 1 318 ? -8.718 2.477 33.761 1.00 95.88 318 LEU A O 1
ATOM 2574 N N . GLY A 1 319 ? -10.208 4.138 33.516 1.00 94.50 319 GLY A N 1
ATOM 2575 C CA . GLY A 1 319 ? -11.087 3.697 34.583 1.00 94.50 319 GLY A CA 1
ATOM 2576 C C . GLY A 1 319 ? -11.819 2.399 34.240 1.00 94.50 319 GLY A C 1
ATOM 2577 O O . GLY A 1 319 ? -12.086 1.617 35.154 1.00 94.50 319 GLY A O 1
ATOM 2578 N N . ILE A 1 320 ? -12.178 2.179 32.975 1.00 93.75 320 ILE A N 1
ATOM 2579 C CA . ILE A 1 320 ? -12.863 0.975 32.484 1.00 93.75 320 ILE A CA 1
ATOM 2580 C C . ILE A 1 320 ? -11.898 -0.121 32.005 1.00 93.75 320 ILE A C 1
ATOM 2582 O O . ILE A 1 320 ? -10.874 0.178 31.390 1.00 93.75 320 ILE A O 1
ATOM 2586 N N . PRO A 1 321 ? -12.239 -1.410 32.200 1.00 93.81 321 PRO A N 1
ATOM 2587 C CA . PRO A 1 321 ? -11.501 -2.496 31.573 1.00 93.81 321 PRO A CA 1
ATOM 2588 C C . PRO A 1 321 ? -11.795 -2.534 30.068 1.00 93.81 321 PRO A C 1
ATOM 2590 O O . PRO A 1 321 ? -12.943 -2.700 29.656 1.00 93.81 321 PRO A O 1
ATOM 2593 N N . VAL A 1 322 ? -10.748 -2.434 29.247 1.00 96.31 322 VAL A N 1
ATOM 2594 C CA . VAL A 1 322 ? -10.842 -2.571 27.786 1.00 96.31 322 VAL A CA 1
ATOM 2595 C C . VAL A 1 322 ? -10.012 -3.766 27.338 1.00 96.31 322 VAL A C 1
ATOM 2597 O O . VAL A 1 322 ? -8.813 -3.844 27.604 1.00 96.31 322 VAL A O 1
ATOM 2600 N N . ILE A 1 323 ? -10.646 -4.702 26.637 1.00 97.00 323 ILE A N 1
ATOM 2601 C CA . ILE A 1 323 ? -9.948 -5.791 25.954 1.00 97.00 323 ILE A CA 1
ATOM 2602 C C . ILE A 1 323 ? -9.504 -5.262 24.599 1.00 97.00 323 ILE A C 1
ATOM 2604 O O . ILE A 1 323 ? -10.325 -4.773 23.833 1.00 97.00 323 ILE A O 1
ATOM 2608 N N . ILE A 1 324 ? -8.219 -5.375 24.290 1.00 97.06 324 ILE A N 1
ATOM 2609 C CA . ILE A 1 324 ? -7.671 -4.936 23.007 1.00 97.06 324 ILE A CA 1
ATOM 2610 C C . ILE A 1 324 ? -7.183 -6.129 22.195 1.00 97.06 324 ILE A C 1
ATOM 2612 O O . ILE A 1 324 ? -6.555 -7.035 22.745 1.00 97.06 324 ILE A O 1
ATOM 2616 N N . HIS A 1 325 ? -7.466 -6.127 20.894 1.00 96.50 325 HIS A N 1
ATOM 2617 C CA . HIS A 1 325 ? -7.003 -7.151 19.956 1.00 96.50 325 HIS A CA 1
ATOM 2618 C C . HIS A 1 325 ? -6.541 -6.545 18.629 1.00 96.50 325 HIS A C 1
ATOM 2620 O O . HIS A 1 325 ? -7.212 -5.673 18.082 1.00 96.50 325 HIS A O 1
ATOM 2626 N N . THR A 1 326 ? -5.419 -7.032 18.099 1.00 96.44 326 THR A N 1
ATOM 2627 C CA . THR A 1 326 ? -4.974 -6.723 16.735 1.00 96.44 326 THR A CA 1
ATOM 2628 C C . THR A 1 326 ? -4.842 -8.019 15.953 1.00 96.44 326 THR A C 1
ATOM 2630 O O . THR A 1 326 ? -4.244 -8.974 16.447 1.00 96.44 326 THR A O 1
ATOM 2633 N N . CYS A 1 327 ? -5.413 -8.072 14.751 1.00 95.69 327 CYS A N 1
ATOM 2634 C CA . CYS A 1 327 ? -5.443 -9.310 13.963 1.00 95.69 327 CYS A CA 1
ATOM 2635 C C . CYS A 1 327 ? -4.134 -9.553 13.195 1.00 95.69 327 CYS A C 1
ATOM 2637 O O . CYS A 1 327 ? -3.809 -10.692 12.848 1.00 95.69 327 CYS A O 1
ATOM 2639 N N . GLU A 1 328 ? -3.406 -8.477 12.908 1.00 96.31 328 GLU A N 1
ATOM 2640 C CA . GLU A 1 328 ? -2.058 -8.473 12.354 1.00 96.31 328 GLU A CA 1
ATOM 2641 C C . GLU A 1 328 ? -1.257 -7.327 12.979 1.00 96.31 328 GLU A C 1
ATOM 2643 O O . GLU A 1 328 ? -1.796 -6.254 13.268 1.00 96.31 328 GLU A O 1
ATOM 2648 N N . MET A 1 329 ?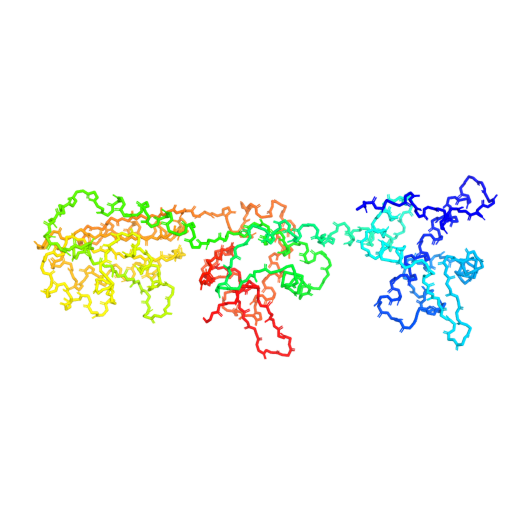 0.029 -7.565 13.221 1.00 97.62 329 MET A N 1
ATOM 2649 C CA . MET A 1 329 ? 0.944 -6.581 13.785 1.00 97.62 329 MET A CA 1
ATOM 2650 C C . MET A 1 329 ? 2.108 -6.374 12.822 1.00 97.62 329 MET A C 1
ATOM 2652 O O . MET A 1 329 ? 2.752 -7.337 12.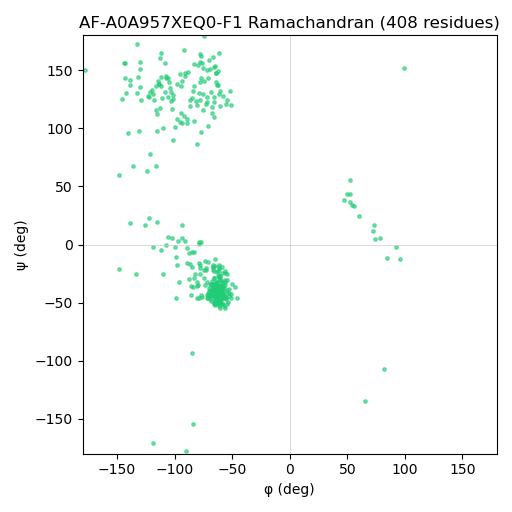412 1.00 97.62 329 MET A O 1
ATOM 2656 N N . LEU A 1 330 ? 2.359 -5.115 12.478 1.00 97.62 330 LEU A N 1
ATOM 2657 C CA . LEU A 1 330 ? 3.466 -4.682 11.636 1.00 97.62 330 LEU A CA 1
ATOM 2658 C C . LEU A 1 330 ? 4.544 -4.029 12.501 1.00 97.62 330 LEU A C 1
ATOM 2660 O O . LEU A 1 330 ? 4.236 -3.262 13.416 1.00 97.62 330 LEU A O 1
ATOM 2664 N N . ASP A 1 331 ? 5.798 -4.309 12.184 1.00 97.00 331 ASP A N 1
ATOM 2665 C CA . ASP A 1 331 ? 6.980 -3.732 12.819 1.00 97.00 331 ASP A CA 1
ATOM 2666 C C . ASP A 1 331 ? 7.835 -2.957 11.800 1.00 97.00 331 ASP A C 1
ATOM 2668 O O . ASP A 1 331 ? 7.426 -2.724 10.657 1.00 97.00 331 ASP A O 1
ATOM 2672 N N . ASP A 1 332 ? 9.036 -2.552 12.216 1.00 96.94 332 ASP A N 1
ATOM 2673 C CA . ASP A 1 332 ? 9.943 -1.747 11.397 1.00 96.94 332 ASP A CA 1
ATOM 2674 C C . ASP A 1 332 ? 10.381 -2.448 10.096 1.00 96.94 332 ASP A C 1
ATOM 2676 O O . ASP A 1 332 ? 10.761 -1.771 9.138 1.00 96.94 332 ASP A O 1
ATOM 2680 N N . THR A 1 333 ? 10.263 -3.780 10.007 1.00 97.50 333 THR A N 1
ATOM 2681 C CA . THR A 1 333 ? 10.601 -4.525 8.782 1.00 97.50 333 THR A CA 1
ATOM 2682 C C . THR A 1 333 ? 9.649 -4.211 7.624 1.00 97.50 333 THR A C 1
ATOM 2684 O O . THR A 1 333 ? 10.017 -4.356 6.456 1.00 97.50 333 THR A O 1
ATOM 2687 N N . TYR A 1 334 ? 8.443 -3.714 7.931 1.00 97.25 334 TYR A N 1
ATOM 2688 C CA . TYR A 1 334 ? 7.427 -3.313 6.954 1.00 97.25 334 TYR A CA 1
ATOM 2689 C C . TYR A 1 334 ? 7.560 -1.866 6.476 1.00 97.25 334 TYR A C 1
ATOM 2691 O O . TYR A 1 334 ? 6.860 -1.474 5.535 1.00 97.25 334 TYR A O 1
ATOM 2699 N N . LYS A 1 335 ? 8.449 -1.063 7.076 1.00 97.94 335 LYS A N 1
ATOM 2700 C CA . LYS A 1 335 ? 8.784 0.255 6.528 1.00 97.94 335 LYS A CA 1
ATOM 2701 C C . LYS A 1 335 ? 9.480 0.042 5.190 1.00 97.94 335 LYS A C 1
ATOM 2703 O O . LYS A 1 335 ? 10.516 -0.624 5.126 1.00 97.94 335 LYS A O 1
ATOM 2708 N N . CYS A 1 336 ? 8.951 0.618 4.111 1.00 98.00 336 CYS A N 1
ATOM 2709 C CA . CYS A 1 336 ? 9.544 0.455 2.782 1.00 98.00 336 CYS A CA 1
ATOM 2710 C C . CYS A 1 336 ? 10.989 0.939 2.755 1.00 98.00 336 CYS A C 1
ATOM 2712 O O . CYS A 1 336 ? 11.787 0.366 2.035 1.00 98.00 336 CYS A O 1
ATOM 2714 N N . PHE A 1 337 ? 11.343 1.955 3.542 1.00 98.19 337 PHE A N 1
ATOM 2715 C CA . PHE A 1 337 ? 12.694 2.496 3.555 1.00 98.19 337 PHE A CA 1
ATOM 2716 C C . PHE A 1 337 ? 13.330 2.450 4.951 1.00 98.19 337 PHE A C 1
ATOM 2718 O O . PHE A 1 337 ? 14.291 3.169 5.207 1.00 98.19 337 PHE A O 1
ATOM 2725 N N . GLY A 1 338 ? 12.859 1.571 5.839 1.00 96.69 338 GLY A N 1
ATOM 2726 C CA . GLY A 1 338 ? 13.520 1.308 7.118 1.00 96.69 338 GLY A CA 1
ATOM 2727 C C . GLY A 1 338 ? 14.848 0.563 6.948 1.00 96.69 338 GLY A C 1
ATOM 2728 O O . GLY A 1 338 ? 15.072 -0.116 5.946 1.00 96.69 338 GLY A O 1
ATOM 2729 N N . GLU A 1 339 ? 15.732 0.653 7.941 1.00 96.25 339 GLU A N 1
ATOM 2730 C CA . GLU A 1 339 ? 17.019 -0.064 7.927 1.00 96.25 339 GLU A CA 1
ATOM 2731 C C . GLU A 1 339 ? 16.842 -1.587 7.835 1.00 96.25 339 GLU A C 1
ATOM 2733 O O . GLU A 1 339 ? 17.613 -2.253 7.146 1.00 96.25 339 GLU A O 1
ATOM 2738 N N . SER A 1 340 ? 15.792 -2.117 8.469 1.00 96.19 340 SER A N 1
ATOM 2739 C CA . SER A 1 340 ? 15.404 -3.532 8.476 1.00 96.19 340 SER A CA 1
ATOM 2740 C C . SER A 1 340 ? 14.371 -3.897 7.400 1.00 96.19 340 SER A C 1
ATOM 2742 O O . SER A 1 340 ? 13.725 -4.941 7.499 1.00 96.19 340 SER A O 1
ATOM 2744 N N . SER A 1 341 ? 14.184 -3.044 6.384 1.00 96.81 341 SER A N 1
ATOM 2745 C CA . SER A 1 341 ? 13.137 -3.222 5.375 1.00 96.81 341 SER A CA 1
ATOM 2746 C C . SER A 1 341 ? 13.247 -4.557 4.640 1.00 96.81 341 SER A C 1
ATOM 2748 O O . SER A 1 341 ? 14.268 -4.854 4.017 1.00 96.81 341 SER A O 1
ATOM 2750 N N . ILE A 1 342 ? 12.146 -5.310 4.596 1.00 96.19 342 ILE A N 1
ATOM 2751 C CA . ILE A 1 342 ? 12.041 -6.497 3.733 1.00 96.19 342 ILE A CA 1
ATOM 2752 C C . ILE A 1 342 ? 11.949 -6.142 2.241 1.00 96.19 342 ILE A C 1
ATOM 2754 O O . ILE A 1 342 ? 12.134 -7.007 1.389 1.00 96.19 342 ILE A O 1
ATOM 2758 N N . VAL A 1 343 ? 11.659 -4.877 1.908 1.00 97.00 343 VAL A N 1
ATOM 2759 C CA . VAL A 1 343 ? 11.518 -4.418 0.518 1.00 97.00 343 VAL A CA 1
ATOM 2760 C C . VAL A 1 343 ? 12.891 -4.161 -0.101 1.00 97.00 343 VAL A C 1
ATOM 2762 O O . VAL A 1 343 ? 13.162 -4.604 -1.217 1.00 97.00 343 VAL A O 1
ATOM 2765 N N . PHE A 1 344 ? 13.780 -3.474 0.619 1.00 96.81 344 PHE A N 1
ATOM 2766 C CA . PHE A 1 344 ? 15.119 -3.122 0.141 1.00 96.81 344 PHE A CA 1
ATOM 2767 C C . PHE A 1 344 ? 16.186 -3.483 1.178 1.00 96.81 344 PHE A C 1
ATOM 2769 O O . PHE A 1 344 ? 16.456 -2.719 2.107 1.00 96.81 344 PHE A O 1
ATOM 2776 N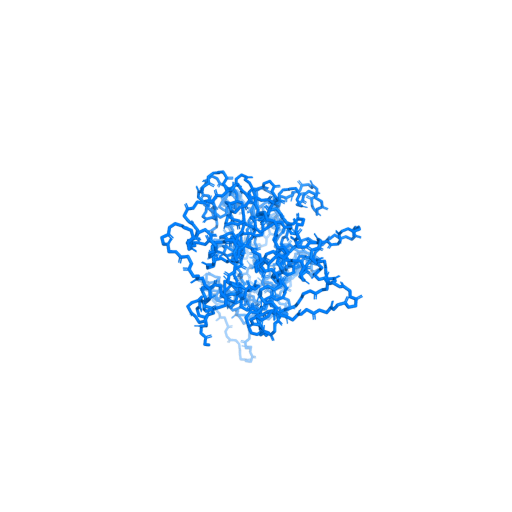 N . GLY A 1 345 ? 16.808 -4.649 0.979 1.00 93.12 345 GLY A N 1
ATOM 2777 C CA . GLY A 1 345 ? 17.938 -5.097 1.795 1.00 93.12 345 GLY A CA 1
ATOM 2778 C C . GLY A 1 345 ? 19.247 -4.363 1.489 1.00 93.12 345 GLY A C 1
ATOM 2779 O O . GLY A 1 345 ? 20.066 -4.195 2.387 1.00 93.12 345 GLY A O 1
ATOM 2780 N N . ASP A 1 346 ? 19.434 -3.897 0.250 1.00 95.81 346 ASP A N 1
ATOM 2781 C CA . ASP A 1 346 ? 20.598 -3.099 -0.141 1.00 95.81 346 ASP A CA 1
ATOM 2782 C C . ASP A 1 346 ? 20.404 -1.616 0.251 1.00 95.81 346 ASP A C 1
ATOM 2784 O O . ASP A 1 346 ? 19.406 -1.013 -0.164 1.00 95.81 346 ASP A O 1
ATOM 2788 N N . PRO A 1 347 ? 21.310 -1.011 1.047 1.00 96.50 347 PRO A N 1
ATOM 2789 C CA . PRO A 1 347 ? 21.173 0.374 1.497 1.00 96.50 347 PRO A CA 1
ATOM 2790 C C . PRO A 1 347 ? 21.142 1.406 0.365 1.00 96.50 347 PRO A C 1
ATOM 2792 O O . PRO A 1 347 ? 20.338 2.337 0.427 1.00 96.50 347 PRO A O 1
ATOM 2795 N N . ASP A 1 348 ? 21.957 1.231 -0.677 1.00 96.31 348 ASP A N 1
ATOM 2796 C CA . ASP A 1 348 ? 22.043 2.186 -1.786 1.00 96.31 348 ASP A CA 1
ATOM 2797 C C . ASP A 1 348 ? 20.772 2.143 -2.647 1.00 96.31 348 ASP A C 1
ATOM 2799 O O . ASP A 1 348 ? 20.209 3.184 -3.004 1.00 96.31 348 ASP A O 1
ATOM 2803 N N . GLU A 1 349 ? 20.264 0.942 -2.945 1.00 96.19 349 GLU A N 1
ATOM 2804 C CA . GLU A 1 349 ? 18.977 0.746 -3.615 1.00 96.19 349 GLU A CA 1
ATOM 2805 C C . GLU A 1 349 ? 17.829 1.340 -2.788 1.00 96.19 349 GLU A C 1
ATOM 2807 O O . GLU A 1 349 ? 16.962 2.027 -3.340 1.00 96.19 349 GLU A O 1
ATOM 2812 N N . ARG A 1 350 ? 17.835 1.121 -1.467 1.00 98.12 350 ARG A N 1
ATOM 2813 C CA . ARG A 1 350 ? 16.831 1.658 -0.539 1.00 98.12 350 ARG A CA 1
ATOM 2814 C C . ARG A 1 350 ? 16.825 3.179 -0.527 1.00 98.12 350 ARG A C 1
ATOM 2816 O O . ARG A 1 350 ? 15.755 3.780 -0.628 1.00 98.12 350 ARG A O 1
ATOM 2823 N N . ASP A 1 351 ? 17.989 3.807 -0.410 1.00 98.12 351 ASP A N 1
ATOM 2824 C CA . ASP A 1 351 ? 18.117 5.264 -0.360 1.00 98.12 351 ASP A CA 1
ATOM 2825 C C . ASP A 1 351 ? 17.718 5.898 -1.696 1.00 98.12 351 ASP A C 1
ATOM 2827 O O . ASP A 1 351 ? 16.986 6.894 -1.727 1.00 98.12 351 ASP A O 1
ATOM 2831 N N . PHE A 1 352 ? 18.100 5.261 -2.804 1.00 97.88 352 PHE A N 1
ATOM 2832 C CA . PHE A 1 352 ? 17.670 5.643 -4.144 1.00 97.88 352 PHE A CA 1
ATOM 2833 C C . PHE A 1 352 ? 16.143 5.559 -4.306 1.00 97.88 352 PHE A C 1
ATOM 2835 O O . PHE A 1 352 ? 15.509 6.509 -4.777 1.00 97.88 352 PHE A O 1
ATOM 2842 N N . ALA A 1 353 ? 15.529 4.455 -3.874 1.00 98.38 353 ALA A N 1
ATOM 2843 C CA . ALA A 1 353 ? 14.082 4.272 -3.918 1.00 98.38 353 ALA A CA 1
ATOM 2844 C C . ALA A 1 353 ? 13.348 5.275 -3.012 1.00 98.38 353 ALA A C 1
ATOM 2846 O O . ALA A 1 353 ? 12.342 5.858 -3.435 1.00 98.38 353 ALA A O 1
ATOM 2847 N N . ARG A 1 354 ? 13.879 5.532 -1.805 1.00 98.56 354 ARG A N 1
ATOM 2848 C CA . ARG A 1 354 ? 13.344 6.531 -0.868 1.00 98.56 354 ARG A CA 1
ATOM 2849 C C . ARG A 1 354 ? 13.324 7.905 -1.516 1.00 98.56 354 ARG A C 1
ATOM 2851 O O . ARG A 1 354 ? 12.315 8.599 -1.416 1.00 98.56 354 ARG A O 1
ATOM 2858 N N . GLU A 1 355 ? 14.392 8.301 -2.206 1.00 98.38 355 GLU A N 1
ATOM 2859 C CA . GLU A 1 355 ? 14.458 9.631 -2.813 1.00 98.38 355 GLU A CA 1
ATOM 2860 C C . GLU A 1 355 ? 13.455 9.815 -3.952 1.00 98.38 355 GLU A C 1
ATOM 2862 O O . GLU A 1 355 ? 12.810 10.866 -4.037 1.00 98.38 355 GLU A O 1
ATOM 2867 N N . ILE A 1 356 ? 13.252 8.787 -4.779 1.00 98.06 356 ILE A N 1
ATOM 2868 C CA . ILE A 1 356 ? 12.226 8.797 -5.832 1.00 98.06 356 ILE A CA 1
ATOM 2869 C C . ILE A 1 356 ? 10.834 8.942 -5.209 1.00 98.06 356 ILE A C 1
ATOM 2871 O O . ILE A 1 356 ? 10.080 9.852 -5.573 1.00 98.06 356 ILE A O 1
ATOM 2875 N N . ALA A 1 357 ? 10.507 8.080 -4.241 1.00 98.00 357 ALA A N 1
ATOM 2876 C CA . ALA A 1 357 ? 9.212 8.091 -3.569 1.00 98.00 357 ALA A CA 1
ATOM 2877 C C . ALA A 1 357 ? 8.965 9.413 -2.833 1.00 98.00 357 ALA A C 1
ATOM 2879 O O . ALA A 1 357 ? 7.877 9.975 -2.932 1.00 98.00 357 ALA A O 1
ATOM 2880 N N . ARG A 1 358 ? 9.984 9.957 -2.158 1.00 97.56 358 ARG A N 1
ATOM 2881 C CA . ARG A 1 358 ? 9.921 11.223 -1.417 1.00 97.56 358 ARG A CA 1
ATOM 2882 C C . ARG A 1 358 ? 9.749 12.414 -2.347 1.00 97.56 358 ARG A C 1
ATOM 2884 O O . ARG A 1 358 ? 8.947 13.297 -2.054 1.00 97.56 358 ARG A O 1
ATOM 2891 N N . THR A 1 359 ? 10.486 12.455 -3.455 1.00 95.62 359 THR A N 1
ATOM 2892 C CA . THR A 1 359 ? 10.401 13.542 -4.440 1.00 95.62 359 THR A CA 1
ATOM 2893 C C . THR A 1 359 ? 9.007 13.608 -5.044 1.00 95.62 359 THR A C 1
ATOM 2895 O O . THR A 1 359 ? 8.370 14.663 -5.011 1.00 95.62 359 THR A O 1
ATOM 2898 N N . GLN A 1 360 ? 8.493 12.472 -5.522 1.00 95.19 360 GLN A N 1
ATOM 2899 C CA . GLN A 1 360 ? 7.135 12.405 -6.047 1.00 95.19 360 GLN A CA 1
ATOM 2900 C C . GLN A 1 360 ? 6.110 12.676 -4.938 1.00 95.19 360 GLN A C 1
ATOM 2902 O O . GLN A 1 360 ? 5.210 13.496 -5.115 1.00 95.19 360 GLN A O 1
ATOM 2907 N N . GLY A 1 361 ? 6.289 12.067 -3.768 1.00 95.12 361 GLY A N 1
ATOM 2908 C CA . GLY A 1 361 ? 5.437 12.215 -2.593 1.00 95.12 361 GLY A CA 1
ATOM 2909 C C . GLY A 1 361 ? 5.293 13.657 -2.116 1.00 95.12 361 GLY A C 1
ATOM 2910 O O . GLY A 1 361 ? 4.178 14.073 -1.839 1.00 95.12 361 GLY A O 1
ATOM 2911 N N . LYS A 1 362 ? 6.357 14.473 -2.127 1.00 94.38 362 LYS A N 1
ATOM 2912 C CA . LYS A 1 362 ? 6.293 15.909 -1.773 1.00 94.38 362 LYS A CA 1
ATOM 2913 C C . LYS A 1 362 ? 5.337 16.703 -2.661 1.00 94.38 362 LYS A C 1
ATOM 2915 O O . LYS A 1 362 ? 4.751 17.682 -2.203 1.00 94.38 362 LYS A O 1
ATOM 2920 N N . SER A 1 363 ? 5.186 16.303 -3.925 1.00 91.94 363 SER A N 1
ATOM 2921 C CA . SER A 1 363 ? 4.237 16.938 -4.847 1.00 91.94 363 SER A CA 1
ATOM 2922 C C . SER A 1 363 ? 2.784 16.507 -4.610 1.00 91.94 363 SER A C 1
ATOM 2924 O O . SER A 1 363 ? 1.869 17.217 -5.023 1.00 91.94 363 SER A O 1
ATOM 2926 N N . LEU A 1 364 ? 2.579 15.369 -3.939 1.00 93.31 364 LEU A N 1
ATOM 2927 C CA . LEU A 1 364 ? 1.274 14.758 -3.682 1.00 93.31 364 LEU A CA 1
ATOM 2928 C C . LEU A 1 364 ? 0.752 15.073 -2.276 1.00 93.31 364 LEU A C 1
ATOM 2930 O O . LEU A 1 364 ? -0.401 15.451 -2.110 1.00 93.31 364 LEU A O 1
ATOM 2934 N N . GLU A 1 365 ? 1.615 14.937 -1.275 1.00 93.19 365 GLU A N 1
ATOM 2935 C CA . GLU A 1 365 ? 1.342 15.133 0.143 1.00 93.19 365 GLU A CA 1
ATOM 2936 C C . GLU A 1 365 ? 2.550 15.832 0.782 1.00 93.19 365 GLU A C 1
ATOM 2938 O O . GLU A 1 365 ? 3.553 15.213 1.144 1.00 93.19 365 GLU A O 1
ATOM 2943 N N . LYS A 1 366 ? 2.470 17.163 0.889 1.00 91.81 366 LYS A N 1
ATOM 2944 C CA . LYS A 1 366 ? 3.596 18.007 1.322 1.00 91.81 366 LYS A CA 1
ATOM 2945 C C . LYS A 1 366 ? 4.042 17.710 2.749 1.00 91.81 366 LYS A C 1
ATOM 2947 O O . LYS A 1 366 ? 5.233 17.814 3.036 1.00 91.81 366 LYS A O 1
ATOM 2952 N N . LYS A 1 367 ? 3.098 17.399 3.644 1.00 94.00 367 LYS A N 1
ATOM 2953 C CA . LYS A 1 367 ? 3.391 17.225 5.071 1.00 94.00 367 LYS A CA 1
ATOM 2954 C C . LYS A 1 367 ? 3.997 15.854 5.353 1.00 94.00 367 LYS A C 1
ATOM 2956 O O . LYS A 1 367 ? 4.862 15.737 6.212 1.00 94.00 367 LYS A O 1
ATOM 2961 N N . TRP A 1 368 ? 3.552 14.841 4.616 1.00 95.50 368 TRP A N 1
ATOM 2962 C CA . TRP A 1 368 ? 3.901 13.440 4.842 1.00 95.50 368 TRP A CA 1
ATOM 2963 C C . TRP A 1 368 ? 4.227 12.738 3.518 1.00 95.50 368 TRP A C 1
ATOM 2965 O O . TRP A 1 368 ? 3.486 11.852 3.090 1.00 95.50 368 TRP A O 1
ATOM 2975 N N . PRO A 1 369 ? 5.334 13.111 2.851 1.00 96.19 369 PRO A N 1
ATOM 2976 C CA . PRO A 1 369 ? 5.649 12.636 1.503 1.00 96.19 369 PRO A CA 1
ATOM 2977 C C . PRO A 1 369 ? 5.912 11.127 1.426 1.00 96.19 369 PRO A C 1
ATOM 2979 O O . PRO A 1 369 ? 5.839 10.556 0.343 1.00 96.19 369 PRO A O 1
ATOM 2982 N N . LEU A 1 370 ? 6.201 10.486 2.560 1.00 97.56 370 LEU A N 1
ATOM 2983 C CA . LEU A 1 370 ? 6.391 9.040 2.693 1.00 97.56 370 LEU A CA 1
ATOM 2984 C C . LEU A 1 370 ? 5.314 8.393 3.581 1.00 97.56 370 LEU A C 1
ATOM 2986 O O . LEU A 1 370 ? 5.489 7.286 4.067 1.00 97.56 370 LEU A O 1
ATOM 2990 N N . GLY A 1 371 ? 4.182 9.065 3.781 1.00 95.94 371 GLY A N 1
ATOM 2991 C CA . GLY A 1 371 ? 3.078 8.553 4.588 1.00 95.94 371 GLY A CA 1
ATOM 2992 C C . GLY A 1 371 ? 3.059 9.117 6.007 1.00 95.94 371 GLY A C 1
ATOM 2993 O O . GLY A 1 371 ? 4.066 9.552 6.570 1.00 95.94 371 GLY A O 1
ATOM 2994 N N . TYR A 1 372 ? 1.856 9.181 6.570 1.00 94.75 372 TYR A N 1
ATOM 2995 C CA . TYR A 1 372 ? 1.596 9.762 7.882 1.00 94.75 372 TYR A CA 1
ATOM 2996 C C . TYR A 1 372 ? 2.326 9.001 8.996 1.00 94.75 372 TYR A C 1
ATOM 2998 O O . TYR A 1 372 ? 2.325 7.769 9.025 1.00 94.75 372 TYR A O 1
ATOM 3006 N N . GLY A 1 373 ? 2.907 9.748 9.937 1.00 91.75 373 GLY A N 1
ATOM 3007 C CA . GLY A 1 373 ? 3.600 9.180 11.095 1.00 91.75 373 GLY A CA 1
ATOM 3008 C C . GLY A 1 373 ? 4.952 8.550 10.767 1.00 91.75 373 GLY A C 1
ATOM 3009 O O . GLY A 1 373 ? 5.439 7.772 11.576 1.00 91.75 373 GLY A O 1
ATOM 3010 N N . ASP A 1 374 ? 5.523 8.861 9.596 1.00 90.25 374 ASP A N 1
ATOM 3011 C CA . ASP A 1 374 ? 6.815 8.332 9.140 1.00 90.25 374 ASP A CA 1
ATOM 3012 C C . ASP A 1 374 ? 6.866 6.793 9.127 1.00 90.25 374 ASP A C 1
ATOM 3014 O O . ASP A 1 374 ? 7.889 6.182 9.414 1.00 90.25 374 ASP A O 1
ATOM 3018 N N . LEU A 1 375 ? 5.732 6.143 8.839 1.00 94.88 375 LEU A N 1
ATOM 3019 C CA . LEU A 1 375 ? 5.656 4.679 8.821 1.00 94.88 375 LEU A CA 1
ATOM 3020 C C . LEU A 1 375 ? 6.102 4.077 7.481 1.00 94.88 375 LEU A C 1
ATOM 3022 O O . LEU A 1 375 ? 6.440 2.902 7.439 1.00 94.88 375 LEU A O 1
ATOM 3026 N N . GLU A 1 376 ? 6.123 4.861 6.397 1.00 97.25 376 GLU A N 1
ATOM 3027 C CA . GLU A 1 376 ? 6.647 4.437 5.087 1.00 97.25 376 GLU A CA 1
ATOM 3028 C C . GLU A 1 376 ? 6.023 3.137 4.549 1.00 97.25 376 GLU A C 1
ATOM 3030 O O . GLU A 1 376 ? 6.697 2.328 3.912 1.00 97.25 376 GLU A O 1
ATOM 3035 N N . LEU A 1 377 ? 4.740 2.893 4.820 1.00 98.00 377 LEU A N 1
ATOM 3036 C CA . LEU A 1 377 ? 4.134 1.584 4.572 1.00 98.00 377 LEU A CA 1
ATOM 3037 C C . LEU A 1 377 ? 3.687 1.400 3.115 1.00 98.00 377 LEU A C 1
ATOM 3039 O O . LEU A 1 377 ? 3.333 2.346 2.410 1.00 98.00 377 LEU A O 1
ATOM 3043 N N . ALA A 1 378 ? 3.608 0.145 2.684 1.00 97.62 378 ALA A N 1
ATOM 3044 C CA . ALA A 1 378 ? 2.921 -0.258 1.459 1.00 97.62 378 ALA A CA 1
ATOM 3045 C C . ALA A 1 378 ? 1.737 -1.168 1.809 1.00 97.62 378 ALA A C 1
ATOM 3047 O O . ALA A 1 378 ? 1.750 -2.364 1.524 1.00 97.62 378 ALA A O 1
ATOM 3048 N N . ILE A 1 379 ? 0.717 -0.601 2.464 1.00 96.62 379 ILE A N 1
ATOM 3049 C CA . ILE A 1 379 ? -0.516 -1.317 2.821 1.00 96.62 379 ILE A CA 1
ATOM 3050 C C . ILE A 1 379 ? -1.726 -0.754 2.071 1.00 96.62 379 ILE A C 1
ATOM 3052 O O . ILE A 1 379 ? -1.872 0.460 1.885 1.00 96.62 379 ILE A O 1
ATOM 3056 N N . VAL A 1 380 ? -2.617 -1.632 1.630 1.00 96.06 380 VAL A N 1
ATOM 3057 C CA . VAL A 1 380 ? -3.847 -1.258 0.929 1.00 96.06 380 VAL A CA 1
ATOM 3058 C C . VAL A 1 380 ? -4.965 -2.185 1.368 1.00 96.06 380 VAL A C 1
ATOM 3060 O O . VAL A 1 380 ? -4.818 -3.399 1.302 1.00 96.06 380 VAL A O 1
ATOM 3063 N N . PHE A 1 381 ? -6.104 -1.618 1.751 1.00 94.69 381 PHE A N 1
ATOM 3064 C CA . PHE A 1 381 ? -7.345 -2.367 1.893 1.00 94.69 381 PHE A CA 1
ATOM 3065 C C . PHE A 1 381 ? -8.157 -2.227 0.612 1.00 94.69 381 PHE A C 1
ATOM 3067 O O . PHE A 1 381 ? -8.160 -1.169 -0.017 1.00 94.69 381 PHE A O 1
ATOM 3074 N N . GLU A 1 382 ? -8.904 -3.262 0.247 1.00 93.62 382 GLU A N 1
ATOM 3075 C CA . GLU A 1 382 ? -9.788 -3.250 -0.923 1.00 93.62 382 GLU A CA 1
ATOM 3076 C C . GLU A 1 382 ? -10.720 -2.020 -0.955 1.00 93.62 382 GLU A C 1
ATOM 3078 O O . GLU A 1 382 ? -10.988 -1.466 -2.021 1.00 93.62 382 GLU A O 1
ATOM 3083 N N . HIS A 1 383 ? -11.160 -1.533 0.207 1.00 88.75 383 HIS A N 1
ATOM 3084 C CA . HIS A 1 383 ? -12.046 -0.371 0.323 1.00 88.75 383 HIS A CA 1
ATOM 3085 C C . HIS A 1 383 ? -11.336 0.984 0.415 1.00 88.75 383 HIS A C 1
ATOM 3087 O O . HIS A 1 383 ? -11.966 2.024 0.198 1.00 88.75 383 HIS A O 1
ATOM 3093 N N . GLY A 1 384 ? -10.037 1.011 0.712 1.00 90.69 384 GLY A N 1
ATOM 3094 C CA . GLY A 1 384 ? -9.322 2.254 0.976 1.00 90.69 384 GLY A CA 1
ATOM 3095 C C . GLY A 1 384 ? -7.835 2.059 1.245 1.00 90.69 384 GLY A C 1
ATOM 3096 O O . GLY A 1 384 ? -7.398 1.039 1.762 1.00 90.69 384 GLY A O 1
ATOM 3097 N N . CYS A 1 385 ? -7.038 3.064 0.888 1.00 92.75 385 CYS A N 1
ATOM 3098 C CA . CYS A 1 385 ? -5.619 3.089 1.229 1.00 92.75 385 CYS A CA 1
ATOM 3099 C C . CYS A 1 385 ? -5.400 4.034 2.428 1.00 92.75 385 CYS A C 1
ATOM 3101 O O . CYS A 1 385 ? -5.829 5.193 2.347 1.00 92.75 385 CYS A O 1
ATOM 3103 N N . PRO A 1 386 ? -4.776 3.576 3.531 1.00 92.06 386 PRO A N 1
ATOM 3104 C CA . PRO A 1 386 ? -4.435 4.430 4.671 1.00 92.06 386 PRO A CA 1
ATOM 3105 C C . PRO A 1 386 ? -3.449 5.544 4.281 1.00 92.06 386 PRO A C 1
ATOM 3107 O O . PRO A 1 386 ? -2.589 5.343 3.428 1.00 92.06 386 PRO A O 1
ATOM 3110 N N . ASN A 1 387 ? -3.498 6.710 4.942 1.00 92.88 387 ASN A N 1
ATOM 3111 C CA . ASN A 1 387 ? -2.474 7.766 4.756 1.00 92.88 387 ASN A CA 1
ATOM 3112 C C . ASN A 1 387 ? -1.097 7.355 5.265 1.00 92.88 387 ASN A C 1
ATOM 3114 O O . ASN A 1 387 ? -0.122 8.009 4.911 1.00 92.88 387 ASN A O 1
ATOM 3118 N N . ASN A 1 388 ? -1.000 6.345 6.126 1.00 95.12 388 ASN A N 1
ATOM 3119 C CA . ASN A 1 388 ? 0.286 5.809 6.562 1.00 95.12 388 ASN A CA 1
ATOM 3120 C C . ASN A 1 388 ? 1.043 5.120 5.421 1.00 95.12 388 ASN A C 1
ATOM 3122 O O . ASN A 1 388 ? 2.260 4.967 5.511 1.00 95.12 388 ASN A O 1
ATOM 3126 N N . SER A 1 389 ? 0.336 4.740 4.352 1.00 97.19 389 SER A N 1
ATOM 3127 C CA . SER A 1 389 ? 0.957 4.228 3.141 1.00 97.19 389 SER A CA 1
ATOM 3128 C C . SER A 1 389 ? 1.579 5.336 2.301 1.00 97.19 389 SER A C 1
ATOM 3130 O O . SER A 1 389 ? 1.140 6.490 2.339 1.00 97.19 389 SER A O 1
ATOM 3132 N N . LEU A 1 390 ? 2.562 4.971 1.478 1.00 98.12 390 LEU A N 1
ATOM 3133 C CA . LEU A 1 390 ? 3.244 5.898 0.580 1.00 98.12 390 LEU A CA 1
ATOM 3134 C C . LEU A 1 390 ? 2.240 6.656 -0.323 1.00 98.12 390 LEU A C 1
ATOM 3136 O O . LEU A 1 390 ? 1.495 6.016 -1.070 1.00 98.12 390 LEU A O 1
ATOM 3140 N N . PRO A 1 391 ? 2.242 8.006 -0.337 1.00 96.94 391 PRO A N 1
ATOM 3141 C CA . PRO A 1 391 ? 1.331 8.821 -1.150 1.00 96.94 391 PRO A CA 1
ATOM 3142 C C . PRO A 1 391 ? 1.340 8.499 -2.645 1.00 96.94 391 PRO A C 1
ATOM 3144 O O . PRO A 1 391 ? 0.304 8.604 -3.297 1.00 96.94 391 PRO A O 1
ATOM 3147 N N . ILE A 1 392 ? 2.473 8.040 -3.188 1.00 97.38 392 ILE A N 1
ATOM 3148 C CA . ILE A 1 392 ? 2.590 7.596 -4.588 1.00 97.38 392 ILE A CA 1
ATOM 3149 C C . ILE A 1 392 ? 1.595 6.479 -4.952 1.00 97.38 392 ILE A C 1
ATOM 3151 O O . ILE A 1 392 ? 1.242 6.332 -6.124 1.00 97.38 392 ILE A O 1
ATOM 3155 N N . LEU A 1 393 ? 1.106 5.721 -3.964 1.00 97.75 393 LEU A N 1
ATOM 3156 C CA . LEU A 1 393 ? 0.124 4.655 -4.150 1.00 97.75 393 LEU A CA 1
ATOM 3157 C C . LEU A 1 393 ? -1.311 5.179 -4.254 1.00 97.75 393 LEU A C 1
ATOM 3159 O O . LEU A 1 393 ? -2.104 4.571 -4.972 1.00 97.75 393 LEU A O 1
ATOM 3163 N N . TRP A 1 394 ? -1.656 6.275 -3.568 1.00 95.62 394 TRP A N 1
ATOM 3164 C CA . TRP A 1 394 ? -3.058 6.627 -3.306 1.00 95.62 394 TRP A CA 1
ATOM 3165 C C . TRP A 1 394 ? -3.463 8.077 -3.563 1.00 95.62 394 TRP A C 1
ATOM 3167 O O . TRP A 1 394 ? -4.644 8.328 -3.817 1.00 95.62 394 TRP A O 1
ATOM 3177 N N . ALA A 1 395 ? -2.535 9.027 -3.492 1.00 94.19 395 ALA A N 1
ATOM 3178 C CA . ALA A 1 395 ? -2.840 10.443 -3.657 1.00 94.19 395 ALA A CA 1
ATOM 3179 C C . ALA A 1 395 ? -3.043 10.779 -5.139 1.00 94.19 395 ALA A C 1
ATOM 3181 O O . ALA A 1 395 ? -2.353 10.242 -5.998 1.00 94.19 395 ALA A O 1
ATOM 3182 N N . GLU A 1 396 ? -3.979 11.671 -5.456 1.00 89.00 396 GLU A N 1
ATOM 3183 C CA . GLU A 1 396 ? -4.169 12.209 -6.810 1.00 89.00 396 GLU A CA 1
ATOM 3184 C C . GLU A 1 396 ? -3.673 13.659 -6.846 1.00 89.00 396 GLU A C 1
ATOM 3186 O O . GLU A 1 396 ? -3.868 14.403 -5.886 1.00 89.00 396 GLU A O 1
ATOM 3191 N N . SER A 1 397 ? -3.056 14.081 -7.953 1.00 84.12 397 SER A N 1
ATOM 3192 C CA . SER A 1 397 ? -2.743 15.495 -8.187 1.00 84.12 397 SER A CA 1
ATOM 3193 C C . SER A 1 397 ? -3.575 16.058 -9.338 1.00 84.12 397 SER A C 1
ATOM 3195 O O . SER A 1 397 ? -3.832 15.380 -10.333 1.00 84.12 397 SER A O 1
ATOM 3197 N N . THR A 1 398 ? -3.982 17.322 -9.218 1.00 65.62 398 THR A N 1
ATOM 3198 C CA . THR A 1 398 ? -4.749 18.060 -10.241 1.00 65.62 398 THR A CA 1
ATOM 3199 C C . THR A 1 398 ? -3.890 19.041 -11.050 1.00 65.62 398 THR A C 1
ATOM 3201 O O . THR A 1 398 ? -4.416 19.795 -11.863 1.00 65.62 398 THR A O 1
ATOM 3204 N N . GLY A 1 399 ? -2.567 19.041 -10.844 1.00 65.25 399 GLY A N 1
ATOM 3205 C CA . GLY A 1 399 ? -1.628 19.920 -11.550 1.00 65.25 399 GLY A CA 1
ATOM 3206 C C . GLY A 1 399 ? -1.358 19.517 -13.008 1.00 65.25 399 GLY A C 1
ATOM 3207 O O . GLY A 1 399 ? -1.853 18.505 -13.498 1.00 65.25 399 GLY A O 1
ATOM 3208 N N . GLN A 1 400 ? -0.508 20.293 -13.697 1.00 57.62 400 GLN A N 1
ATOM 3209 C CA . GLN A 1 400 ? -0.161 20.088 -15.117 1.00 57.62 400 GLN A CA 1
ATOM 3210 C C . GLN A 1 400 ? 0.408 18.688 -15.424 1.00 57.62 400 GLN A C 1
ATOM 3212 O O . GLN A 1 400 ? 0.161 18.143 -16.497 1.00 57.62 400 GLN A O 1
ATOM 3217 N N . LYS A 1 401 ? 1.124 18.071 -14.472 1.00 69.25 401 LYS A N 1
ATOM 3218 C CA . LYS A 1 401 ? 1.459 16.639 -14.491 1.00 69.25 401 LYS A CA 1
ATOM 3219 C C . LYS A 1 401 ? 0.515 15.898 -13.549 1.00 69.25 401 LYS A C 1
ATOM 3221 O O . LYS A 1 401 ? 0.795 15.770 -12.358 1.00 69.25 401 LYS A O 1
ATOM 3226 N N . ARG A 1 402 ? -0.616 15.443 -14.093 1.00 86.00 402 ARG A N 1
ATOM 3227 C CA . ARG A 1 402 ? -1.625 14.681 -13.352 1.00 86.00 402 ARG A CA 1
ATOM 3228 C C . ARG A 1 402 ? -1.053 13.333 -12.919 1.00 86.00 402 ARG A C 1
ATOM 3230 O O . ARG A 1 402 ? -0.876 12.451 -13.758 1.00 86.00 402 ARG A O 1
ATOM 3237 N N . TRP A 1 403 ? -0.815 13.176 -11.622 1.00 92.75 403 TRP A N 1
ATOM 3238 C CA . TRP A 1 403 ? -0.452 11.894 -11.031 1.00 92.75 403 TRP A CA 1
ATOM 3239 C C . TRP A 1 403 ? -1.683 10.996 -10.937 1.00 92.75 403 TRP A C 1
ATOM 3241 O O . TRP A 1 403 ? -2.733 11.409 -10.436 1.00 92.75 403 TRP A O 1
ATOM 3251 N N . ARG A 1 404 ? -1.549 9.765 -11.422 1.00 93.62 404 ARG A N 1
ATOM 3252 C CA . ARG A 1 404 ? -2.585 8.733 -11.408 1.00 93.62 404 ARG A CA 1
ATOM 3253 C C . ARG A 1 404 ? -2.173 7.637 -10.421 1.00 93.62 404 ARG A C 1
ATOM 3255 O O . ARG A 1 404 ? -1.325 6.814 -10.771 1.00 93.62 404 ARG A O 1
ATOM 3262 N N . PRO A 1 405 ? -2.725 7.625 -9.196 1.00 95.62 405 PRO A N 1
ATOM 3263 C CA . PRO A 1 405 ? -2.431 6.579 -8.224 1.00 95.62 405 PRO A CA 1
ATOM 3264 C C . PRO A 1 405 ? -3.039 5.240 -8.651 1.00 95.62 405 PRO A C 1
ATOM 3266 O O . PRO A 1 405 ? -4.095 5.206 -9.287 1.00 95.62 405 PRO A O 1
ATOM 3269 N N . LEU A 1 406 ? -2.403 4.137 -8.247 1.00 96.06 406 LEU A N 1
ATOM 3270 C CA . LEU A 1 406 ? -2.939 2.791 -8.466 1.00 96.06 406 LEU A CA 1
ATOM 3271 C C . LEU A 1 406 ? -4.123 2.492 -7.525 1.00 96.06 406 LEU A C 1
ATOM 3273 O O . LEU A 1 406 ? -5.097 1.865 -7.935 1.00 96.06 406 LEU A O 1
ATOM 3277 N N . PHE A 1 407 ? -4.075 3.012 -6.293 1.00 96.19 407 PHE A N 1
ATOM 3278 C CA . PHE A 1 407 ? -5.039 2.772 -5.213 1.00 96.19 407 PHE A CA 1
ATOM 3279 C C . PHE A 1 407 ? -5.636 4.085 -4.691 1.00 96.19 407 PHE A C 1
ATOM 3281 O O . PHE A 1 407 ? -5.441 4.471 -3.538 1.00 96.19 407 PHE A O 1
ATOM 3288 N N . LYS A 1 408 ? -6.353 4.805 -5.563 1.00 93.25 408 LYS A N 1
ATOM 3289 C CA . LYS A 1 408 ? -6.892 6.145 -5.279 1.00 93.25 408 LYS A CA 1
ATOM 3290 C C . LYS A 1 408 ? -7.689 6.216 -3.966 1.00 93.25 408 LYS A C 1
ATOM 3292 O O . LYS A 1 408 ? -8.754 5.598 -3.833 1.00 93.25 408 LYS A O 1
ATOM 3297 N N . ARG A 1 409 ? -7.242 7.071 -3.042 1.00 86.38 409 ARG A N 1
ATOM 3298 C CA . ARG A 1 409 ? -8.014 7.462 -1.852 1.00 86.38 409 ARG A CA 1
ATOM 3299 C C . ARG A 1 409 ? -9.084 8.492 -2.239 1.00 86.38 409 ARG A C 1
ATOM 3301 O O . ARG A 1 409 ? -8.838 9.317 -3.113 1.00 86.38 409 ARG A O 1
ATOM 3308 N N . LEU A 1 410 ? -10.281 8.369 -1.658 1.00 65.94 410 LEU A N 1
ATOM 3309 C CA . LEU A 1 410 ? -11.374 9.331 -1.860 1.00 65.94 410 LEU A CA 1
ATOM 3310 C C . LEU A 1 410 ? -11.268 10.457 -0.840 1.00 65.94 410 LEU A C 1
ATOM 3312 O O . LEU A 1 410 ? -10.903 10.128 0.314 1.00 65.94 410 LEU A O 1
#

Nearest PDB structures (foldseek):
  1pzm-assembly1_B  TM=5.181E-01  e=1.041E-01  Leishmania tarentolae
  2it0-assembly1_C  TM=5.274E-01  e=8.538E+00  Mycobacterium tuberculosis
  6kj8-assembly1_E-2  TM=2.114E-01  e=3.133E-01  Escherichia coli K-12
  6htk-assembly1_A  TM=2.730E-01  e=5.914E+00  Streptomyces actuosus